Protein AF-0000000077376835 (afdb_homodimer)

Organism: NCBI:txid30044

Foldseek 3Di:
DDWDWDWDDDPQGTKIWTKAADPVAAAAEEEEAQQFFLLLQVVQQVLADRVHMYTRIGDALAFQHHHGDQPDAAELQVVLVVVVVVCVRVVQQAHHYDYAHSVLQSQLQNCLVCVPRYAYYEYEAANYFAEDDPVVQVVLVVCLVVVLVVVSVVCVVVDDDDWAAPLVQLVCVCVVVVNQAPSVLSCSGCVRQWDADPVDHNIIDGRGRPSSVSYDTDHDHLVVSLSSLLRRAHQYEYEHAPAEDNNYDCVSVVSSVVSNVVHVSYHYYYFHGGSSCCRRPVVGCSVVVNVSCVVRPD/DDWDWDWDDDPQGTKIWTKAADPVAAAAEEEEAQQFFLLLQVVQQVLADRVHMYTRIGDALAFQHDHGDQPDADELQVVLVVVVVVCVRVVQQAHHYAYAHSVLQSQLQNCLVCVPRYAYYEYEAANYFAEDDPVVQVVLVVCLVVVLVVLSVVCVVVDDDDWAAPLVQLVCVCVVVVNQAPSVLSCSGCVRQWDADPVDPRIIDGRGRPSSVSYDTDHDHLVVSLSSLLRRAHQYEYEHAPAEDNNYDCVSVVSSVVSNVVRVSYHYYYFHGGSSCCRVPVVGCSVVVNVSCVVRPD

Structure (mmCIF, N/CA/C/O backbone):
data_AF-0000000077376835-model_v1
#
loop_
_entity.id
_entity.type
_entity.pdbx_description
1 polymer 'AB hydrolase-1 domain-containing protein'
#
loop_
_atom_site.group_PDB
_atom_site.id
_atom_site.type_symbol
_atom_site.label_atom_id
_atom_site.label_alt_id
_atom_site.label_comp_id
_atom_site.label_asym_id
_atom_site.label_entity_id
_atom_site.label_seq_id
_atom_site.pdbx_PDB_ins_code
_atom_site.Cartn_x
_atom_site.Cartn_y
_atom_site.Cartn_z
_atom_site.occupancy
_atom_site.B_iso_or_equiv
_atom_site.auth_seq_id
_atom_site.auth_comp_id
_atom_site.auth_asym_id
_atom_site.auth_atom_id
_atom_site.pdbx_PDB_model_num
ATOM 1 N N . MET A 1 1 ? 1.336 27.953 24.656 1 63.69 1 MET A N 1
ATOM 2 C CA . MET A 1 1 ? -0.002 27.375 24.703 1 63.69 1 MET A CA 1
ATOM 3 C C . MET A 1 1 ? 0.048 25.953 25.25 1 63.69 1 MET A C 1
ATOM 5 O O . MET A 1 1 ? 0.966 25.188 24.938 1 63.69 1 MET A O 1
ATOM 9 N N . GLN A 1 2 ? -0.769 25.641 26.25 1 84.69 2 GLN A N 1
ATOM 10 C CA . GLN A 1 2 ? -0.898 24.406 27 1 84.69 2 GLN A CA 1
ATOM 11 C C . GLN A 1 2 ? -1.595 23.328 26.172 1 84.69 2 GLN A C 1
ATOM 13 O O . GLN A 1 2 ? -2.545 23.625 25.438 1 84.69 2 GLN A O 1
ATOM 18 N N . TYR A 1 3 ? -0.933 22.344 25.766 1 93.88 3 TYR A N 1
ATOM 19 C CA . TYR A 1 3 ? -1.555 21.188 25.125 1 93.88 3 TYR A CA 1
ATOM 20 C C . TYR A 1 3 ? -1.602 20 26.078 1 93.88 3 TYR A C 1
ATOM 22 O O . TYR A 1 3 ? -0.938 20 27.109 1 93.88 3 TYR A O 1
ATOM 30 N N . GLU A 1 4 ? -2.527 19.125 25.812 1 96.5 4 GLU A N 1
ATOM 31 C CA . GLU A 1 4 ? -2.586 17.844 26.5 1 96.5 4 GLU A CA 1
ATOM 32 C C . GLU A 1 4 ? -2.143 16.703 25.578 1 96.5 4 GLU A C 1
ATOM 34 O O . GLU A 1 4 ? -2.568 16.625 24.422 1 96.5 4 GLU A O 1
ATOM 39 N N . GLU A 1 5 ? -1.274 15.891 26.109 1 97.94 5 GLU A N 1
ATOM 40 C CA . GLU A 1 5 ? -0.898 14.688 25.375 1 97.94 5 GLU A CA 1
ATOM 41 C C . GLU A 1 5 ? -2.068 13.719 25.281 1 97.94 5 GLU A C 1
ATOM 43 O O . GLU A 1 5 ? -2.809 13.523 26.234 1 97.94 5 GLU A O 1
ATOM 48 N N . VAL A 1 6 ? -2.203 13.172 24.125 1 97.62 6 VAL A N 1
ATOM 49 C CA . VAL A 1 6 ? -3.26 12.18 23.953 1 97.62 6 VAL A CA 1
ATOM 50 C C . VAL A 1 6 ? -2.674 10.891 23.375 1 97.62 6 VAL A C 1
ATOM 52 O O . VAL A 1 6 ? -1.596 10.914 22.781 1 97.62 6 VAL A O 1
ATOM 55 N N . SER A 1 7 ? -3.289 9.805 23.625 1 98.62 7 SER A N 1
ATOM 56 C CA . SER A 1 7 ? -2.992 8.484 23.078 1 98.62 7 SER A CA 1
ATOM 57 C C . SER A 1 7 ? -4.246 7.824 22.516 1 98.62 7 SER A C 1
ATOM 59 O O . SER A 1 7 ? -5.141 7.438 23.266 1 98.62 7 SER A O 1
ATOM 61 N N . ILE A 1 8 ? -4.305 7.746 21.25 1 98.56 8 ILE A N 1
ATOM 62 C CA . ILE A 1 8 ? -5.449 7.172 20.562 1 98.56 8 ILE A CA 1
ATOM 63 C C . ILE A 1 8 ? -5.18 5.699 20.25 1 98.56 8 ILE A C 1
ATOM 65 O O . ILE A 1 8 ? -4.246 5.375 19.516 1 98.56 8 ILE A O 1
ATOM 69 N N . PRO A 1 9 ? -5.988 4.828 20.734 1 97.88 9 PRO A N 1
ATOM 70 C CA . PRO A 1 9 ? -5.73 3.408 20.484 1 97.88 9 PRO A CA 1
ATOM 71 C C . PRO A 1 9 ? -5.953 3.027 19.016 1 97.88 9 PRO A C 1
ATOM 73 O O . PRO A 1 9 ? -6.914 3.49 18.391 1 97.88 9 PRO A O 1
ATOM 76 N N . VAL A 1 10 ? -5.074 2.281 18.453 1 97.06 10 VAL A N 1
ATOM 77 C CA . VAL A 1 10 ? -5.203 1.632 17.156 1 97.06 10 VAL A CA 1
ATOM 78 C C . VAL A 1 10 ? -4.816 0.159 17.266 1 97.06 10 VAL A C 1
ATOM 80 O O . VAL A 1 10 ? -4.188 -0.249 18.25 1 97.06 10 VAL A O 1
ATOM 83 N N . PRO A 1 11 ? -5.176 -0.678 16.328 1 95.62 11 PRO A N 1
ATOM 84 C CA . PRO A 1 11 ? -5 -2.123 16.484 1 95.62 11 PRO A CA 1
ATOM 85 C C . PRO A 1 11 ? -3.539 -2.516 16.703 1 95.62 11 PRO A C 1
ATOM 87 O O . PRO A 1 11 ? -3.262 -3.514 17.375 1 95.62 11 PRO A O 1
ATOM 90 N N . TRP A 1 12 ? -2.586 -1.762 16.219 1 97.19 12 TRP A N 1
ATOM 91 C CA . TRP A 1 12 ? -1.186 -2.16 16.312 1 97.19 12 TRP A CA 1
ATOM 92 C C . TRP A 1 12 ? -0.488 -1.42 17.453 1 97.19 12 TRP A C 1
ATOM 94 O O . TRP A 1 12 ? 0.716 -1.588 17.656 1 97.19 12 TRP A O 1
ATOM 104 N N . GLY A 1 13 ? -1.182 -0.552 18.156 1 98.19 13 GLY A N 1
ATOM 105 C CA . GLY A 1 13 ? -0.594 0.23 19.234 1 98.19 13 GLY A CA 1
ATOM 106 C C . GLY A 1 13 ? -1.375 1.492 19.547 1 98.19 13 GLY A C 1
ATOM 107 O O . GLY A 1 13 ? -2.559 1.428 19.891 1 98.19 13 GLY A O 1
ATOM 108 N N . HIS A 1 14 ? -0.696 2.613 19.328 1 98.75 14 HIS A N 1
ATOM 109 C CA . HIS A 1 14 ? -1.376 3.873 19.594 1 98.75 14 HIS A CA 1
ATOM 110 C C . HIS A 1 14 ? -0.859 4.984 18.688 1 98.75 14 HIS A C 1
ATOM 112 O O . HIS A 1 14 ? 0.238 4.883 18.141 1 98.75 14 HIS A O 1
ATOM 118 N N . VAL A 1 15 ? -1.686 5.957 18.484 1 98.88 15 VAL A N 1
ATOM 119 C CA . VAL A 1 15 ? -1.345 7.223 17.844 1 98.88 15 VAL A CA 1
ATOM 120 C C . VAL A 1 15 ? -1.278 8.328 18.891 1 98.88 15 VAL A C 1
ATOM 122 O O . VAL A 1 15 ? -2.27 8.609 19.562 1 98.88 15 VAL A O 1
ATOM 125 N N . ALA A 1 16 ? -0.112 8.859 19 1 98.81 16 ALA A N 1
ATOM 126 C CA . ALA A 1 16 ? 0.068 9.945 19.969 1 98.81 16 ALA A CA 1
ATOM 127 C C . ALA A 1 16 ? -0.274 11.289 19.328 1 98.81 16 ALA A C 1
ATOM 129 O O . ALA A 1 16 ? -0.306 11.422 18.109 1 98.81 16 ALA A O 1
ATOM 130 N N . GLY A 1 17 ? -0.554 12.25 20.172 1 98.38 17 GLY A N 1
ATOM 131 C CA . GLY A 1 17 ? -0.84 13.578 19.672 1 98.38 17 GLY A CA 1
ATOM 132 C C . GLY A 1 17 ? -0.925 14.625 20.766 1 98.38 17 GLY A C 1
ATOM 133 O O . GLY A 1 17 ? -0.769 14.312 21.938 1 98.38 17 GLY A O 1
ATOM 134 N N . LYS A 1 18 ? -1.03 15.844 20.328 1 98.31 18 LYS A N 1
ATOM 135 C CA . LYS A 1 18 ? -1.223 17.031 21.172 1 98.31 18 LYS A CA 1
ATOM 136 C C . LYS A 1 18 ? -2.602 17.641 20.938 1 98.31 18 LYS A C 1
ATOM 138 O O . LYS A 1 18 ? -2.965 17.969 19.812 1 98.31 18 LYS A O 1
ATOM 143 N N . TRP A 1 19 ? -3.334 17.719 22.031 1 97.94 19 TRP A N 1
ATOM 144 C CA . TRP A 1 19 ? -4.645 18.359 21.969 1 97.94 19 TRP A CA 1
ATOM 145 C C . TRP A 1 19 ? -4.57 19.797 22.516 1 97.94 19 TRP A C 1
ATOM 147 O O . TRP A 1 19 ? -4.355 20 23.703 1 97.94 19 TRP A O 1
ATOM 157 N N . TYR A 1 20 ? -4.746 20.766 21.609 1 97 20 TYR A N 1
ATOM 158 C CA . TYR A 1 20 ? -4.777 22.188 21.969 1 97 20 TYR A CA 1
ATOM 159 C C . TYR A 1 20 ? -6.211 22.688 22.078 1 97 20 TYR A C 1
ATOM 161 O O . TYR A 1 20 ? -7.043 22.391 21.203 1 97 20 TYR A O 1
ATOM 169 N N . GLY A 1 21 ? -6.543 23.422 23.156 1 93.31 21 GLY A N 1
ATOM 170 C CA . GLY A 1 21 ? -7.863 24.016 23.266 1 93.31 21 GLY A CA 1
ATOM 171 C C . GLY A 1 21 ? -8.867 23.125 23.969 1 93.31 21 GLY A C 1
ATOM 172 O O . GLY A 1 21 ? -8.484 22.156 24.625 1 93.31 21 GLY A O 1
ATOM 173 N N . PRO A 1 22 ? -10.125 23.453 23.891 1 90.5 22 PRO A N 1
ATOM 174 C CA . PRO A 1 22 ? -11.148 22.719 24.625 1 90.5 22 PRO A CA 1
ATOM 175 C C . PRO A 1 22 ? -11.391 21.312 24.078 1 90.5 22 PRO A C 1
ATOM 177 O O . PRO A 1 22 ? -11.352 21.109 22.859 1 90.5 22 PRO A O 1
ATOM 180 N N . LYS A 1 23 ? -11.727 20.438 24.922 1 89.75 23 LYS A N 1
ATOM 181 C CA . LYS A 1 23 ? -11.906 19.031 24.531 1 89.75 23 LYS A CA 1
ATOM 182 C C . LYS A 1 23 ? -13.359 18.75 24.172 1 89.75 23 LYS A C 1
ATOM 184 O O . LYS A 1 23 ? -13.672 17.703 23.594 1 89.75 23 LYS A O 1
ATOM 189 N N . HIS A 1 24 ? -14.188 19.703 24.438 1 89.94 24 HIS A N 1
ATOM 190 C CA . HIS A 1 24 ? -15.609 19.469 24.219 1 89.94 24 HIS A CA 1
ATOM 191 C C . HIS A 1 24 ? -16.031 19.922 22.828 1 89.94 24 HIS A C 1
ATOM 193 O O . HIS A 1 24 ? -17.219 19.828 22.469 1 89.94 24 HIS A O 1
ATOM 199 N N . VAL A 1 25 ? -15.125 20.484 22.109 1 91.5 25 VAL A N 1
ATOM 200 C CA . VAL A 1 25 ? -15.344 20.891 20.734 1 91.5 25 VAL A CA 1
ATOM 201 C C . VAL A 1 25 ? -14.586 19.953 19.797 1 91.5 25 VAL A C 1
ATOM 203 O O . VAL A 1 25 ? -13.445 19.578 20.078 1 91.5 25 VAL A O 1
ATOM 206 N N . ARG A 1 26 ? -15.242 19.5 18.672 1 95.19 26 ARG A N 1
ATOM 207 C CA . ARG A 1 26 ? -14.516 18.688 17.703 1 95.19 26 ARG A CA 1
ATOM 208 C C . ARG A 1 26 ? -13.305 19.438 17.156 1 95.19 26 ARG A C 1
ATOM 210 O O . ARG A 1 26 ? -13.445 20.516 16.578 1 95.19 26 ARG A O 1
ATOM 217 N N . PRO A 1 27 ? -12.195 18.938 17.297 1 97.62 27 PRO A N 1
ATOM 218 C CA . PRO A 1 27 ? -10.977 19.656 16.891 1 97.62 27 PRO A CA 1
ATOM 219 C C . PRO A 1 27 ? -10.742 19.594 15.383 1 97.62 27 PRO A C 1
ATOM 221 O O . PRO A 1 27 ? -11.375 18.812 14.68 1 97.62 27 PRO A O 1
ATOM 224 N N . ILE A 1 28 ? -9.914 20.531 14.906 1 98.38 28 ILE A N 1
ATOM 225 C CA . ILE A 1 28 ? -9.234 20.359 13.625 1 98.38 28 ILE A CA 1
ATOM 226 C C . ILE A 1 28 ? -8.141 19.297 13.758 1 98.38 28 ILE A C 1
ATOM 228 O O . ILE A 1 28 ? -7.324 19.359 14.68 1 98.38 28 ILE A O 1
ATOM 232 N N . LEU A 1 29 ? -8.211 18.312 12.945 1 98.88 29 LEU A N 1
ATOM 233 C CA . LEU A 1 29 ? -7.172 17.281 12.953 1 98.88 29 LEU A CA 1
ATOM 234 C C . LEU A 1 29 ? -5.918 17.797 12.242 1 98.88 29 LEU A C 1
ATOM 236 O O . LEU A 1 29 ? -5.934 18.016 11.031 1 98.88 29 LEU A O 1
ATOM 240 N N . GLY A 1 30 ? -4.871 18.016 13.023 1 98.88 30 GLY A N 1
ATOM 241 C CA . GLY A 1 30 ? -3.586 18.422 12.469 1 98.88 30 GLY A CA 1
ATOM 242 C C . GLY A 1 30 ? -2.713 17.25 12.078 1 98.88 30 GLY A C 1
ATOM 243 O O . GLY A 1 30 ? -2.416 16.375 12.906 1 98.88 30 GLY A O 1
ATOM 244 N N . MET A 1 31 ? -2.293 17.234 10.828 1 98.88 31 MET A N 1
ATOM 245 C CA . MET A 1 31 ? -1.466 16.156 10.32 1 98.88 31 MET A CA 1
ATOM 246 C C . MET A 1 31 ? -0.193 16.688 9.672 1 98.88 31 MET A C 1
ATOM 248 O O . MET A 1 31 ? -0.252 17.562 8.82 1 98.88 31 MET A O 1
ATOM 252 N N . HIS A 1 32 ? 0.934 16.109 10.055 1 98.62 32 HIS A N 1
ATOM 253 C CA . HIS A 1 32 ? 2.254 16.641 9.727 1 98.62 32 HIS A CA 1
ATOM 254 C C . HIS A 1 32 ? 2.779 16.047 8.422 1 98.62 32 HIS A C 1
ATOM 256 O O . HIS A 1 32 ? 2.104 15.227 7.793 1 98.62 32 HIS A O 1
ATOM 262 N N . GLY A 1 33 ? 3.967 16.516 8.023 1 97.25 33 GLY A N 1
ATOM 263 C CA . GLY A 1 33 ? 4.617 16.047 6.809 1 97.25 33 GLY A CA 1
ATOM 264 C C . GLY A 1 33 ? 5.508 14.844 7.039 1 97.25 33 GLY A C 1
ATOM 265 O O . GLY A 1 33 ? 5.617 14.352 8.164 1 97.25 33 GLY A O 1
ATOM 266 N N . TRP A 1 34 ? 6.105 14.422 5.973 1 95.88 34 TRP A N 1
ATOM 267 C CA . TRP A 1 34 ? 6.961 13.242 5.945 1 95.88 34 TRP A CA 1
ATOM 268 C C . TRP A 1 34 ? 8.141 13.406 6.895 1 95.88 34 TRP A C 1
ATOM 270 O O . TRP A 1 34 ? 8.891 14.383 6.801 1 95.88 34 TRP A O 1
ATOM 280 N N . GLN A 1 35 ? 8.32 12.469 7.824 1 94.06 35 GLN A N 1
ATOM 281 C CA . GLN A 1 35 ? 9.406 12.383 8.797 1 94.06 35 GLN A CA 1
ATOM 282 C C . GLN A 1 35 ? 9.328 13.523 9.805 1 94.06 35 GLN A C 1
ATOM 284 O O . GLN A 1 35 ? 10.336 13.883 10.43 1 94.06 35 GLN A O 1
ATOM 289 N N . ASP A 1 36 ? 8.219 14.18 9.891 1 97 36 ASP A N 1
ATOM 290 C CA . ASP A 1 36 ? 7.863 15.211 10.859 1 97 36 ASP A CA 1
ATOM 291 C C . ASP A 1 36 ? 7.094 14.609 12.039 1 97 36 ASP A C 1
ATOM 293 O O . ASP A 1 36 ? 7.328 13.461 12.422 1 97 36 ASP A O 1
ATOM 297 N N . ASN A 1 37 ? 6.352 15.445 12.75 1 98.44 37 ASN A N 1
ATOM 298 C CA . ASN A 1 37 ? 5.469 14.977 13.82 1 98.44 37 ASN A CA 1
ATOM 299 C C . ASN A 1 37 ? 4.566 16.094 14.328 1 98.44 37 ASN A C 1
ATOM 301 O O . ASN A 1 37 ? 4.492 17.156 13.727 1 98.44 37 ASN A O 1
ATOM 305 N N . ALA A 1 38 ? 3.857 15.805 15.367 1 98.62 38 ALA A N 1
ATOM 306 C CA . ALA A 1 38 ? 2.814 16.688 15.891 1 98.62 38 ALA A CA 1
ATOM 307 C C . ALA A 1 38 ? 3.396 18.031 16.312 1 98.62 38 ALA A C 1
ATOM 309 O O . ALA A 1 38 ? 2.68 19.031 16.344 1 98.62 38 ALA A O 1
ATOM 310 N N . GLY A 1 39 ? 4.672 18.078 16.562 1 98.38 39 GLY A N 1
ATOM 311 C CA . GLY A 1 39 ? 5.316 19.312 17 1 98.38 39 GLY A CA 1
ATOM 312 C C . GLY A 1 39 ? 5.367 20.375 15.914 1 98.38 39 GLY A C 1
ATOM 313 O O . GLY A 1 39 ? 5.625 21.547 16.203 1 98.38 39 GLY A O 1
ATOM 314 N N . THR A 1 40 ? 5.078 19.984 14.688 1 98.62 40 THR A N 1
ATOM 315 C CA . THR A 1 40 ? 5.188 20.875 13.539 1 98.62 40 THR A CA 1
ATOM 316 C C . THR A 1 40 ? 4.223 22.062 13.688 1 98.62 40 THR A C 1
ATOM 318 O O . THR A 1 40 ? 4.441 23.125 13.102 1 98.62 40 THR A O 1
ATOM 321 N N . PHE A 1 41 ? 3.164 21.922 14.492 1 98.62 41 PHE A N 1
ATOM 322 C CA . PHE A 1 41 ? 2.146 22.953 14.602 1 98.62 41 PHE A CA 1
ATOM 323 C C . PHE A 1 41 ? 2.268 23.703 15.93 1 98.62 41 PHE A C 1
ATOM 325 O O . PHE A 1 41 ? 1.404 24.5 16.281 1 98.62 41 PHE A O 1
ATOM 332 N N . ASP A 1 42 ? 3.324 23.438 16.688 1 98.12 42 ASP A N 1
ATOM 333 C CA . ASP A 1 42 ? 3.459 23.969 18.047 1 98.12 42 ASP A CA 1
ATOM 334 C C . ASP A 1 42 ? 3.492 25.5 18.031 1 98.12 42 ASP A C 1
ATOM 336 O O . ASP A 1 42 ? 2.975 26.141 18.953 1 98.12 42 ASP A O 1
ATOM 340 N N . THR A 1 43 ? 4.121 26.094 17.031 1 98.25 43 THR A N 1
ATOM 341 C CA . THR A 1 43 ? 4.23 27.547 16.984 1 98.25 43 THR A CA 1
ATOM 342 C C . THR A 1 43 ? 2.975 28.156 16.375 1 98.25 43 THR A C 1
ATOM 344 O O . THR A 1 43 ? 2.65 29.312 16.641 1 98.25 43 THR A O 1
ATOM 347 N N . LEU A 1 44 ? 2.254 27.406 15.578 1 98.5 44 LEU A N 1
ATOM 348 C CA . LEU A 1 44 ? 1.045 27.891 14.914 1 98.5 44 LEU A CA 1
ATOM 349 C C . LEU A 1 44 ? -0.165 27.75 15.836 1 98.5 44 LEU A C 1
ATOM 351 O O . LEU A 1 44 ? -1.042 28.625 15.844 1 98.5 44 LEU A O 1
ATOM 355 N N . ALA A 1 45 ? -0.224 26.703 16.641 1 97.81 45 ALA A N 1
ATOM 356 C CA . ALA A 1 45 ? -1.385 26.328 17.438 1 97.81 45 ALA A CA 1
ATOM 357 C C . ALA A 1 45 ? -1.836 27.484 18.328 1 97.81 45 ALA A C 1
ATOM 359 O O . ALA A 1 45 ? -3.023 27.828 18.375 1 97.81 45 ALA A O 1
ATOM 360 N N . PRO A 1 46 ? -0.905 28.25 18.969 1 96.38 46 PRO A N 1
ATOM 361 C CA . PRO A 1 46 ? -1.317 29.328 19.844 1 96.38 46 PRO A CA 1
ATOM 362 C C . PRO A 1 46 ? -1.95 30.5 19.094 1 96.38 46 PRO A C 1
ATOM 364 O O . PRO A 1 46 ? -2.586 31.359 19.703 1 96.38 46 PRO A O 1
ATOM 367 N N . LEU A 1 47 ? -1.751 30.516 17.828 1 97.5 47 LEU A N 1
ATOM 368 C CA . LEU A 1 47 ? -2.232 31.641 17.031 1 97.5 47 LEU A CA 1
ATOM 369 C C . LEU A 1 47 ? -3.588 31.328 16.406 1 97.5 47 LEU A C 1
ATOM 371 O O . LEU A 1 47 ? -4.219 32.219 15.805 1 97.5 47 LEU A O 1
ATOM 375 N N . LEU A 1 48 ? -4.059 30.078 16.516 1 96.75 48 LEU A N 1
ATOM 376 C CA . LEU A 1 48 ? -5.352 29.672 15.961 1 96.75 48 LEU A CA 1
ATOM 377 C C . LEU A 1 48 ? -6.492 30.156 16.859 1 96.75 48 LEU A C 1
ATOM 379 O O . LEU A 1 48 ? -6.277 30.5 18.016 1 96.75 48 LEU A O 1
ATOM 383 N N . PRO A 1 49 ? -7.668 30.188 16.312 1 94.25 49 PRO A N 1
ATOM 384 C CA . PRO A 1 49 ? -8.797 30.672 17.109 1 94.25 49 PRO A CA 1
ATOM 385 C C . PRO A 1 49 ? -9.008 29.859 18.375 1 94.25 49 PRO A C 1
ATOM 387 O O . PRO A 1 49 ? -8.883 28.625 18.359 1 94.25 49 PRO A O 1
ATOM 390 N N . ASN A 1 50 ? -9.453 30.484 19.375 1 89.75 50 ASN A N 1
ATOM 391 C CA . ASN A 1 50 ? -9.555 29.875 20.688 1 89.75 50 ASN A CA 1
ATOM 392 C C . ASN A 1 50 ? -10.844 29.078 20.828 1 89.75 50 ASN A C 1
ATOM 394 O O . ASN A 1 50 ? -10.992 28.281 21.766 1 89.75 50 ASN A O 1
ATOM 398 N N . HIS A 1 51 ? -11.727 29.359 19.984 1 89.31 51 HIS A N 1
ATOM 399 C CA . HIS A 1 51 ? -13 28.656 20.109 1 89.31 51 HIS A CA 1
ATOM 400 C C . HIS A 1 51 ? -12.93 27.266 19.516 1 89.31 51 HIS A C 1
ATOM 402 O O . HIS A 1 51 ? -13.844 26.453 19.688 1 89.31 51 HIS A O 1
ATOM 408 N N . LEU A 1 52 ? -11.875 27.016 18.75 1 89.44 52 LEU A N 1
ATOM 409 C CA . LEU A 1 52 ? -11.68 25.672 18.219 1 89.44 52 LEU A CA 1
ATOM 410 C C . LEU A 1 52 ? -10.469 25 18.859 1 89.44 52 LEU A C 1
ATOM 412 O O . LEU A 1 52 ? -9.672 25.656 19.516 1 89.44 52 LEU A O 1
ATOM 416 N N . SER A 1 53 ? -10.492 23.641 18.703 1 95.19 53 SER A N 1
ATOM 417 C CA . SER A 1 53 ? -9.375 22.828 19.172 1 95.19 53 SER A CA 1
ATOM 418 C C . SER A 1 53 ? -8.57 22.281 18 1 95.19 53 SER A C 1
ATOM 420 O O . SER A 1 53 ? -9.07 22.188 16.875 1 95.19 53 SER A O 1
ATOM 422 N N . LEU A 1 54 ? -7.332 22.094 18.281 1 98.12 54 LEU A N 1
ATOM 423 C CA . LEU A 1 54 ? -6.441 21.422 17.344 1 98.12 54 LEU A CA 1
ATOM 424 C C . LEU A 1 54 ? -5.918 20.109 17.922 1 98.12 54 LEU A C 1
ATOM 426 O O . LEU A 1 54 ? -5.328 20.109 19.016 1 98.12 54 LEU A O 1
ATOM 430 N N . LEU A 1 55 ? -6.234 19.031 17.312 1 98.62 55 LEU A N 1
ATOM 431 C CA . LEU A 1 55 ? -5.621 17.75 17.625 1 98.62 55 LEU A CA 1
ATOM 432 C C . LEU A 1 55 ? -4.5 17.422 16.641 1 98.62 55 LEU A C 1
ATOM 434 O O . LEU A 1 55 ? -4.758 16.906 15.555 1 98.62 55 LEU A O 1
ATOM 438 N N . SER A 1 56 ? -3.285 17.781 17.016 1 98.81 56 SER A N 1
ATOM 439 C CA . SER A 1 56 ? -2.115 17.469 16.203 1 98.81 56 SER A CA 1
ATOM 440 C C . SER A 1 56 ? -1.578 16.078 16.5 1 98.81 56 SER A C 1
ATOM 442 O O . SER A 1 56 ? -1.126 15.82 17.625 1 98.81 56 SER A O 1
ATOM 444 N N . ILE A 1 57 ? -1.556 15.203 15.516 1 98.88 57 ILE A N 1
ATOM 445 C CA . ILE A 1 57 ? -1.204 13.828 15.836 1 98.88 57 ILE A CA 1
ATOM 446 C C . ILE A 1 57 ? 0.171 13.492 15.258 1 98.88 57 ILE A C 1
ATOM 448 O O . ILE A 1 57 ? 0.636 14.156 14.328 1 98.88 57 ILE A O 1
ATOM 452 N N . ASP A 1 58 ? 0.849 12.508 15.891 1 98.81 58 ASP A N 1
ATOM 453 C CA . ASP A 1 58 ? 1.975 11.797 15.289 1 98.81 58 ASP A CA 1
ATOM 454 C C . ASP A 1 58 ? 1.493 10.641 14.414 1 98.81 58 ASP A C 1
ATOM 456 O O . ASP A 1 58 ? 0.894 9.688 14.914 1 98.81 58 ASP A O 1
ATOM 460 N N . ALA A 1 59 ? 1.729 10.75 13.125 1 98.31 59 ALA A N 1
ATOM 461 C CA . ALA A 1 59 ? 1.386 9.617 12.273 1 98.31 59 ALA A CA 1
ATOM 462 C C . ALA A 1 59 ? 2.141 8.359 12.703 1 98.31 59 ALA A C 1
ATOM 464 O O . ALA A 1 59 ? 3.162 8.445 13.383 1 98.31 59 ALA A O 1
ATOM 465 N N . PRO A 1 60 ? 1.638 7.223 12.336 1 98.12 60 PRO A N 1
ATOM 466 C CA . PRO A 1 60 ? 2.346 5.992 12.695 1 98.12 60 PRO A CA 1
ATOM 467 C C . PRO A 1 60 ? 3.822 6.027 12.312 1 98.12 60 PRO A C 1
ATOM 469 O O . PRO A 1 60 ? 4.164 6.441 11.203 1 98.12 60 PRO A O 1
ATOM 472 N N . GLY A 1 61 ? 4.652 5.598 13.242 1 97.5 61 GLY A N 1
ATOM 473 C CA . GLY A 1 61 ? 6.086 5.574 12.984 1 97.5 61 GLY A CA 1
ATOM 474 C C . GLY A 1 61 ? 6.758 6.914 13.227 1 97.5 61 GLY A C 1
ATOM 475 O O . GLY A 1 61 ? 7.98 7.023 13.133 1 97.5 61 GLY A O 1
ATOM 476 N N . HIS A 1 62 ? 5.965 7.914 13.555 1 98 62 HIS A N 1
ATOM 477 C CA . HIS A 1 62 ? 6.469 9.258 13.82 1 98 62 HIS A CA 1
ATOM 478 C C . HIS A 1 62 ? 6.266 9.641 15.289 1 98 62 HIS A C 1
ATOM 480 O O . HIS A 1 62 ? 5.355 9.125 15.945 1 98 62 HIS A O 1
ATOM 486 N N . GLY A 1 63 ? 7.117 10.523 15.75 1 98.19 63 GLY A N 1
ATOM 487 C CA . GLY A 1 63 ? 6.941 11.07 17.078 1 98.19 63 GLY A CA 1
ATOM 488 C C . GLY A 1 63 ? 6.852 10 18.156 1 98.19 63 GLY A C 1
ATOM 489 O O . GLY A 1 63 ? 7.719 9.133 18.25 1 98.19 63 GLY A O 1
ATOM 490 N N . LEU A 1 64 ? 5.73 10.07 18.875 1 98.44 64 LEU A N 1
ATOM 491 C CA . LEU A 1 64 ? 5.551 9.172 20.016 1 98.44 64 LEU A CA 1
ATOM 492 C C . LEU A 1 64 ? 4.531 8.086 19.703 1 98.44 64 LEU A C 1
ATOM 494 O O . LEU A 1 64 ? 4.109 7.344 20.594 1 98.44 64 LEU A O 1
ATOM 498 N N . SER A 1 65 ? 4.121 8.023 18.438 1 98.75 65 SER A N 1
ATOM 499 C CA . SER A 1 65 ? 3.193 6.984 18 1 98.75 65 SER A CA 1
ATOM 500 C C . SER A 1 65 ? 3.902 5.645 17.828 1 98.75 65 SER A C 1
ATOM 502 O O . SER A 1 65 ? 5.113 5.605 17.594 1 98.75 65 SER A O 1
ATOM 504 N N . SER A 1 66 ? 3.158 4.602 17.938 1 98.56 66 SER A N 1
ATOM 505 C CA . SER A 1 66 ? 3.68 3.264 17.688 1 98.56 66 SER A CA 1
ATOM 506 C C . SER A 1 66 ? 4.176 3.123 16.25 1 98.56 66 SER A C 1
ATOM 508 O O . SER A 1 66 ? 3.561 3.652 15.32 1 98.56 66 SER A O 1
ATOM 510 N N . TRP A 1 67 ? 5.301 2.416 16.141 1 97 67 TRP A N 1
ATOM 511 C CA . TRP A 1 67 ? 5.695 1.948 14.82 1 97 67 TRP A CA 1
ATOM 512 C C . TRP A 1 67 ? 4.719 0.903 14.297 1 97 67 TRP A C 1
ATOM 514 O O . TRP A 1 67 ? 3.982 0.287 15.078 1 97 67 TRP A O 1
ATOM 524 N N . LEU A 1 68 ? 4.637 0.786 12.977 1 97.12 68 LEU A N 1
ATOM 525 C CA . LEU A 1 68 ? 3.953 -0.379 12.43 1 97.12 68 LEU A CA 1
ATOM 526 C C . LEU A 1 68 ? 4.684 -1.665 12.797 1 97.12 68 LEU A C 1
ATOM 528 O O . LEU A 1 68 ? 5.875 -1.635 13.125 1 97.12 68 LEU A O 1
ATOM 532 N N . PRO A 1 69 ? 3.938 -2.814 12.805 1 97.06 69 PRO A N 1
ATOM 533 C CA . PRO A 1 69 ? 4.59 -4.082 13.133 1 97.06 69 PRO A CA 1
ATOM 534 C C . PRO A 1 69 ? 5.762 -4.402 12.211 1 97.06 69 PRO A C 1
ATOM 536 O O . PRO A 1 69 ? 5.828 -3.887 11.094 1 97.06 69 PRO A O 1
ATOM 539 N N . LYS A 1 70 ? 6.684 -5.219 12.703 1 95.12 70 LYS A N 1
ATOM 540 C CA . LYS A 1 70 ? 7.844 -5.613 11.914 1 95.12 70 LYS A CA 1
ATOM 541 C C . LYS A 1 70 ? 7.422 -6.195 10.562 1 95.12 70 LYS A C 1
ATOM 543 O O . LYS A 1 70 ? 6.461 -6.961 10.492 1 95.12 70 LYS A O 1
ATOM 548 N N . GLY A 1 71 ? 8.094 -5.773 9.484 1 94.81 71 GLY A N 1
ATOM 549 C CA . GLY A 1 71 ? 7.875 -6.324 8.156 1 94.81 71 GLY A CA 1
ATOM 550 C C . GLY A 1 71 ? 6.793 -5.594 7.383 1 94.81 71 GLY A C 1
ATOM 551 O O . GLY A 1 71 ? 6.586 -5.855 6.195 1 94.81 71 GLY A O 1
ATOM 552 N N . VAL A 1 72 ? 6.07 -4.684 8.07 1 95.69 72 VAL A N 1
ATOM 553 C CA . VAL A 1 72 ? 4.992 -3.939 7.426 1 95.69 72 VAL A CA 1
ATOM 554 C C . VAL A 1 72 ? 5.531 -2.623 6.875 1 95.69 72 VAL A C 1
ATOM 556 O O . VAL A 1 72 ? 6.219 -1.88 7.582 1 95.69 72 VAL A O 1
ATOM 559 N N . MET A 1 73 ? 5.27 -2.371 5.637 1 94.62 73 MET A N 1
ATOM 560 C CA . MET A 1 73 ? 5.723 -1.135 5.008 1 94.62 73 MET A CA 1
ATOM 561 C C . MET A 1 73 ? 4.691 -0.023 5.184 1 94.62 73 MET A C 1
ATOM 563 O O . MET A 1 73 ? 3.502 -0.294 5.344 1 94.62 73 MET A O 1
ATOM 567 N N . TYR A 1 74 ? 5.141 1.239 5.145 1 95.62 74 TYR A N 1
ATOM 568 C CA . TYR A 1 74 ? 4.266 2.402 5.219 1 95.62 74 TYR A CA 1
ATOM 569 C C . TYR A 1 74 ? 3.756 2.791 3.836 1 95.62 74 TYR A C 1
ATOM 571 O O . TYR A 1 74 ? 4.547 3.02 2.918 1 95.62 74 TYR A O 1
ATOM 579 N N . HIS A 1 75 ? 2.449 2.869 3.695 1 95 75 HIS A N 1
ATOM 580 C CA . HIS A 1 75 ? 1.81 3.266 2.445 1 95 75 HIS A CA 1
ATOM 581 C C . HIS A 1 75 ? 1.016 4.555 2.617 1 95 75 HIS A C 1
ATOM 583 O O . HIS A 1 75 ? 0.348 4.746 3.637 1 95 75 HIS A O 1
ATOM 589 N N . SER A 1 76 ? 1.049 5.406 1.643 1 94.81 76 SER A N 1
ATOM 590 C CA . SER A 1 76 ? 0.409 6.719 1.712 1 94.81 76 SER A CA 1
ATOM 591 C C . SER A 1 76 ? -1.086 6.59 1.986 1 94.81 76 SER A C 1
ATOM 593 O O . SER A 1 76 ? -1.629 7.301 2.834 1 94.81 76 SER A O 1
ATOM 595 N N . ILE A 1 77 ? -1.705 5.645 1.314 1 95.56 77 ILE A N 1
ATOM 596 C CA . ILE A 1 77 ? -3.156 5.512 1.382 1 95.56 77 ILE A CA 1
ATOM 597 C C . ILE A 1 77 ? -3.576 5.137 2.801 1 95.56 77 ILE A C 1
ATOM 599 O O . ILE A 1 77 ? -4.707 5.406 3.213 1 95.56 77 ILE A O 1
ATOM 603 N N . ASP A 1 78 ? -2.67 4.57 3.551 1 96 78 ASP A N 1
ATOM 604 C CA . ASP A 1 78 ? -2.979 4.152 4.914 1 96 78 ASP A CA 1
ATOM 605 C C . ASP A 1 78 ? -3.164 5.359 5.832 1 96 78 ASP A C 1
ATOM 607 O O . ASP A 1 78 ? -3.807 5.258 6.879 1 96 78 ASP A O 1
ATOM 611 N N . TYR A 1 79 ? -2.574 6.535 5.469 1 97.12 79 TYR A N 1
ATOM 612 C CA . TYR A 1 79 ? -2.791 7.742 6.258 1 97.12 79 TYR A CA 1
ATOM 613 C C . TYR A 1 79 ? -4.223 8.242 6.109 1 97.12 79 TYR A C 1
ATOM 615 O O . TYR A 1 79 ? -4.785 8.812 7.043 1 97.12 79 TYR A O 1
ATOM 623 N N . VAL A 1 80 ? -4.781 8.023 4.934 1 97.94 80 VAL A N 1
ATOM 624 C CA . VAL A 1 80 ? -6.184 8.359 4.723 1 97.94 80 VAL A CA 1
ATOM 625 C C . VAL A 1 80 ? -7.066 7.434 5.559 1 97.94 80 VAL A C 1
ATOM 627 O O . VAL A 1 80 ? -8.039 7.879 6.176 1 97.94 80 VAL A O 1
ATOM 630 N N . HIS A 1 81 ? -6.676 6.18 5.602 1 97.19 81 HIS A N 1
ATOM 631 C CA . HIS A 1 81 ? -7.391 5.215 6.434 1 97.19 81 HIS A CA 1
ATOM 632 C C . HIS A 1 81 ? -7.289 5.582 7.91 1 97.19 81 HIS A C 1
ATOM 634 O O . HIS A 1 81 ? -8.234 5.371 8.672 1 97.19 81 HIS A O 1
ATOM 640 N N . LEU A 1 82 ? -6.156 6.102 8.32 1 98.31 82 LEU A N 1
ATOM 641 C CA . LEU A 1 82 ? -5.945 6.543 9.695 1 98.31 82 LEU A CA 1
ATOM 642 C C . LEU A 1 82 ? -6.973 7.598 10.094 1 98.31 82 LEU A C 1
ATOM 644 O O . LEU A 1 82 ? -7.484 7.582 11.219 1 98.31 82 LEU A O 1
ATOM 648 N N . VAL A 1 83 ? -7.262 8.523 9.18 1 98.81 83 VAL A N 1
ATOM 649 C CA . VAL A 1 83 ? -8.242 9.57 9.461 1 98.81 83 VAL A CA 1
ATOM 650 C C . VAL A 1 83 ? -9.594 8.938 9.789 1 98.81 83 VAL A C 1
ATOM 652 O O . VAL A 1 83 ? -10.242 9.312 10.766 1 98.81 83 VAL A O 1
ATOM 655 N N . LEU A 1 84 ? -9.984 7.922 9.023 1 98.44 84 LEU A N 1
ATOM 656 C CA . LEU A 1 84 ? -11.242 7.223 9.281 1 98.44 84 LEU A CA 1
ATOM 657 C C . LEU A 1 84 ? -11.219 6.551 10.648 1 98.44 84 LEU A C 1
ATOM 659 O O . LEU A 1 84 ? -12.227 6.57 11.375 1 98.44 84 LEU A O 1
ATOM 663 N N . ARG A 1 85 ? -10.102 5.98 11.023 1 97.56 85 ARG A N 1
ATOM 664 C CA . ARG A 1 85 ? -9.961 5.328 12.32 1 97.56 85 ARG A CA 1
ATOM 665 C C . ARG A 1 85 ? -10.148 6.328 13.453 1 97.56 85 ARG A C 1
ATOM 667 O O . ARG A 1 85 ? -10.82 6.031 14.445 1 97.56 85 ARG A O 1
ATOM 674 N N . ILE A 1 86 ? -9.516 7.453 13.266 1 98.38 86 ILE A N 1
ATOM 675 C CA . ILE A 1 86 ? -9.594 8.477 14.297 1 98.38 86 ILE A CA 1
ATOM 676 C C . ILE A 1 86 ? -11.031 8.984 14.414 1 98.38 86 ILE A C 1
ATOM 678 O O . ILE A 1 86 ? -11.539 9.172 15.523 1 98.38 86 ILE A O 1
ATOM 682 N N . MET A 1 87 ? -11.688 9.203 13.289 1 98.31 87 MET A N 1
ATOM 683 C CA . MET A 1 87 ? -13.086 9.602 13.289 1 98.31 87 MET A CA 1
ATOM 684 C C . MET A 1 87 ? -13.945 8.602 14.055 1 98.31 87 MET A C 1
ATOM 686 O O . MET A 1 87 ? -14.805 8.992 14.844 1 98.31 87 MET A O 1
ATOM 690 N N . GLU A 1 88 ? -13.68 7.328 13.812 1 96.62 88 GLU A N 1
ATOM 691 C CA . GLU A 1 88 ? -14.438 6.281 14.5 1 96.62 88 GLU A CA 1
ATOM 692 C C . GLU A 1 88 ? -14.164 6.301 16 1 96.62 88 GLU A C 1
ATOM 694 O O . GLU A 1 88 ? -15.094 6.199 16.797 1 96.62 88 GLU A O 1
ATOM 699 N N . GLU A 1 89 ? -12.938 6.441 16.375 1 96.62 89 GLU A N 1
ATOM 700 C CA . GLU A 1 89 ? -12.547 6.434 17.781 1 96.62 89 GLU A CA 1
ATOM 701 C C . GLU A 1 89 ? -13.234 7.562 18.547 1 96.62 89 GLU A C 1
ATOM 703 O O . GLU A 1 89 ? -13.68 7.367 19.688 1 96.62 89 GLU A O 1
ATOM 708 N N . TYR A 1 90 ? -13.375 8.727 17.938 1 97.25 90 TYR A N 1
ATOM 709 C CA . TYR A 1 90 ? -13.93 9.891 18.609 1 97.25 90 TYR A CA 1
ATOM 710 C C . TYR A 1 90 ? -15.383 10.109 18.219 1 97.25 90 TYR A C 1
ATOM 712 O O . TYR A 1 90 ? -15.992 11.109 18.609 1 97.25 90 TYR A O 1
ATOM 720 N N . ASN A 1 91 ? -15.93 9.219 17.391 1 97.06 91 ASN A N 1
ATOM 721 C CA . ASN A 1 91 ? -17.312 9.273 16.938 1 97.06 91 ASN A CA 1
ATOM 722 C C . ASN A 1 91 ? -17.609 10.578 16.203 1 97.06 91 ASN A C 1
ATOM 724 O O . ASN A 1 91 ? -18.578 11.266 16.5 1 97.06 91 ASN A O 1
ATOM 728 N N . TRP A 1 92 ? -16.688 10.977 15.289 1 97.94 92 TRP A N 1
ATOM 729 C CA . TRP A 1 92 ? -16.875 12.141 14.438 1 97.94 92 TRP A CA 1
ATOM 730 C C . TRP A 1 92 ? -17.578 11.758 13.141 1 97.94 92 TRP A C 1
ATOM 732 O O . TRP A 1 92 ? -17.109 10.898 12.398 1 97.94 92 TRP A O 1
ATOM 742 N N . ASP A 1 93 ? -18.672 12.367 12.797 1 97.12 93 ASP A N 1
ATOM 743 C CA . ASP A 1 93 ? -19.328 12.164 11.508 1 97.12 93 ASP A CA 1
ATOM 744 C C . ASP A 1 93 ? -18.578 12.867 10.383 1 97.12 93 ASP A C 1
ATOM 746 O O . ASP A 1 93 ? -18.578 12.414 9.242 1 97.12 93 ASP A O 1
ATOM 750 N N . LYS A 1 94 ? -17.984 13.992 10.758 1 97.94 94 LYS A N 1
ATOM 751 C CA . LYS A 1 94 ? -17.156 14.781 9.852 1 97.94 94 LYS A CA 1
ATOM 752 C C . LYS A 1 94 ? -15.812 15.141 10.5 1 97.94 94 LYS A C 1
ATOM 754 O O . LYS A 1 94 ? -15.648 15.008 11.711 1 97.94 94 LYS A O 1
ATOM 759 N N . VAL A 1 95 ? -14.922 15.555 9.656 1 98.56 95 VAL A N 1
ATOM 760 C CA . VAL A 1 95 ? -13.609 15.938 10.164 1 98.56 95 VAL A CA 1
ATOM 761 C C . VAL A 1 95 ? -13.133 17.203 9.453 1 98.56 95 VAL A C 1
ATOM 763 O O . VAL A 1 95 ? -13.5 17.453 8.305 1 98.56 95 VAL A O 1
ATOM 766 N N . SER A 1 96 ? -12.469 18.109 10.164 1 98.69 96 SER A N 1
ATOM 767 C CA . SER A 1 96 ? -11.656 19.203 9.633 1 98.69 96 SER A CA 1
ATOM 768 C C . SER A 1 96 ? -10.172 18.859 9.664 1 98.69 96 SER A C 1
ATOM 770 O O . SER A 1 96 ? -9.672 18.344 10.664 1 98.69 96 SER A O 1
ATOM 772 N N . ILE A 1 97 ? -9.477 19.125 8.555 1 98.88 97 ILE A N 1
ATOM 773 C CA . ILE A 1 97 ? -8.078 18.703 8.477 1 98.88 97 ILE A CA 1
ATOM 774 C C . ILE A 1 97 ? -7.188 19.922 8.227 1 98.88 97 ILE A C 1
ATOM 776 O O . ILE A 1 97 ? -7.52 20.781 7.41 1 98.88 97 ILE A O 1
ATOM 780 N N . LEU A 1 98 ? -6.184 20.094 8.984 1 98.94 98 LEU A N 1
ATOM 781 C CA . LEU A 1 98 ? -5.02 20.922 8.727 1 98.94 98 LEU A CA 1
ATOM 782 C C . LEU A 1 98 ? -3.791 20.078 8.422 1 98.94 98 LEU A C 1
ATOM 784 O O . LEU A 1 98 ? -3.229 19.438 9.312 1 98.94 98 LEU A O 1
ATOM 788 N N . GLY A 1 99 ? -3.395 20.016 7.137 1 98.88 99 GLY A N 1
ATOM 789 C CA . GLY A 1 99 ? -2.326 19.125 6.707 1 98.88 99 GLY A CA 1
ATOM 790 C C . GLY A 1 99 ? -1.136 19.859 6.121 1 98.88 99 GLY A C 1
ATOM 791 O O . GLY A 1 99 ? -1.302 20.812 5.355 1 98.88 99 GLY A O 1
ATOM 792 N N . HIS A 1 100 ? 0.039 19.453 6.469 1 98.81 100 HIS A N 1
ATOM 793 C CA . HIS A 1 100 ? 1.273 19.984 5.902 1 98.81 100 HIS A CA 1
ATOM 794 C C . HIS A 1 100 ? 1.965 18.953 5.02 1 98.81 100 HIS A C 1
ATOM 796 O O . HIS A 1 100 ? 2.119 17.797 5.414 1 98.81 100 HIS A O 1
ATOM 802 N N . SER A 1 101 ? 2.428 19.328 3.791 1 97.81 101 SER A N 1
ATOM 803 C CA . SER A 1 101 ? 3.287 18.516 2.934 1 97.81 101 SER A CA 1
ATOM 804 C C . SER A 1 101 ? 2.664 17.156 2.656 1 97.81 101 SER A C 1
ATOM 806 O O . SER A 1 101 ? 1.584 17.062 2.07 1 97.81 101 SER A O 1
ATOM 808 N N . MET A 1 102 ? 3.141 16.109 3.246 1 96.94 102 MET A N 1
ATOM 809 C CA . MET A 1 102 ? 2.609 14.766 3.084 1 96.94 102 MET A CA 1
ATOM 810 C C . MET A 1 102 ? 1.131 14.719 3.453 1 96.94 102 MET A C 1
ATOM 812 O O . MET A 1 102 ? 0.329 14.102 2.744 1 96.94 102 MET A O 1
ATOM 816 N N . SER A 1 103 ? 0.81 15.375 4.492 1 98.25 103 SER A N 1
ATOM 817 C CA . SER A 1 103 ? -0.564 15.258 4.969 1 98.25 103 SER A CA 1
ATOM 818 C C . SER A 1 103 ? -1.473 16.281 4.289 1 98.25 103 SER A C 1
ATOM 820 O O . SER A 1 103 ? -2.697 16.156 4.332 1 98.25 103 SER A O 1
ATOM 822 N N . SER A 1 104 ? -0.856 17.328 3.699 1 98.69 104 SER A N 1
ATOM 823 C CA . SER A 1 104 ? -1.657 18.125 2.766 1 98.69 104 SER A CA 1
ATOM 824 C C . SER A 1 104 ? -2.115 17.266 1.583 1 98.69 104 SER A C 1
ATOM 826 O O . SER A 1 104 ? -3.275 17.344 1.173 1 98.69 104 SER A O 1
ATOM 828 N N . ILE A 1 105 ? -1.229 16.422 1.121 1 98.44 105 ILE A N 1
ATOM 829 C CA . ILE A 1 105 ? -1.554 15.469 0.063 1 98.44 105 ILE A CA 1
ATOM 830 C C . ILE A 1 105 ? -2.648 14.516 0.542 1 98.44 105 ILE A C 1
ATOM 832 O O . ILE A 1 105 ? -3.65 14.312 -0.148 1 98.44 105 ILE A O 1
ATOM 836 N N . ASN A 1 106 ? -2.49 14 1.711 1 98.31 106 ASN A N 1
ATOM 837 C CA . ASN A 1 106 ? -3.439 13.016 2.229 1 98.31 106 ASN A CA 1
ATOM 838 C C . ASN A 1 106 ? -4.805 13.648 2.5 1 98.31 106 ASN A C 1
ATOM 840 O O . ASN A 1 106 ? -5.836 12.992 2.342 1 98.31 106 ASN A O 1
ATOM 844 N N . GLY A 1 107 ? -4.797 14.922 2.943 1 98.81 107 GLY A N 1
ATOM 845 C CA . GLY A 1 107 ? -6.059 15.641 3.078 1 98.81 107 GLY A CA 1
ATOM 846 C C . GLY A 1 107 ? -6.785 15.82 1.759 1 98.81 107 GLY A C 1
ATOM 847 O O . GLY A 1 107 ? -8.008 15.688 1.693 1 98.81 107 GLY A O 1
ATOM 848 N N . PHE A 1 108 ? -6.031 16.172 0.729 1 98.88 108 PHE A N 1
ATOM 849 C CA . PHE A 1 108 ? -6.562 16.266 -0.626 1 98.88 108 PHE A CA 1
ATOM 850 C C . PHE A 1 108 ? -7.203 14.945 -1.05 1 98.88 108 PHE A C 1
ATOM 852 O O . PHE A 1 108 ? -8.344 14.922 -1.516 1 98.88 108 PHE A O 1
ATOM 859 N N . VAL A 1 109 ? -6.535 13.883 -0.809 1 98.75 109 VAL A N 1
ATOM 860 C CA . VAL A 1 109 ? -7.027 12.555 -1.185 1 98.75 109 VAL A CA 1
ATOM 861 C C . VAL A 1 109 ? -8.242 12.195 -0.333 1 98.75 109 VAL A C 1
ATOM 863 O O . VAL A 1 109 ? -9.234 11.68 -0.849 1 98.75 109 VAL A O 1
ATOM 866 N N . PHE A 1 110 ? -8.18 12.469 0.952 1 98.88 110 PHE A N 1
ATOM 867 C CA . PHE A 1 110 ? -9.305 12.188 1.835 1 98.88 110 PHE A CA 1
ATOM 868 C C . PHE A 1 110 ? -10.562 12.914 1.363 1 98.88 110 PHE A C 1
ATOM 870 O O . PHE A 1 110 ? -11.633 12.32 1.261 1 98.88 110 PHE A O 1
ATOM 877 N N . GLY A 1 111 ? -10.414 14.195 1.101 1 98.81 111 GLY A N 1
ATOM 878 C CA . GLY A 1 111 ? -11.539 14.992 0.642 1 98.81 111 GLY A CA 1
ATOM 879 C C . GLY A 1 111 ? -12.148 14.477 -0.648 1 98.81 111 GLY A C 1
ATOM 880 O O . GLY A 1 111 ? -13.352 14.602 -0.863 1 98.81 111 GLY A O 1
ATOM 881 N N . ALA A 1 112 ? -11.305 13.945 -1.5 1 98.81 112 ALA A N 1
ATOM 882 C CA . ALA A 1 112 ? -11.766 13.383 -2.77 1 98.81 112 ALA A CA 1
ATOM 883 C C . ALA A 1 112 ? -12.492 12.062 -2.555 1 98.81 112 ALA A C 1
ATOM 885 O O . ALA A 1 112 ? -13.531 11.805 -3.178 1 98.81 112 ALA A O 1
ATOM 886 N N . LEU A 1 113 ? -11.969 11.242 -1.664 1 98.56 113 LEU A N 1
ATOM 887 C CA . LEU A 1 113 ? -12.508 9.906 -1.459 1 98.56 113 LEU A CA 1
ATOM 888 C C . LEU A 1 113 ? -13.773 9.953 -0.599 1 98.56 113 LEU A C 1
ATOM 890 O O . LEU A 1 113 ? -14.664 9.117 -0.75 1 98.56 113 LEU A O 1
ATOM 894 N N . PHE A 1 114 ? -13.828 10.922 0.286 1 98.69 114 PHE A N 1
ATOM 895 C CA . PHE A 1 114 ? -14.93 11.023 1.234 1 98.69 114 PHE A CA 1
ATOM 896 C C . PHE A 1 114 ? -15.414 12.461 1.336 1 98.69 114 PHE A C 1
ATOM 898 O O . PHE A 1 114 ? -15.367 13.07 2.41 1 98.69 114 PHE A O 1
ATOM 905 N N . PRO A 1 115 ? -15.977 12.938 0.26 1 98.5 115 PRO A N 1
ATOM 906 C CA . PRO A 1 115 ? -16.359 14.352 0.239 1 98.5 115 PRO A CA 1
ATOM 907 C C . PRO A 1 115 ? -17.406 14.695 1.307 1 98.5 115 PRO A C 1
ATOM 909 O O . PRO A 1 115 ? -17.438 15.828 1.795 1 98.5 115 PRO A O 1
ATOM 912 N N . ASP A 1 116 ? -18.188 13.773 1.726 1 98.19 116 ASP A N 1
ATOM 913 C CA . ASP A 1 116 ? -19.25 14.023 2.684 1 98.19 116 ASP A CA 1
ATOM 914 C C . ASP A 1 116 ? -18.734 13.977 4.117 1 98.19 116 ASP A C 1
ATOM 916 O O . ASP A 1 116 ? -19.438 14.359 5.055 1 98.19 116 ASP A O 1
ATOM 920 N N . LYS A 1 117 ? -17.484 13.578 4.281 1 98.56 117 LYS A N 1
ATOM 921 C CA . LYS A 1 117 ? -16.938 13.43 5.629 1 98.56 117 LYS A CA 1
ATOM 922 C C . LYS A 1 117 ? -15.977 14.57 5.961 1 98.56 117 LYS A C 1
ATOM 924 O O . LYS A 1 117 ? -15.516 14.688 7.102 1 98.56 117 LYS A O 1
ATOM 929 N N . LEU A 1 118 ? -15.68 15.383 5.031 1 98.62 118 LEU A N 1
ATOM 930 C CA . LEU A 1 118 ? -14.773 16.516 5.219 1 98.62 118 LEU A CA 1
ATOM 931 C C . LEU A 1 118 ? -15.539 17.828 5.25 1 98.62 118 LEU A C 1
ATOM 933 O O . LEU A 1 118 ? -16.234 18.172 4.289 1 98.62 118 LEU A O 1
ATOM 937 N N . ASP A 1 119 ? -15.406 18.578 6.344 1 97.75 119 ASP A N 1
ATOM 938 C CA . ASP A 1 119 ? -16.188 19.812 6.391 1 97.75 119 ASP A CA 1
ATOM 939 C C . ASP A 1 119 ? -15.289 21.031 6.215 1 97.75 119 ASP A C 1
ATOM 941 O O . ASP A 1 119 ? -15.773 22.125 5.934 1 97.75 119 ASP A O 1
ATOM 945 N N . MET A 1 120 ? -13.992 20.844 6.406 1 98.56 120 MET A N 1
ATOM 946 C CA . MET A 1 120 ? -13.016 21.906 6.172 1 98.56 120 MET A CA 1
ATOM 947 C C . MET A 1 120 ? -11.625 21.312 5.949 1 98.56 120 MET A C 1
ATOM 949 O O . MET A 1 120 ? -11.219 20.391 6.645 1 98.56 120 MET A O 1
ATOM 953 N N . PHE A 1 121 ? -10.93 21.844 4.988 1 98.81 121 PHE A N 1
ATOM 954 C CA . PHE A 1 121 ? -9.586 21.359 4.676 1 98.81 121 PHE A CA 1
ATOM 955 C C . PHE A 1 121 ? -8.625 22.531 4.469 1 98.81 121 PHE A C 1
ATOM 957 O O . PHE A 1 121 ? -8.883 23.406 3.641 1 98.81 121 PHE A O 1
ATOM 964 N N . VAL A 1 122 ? -7.547 22.578 5.25 1 98.94 122 VAL A N 1
ATOM 965 C CA . VAL A 1 122 ? -6.441 23.516 5.066 1 98.94 122 VAL A CA 1
ATOM 966 C C . VAL A 1 122 ? -5.172 22.734 4.703 1 98.94 122 VAL A C 1
ATOM 968 O O . VAL A 1 122 ? -4.66 21.969 5.508 1 98.94 122 VAL A O 1
ATOM 971 N N . GLY A 1 123 ? -4.703 22.938 3.521 1 98.88 123 GLY A N 1
ATOM 972 C CA . GLY A 1 123 ? -3.453 22.344 3.076 1 98.88 123 GLY A CA 1
ATOM 973 C C . GLY A 1 123 ? -2.307 23.344 3.025 1 98.88 123 GLY A C 1
ATOM 974 O O . GLY A 1 123 ? -2.475 24.453 2.545 1 98.88 123 GLY A O 1
ATOM 975 N N . LEU A 1 124 ? -1.17 22.891 3.535 1 98.88 124 LEU A N 1
ATOM 976 C CA . LEU A 1 124 ? 0.003 23.766 3.551 1 98.88 124 LEU A CA 1
ATOM 977 C C . LEU A 1 124 ? 1.099 23.203 2.643 1 98.88 124 LEU A C 1
ATOM 979 O O . LEU A 1 124 ? 1.587 22.094 2.857 1 98.88 124 LEU A O 1
ATOM 983 N N . ASP A 1 125 ? 1.423 23.828 1.547 1 98.69 125 ASP A N 1
ATOM 984 C CA . ASP A 1 125 ? 2.617 23.844 0.708 1 98.69 125 ASP A CA 1
ATOM 985 C C . ASP A 1 125 ? 2.523 22.797 -0.396 1 98.69 125 ASP A C 1
ATOM 987 O O . ASP A 1 125 ? 2.961 23.031 -1.524 1 98.69 125 ASP A O 1
ATOM 991 N N . VAL A 1 126 ? 2.121 21.562 -0.162 1 98.31 126 VAL A N 1
ATOM 992 C CA . VAL A 1 126 ? 2.016 20.562 -1.216 1 98.31 126 VAL A CA 1
ATOM 993 C C . VAL A 1 126 ? 0.546 20.297 -1.528 1 98.31 126 VAL A C 1
ATOM 995 O O . VAL A 1 126 ? -0.174 19.719 -0.709 1 98.31 126 VAL A O 1
ATOM 998 N N . LEU A 1 127 ? 0.163 20.578 -2.684 1 98.56 127 LEU A N 1
ATOM 999 C CA . LEU A 1 127 ? -1.239 20.75 -3.045 1 98.56 127 LEU A CA 1
ATOM 1000 C C . LEU A 1 127 ? -1.938 19.406 -3.189 1 98.56 127 LEU A C 1
ATOM 1002 O O . LEU A 1 127 ? -3.094 19.25 -2.783 1 98.56 127 LEU A O 1
ATOM 1006 N N . LYS A 1 128 ? -1.263 18.453 -3.83 1 98.44 128 LYS A N 1
ATOM 1007 C CA . LYS A 1 128 ? -1.843 17.203 -4.281 1 98.44 128 LYS A CA 1
ATOM 1008 C C . LYS A 1 128 ? -0.763 16.141 -4.504 1 98.44 128 LYS A C 1
ATOM 1010 O O . LYS A 1 128 ? 0.43 16.438 -4.41 1 98.44 128 LYS A O 1
ATOM 1015 N N . PRO A 1 129 ? -1.154 14.883 -4.711 1 97.94 129 PRO A N 1
ATOM 1016 C CA . PRO A 1 129 ? -0.129 13.914 -5.098 1 97.94 129 PRO A CA 1
ATOM 1017 C C . PRO A 1 129 ? 0.67 14.359 -6.324 1 97.94 129 PRO A C 1
ATOM 1019 O O . PRO A 1 129 ? 0.088 14.672 -7.363 1 97.94 129 PRO A O 1
ATOM 1022 N N . PRO A 1 130 ? 2.018 14.359 -6.195 1 96.81 130 PRO A N 1
ATOM 1023 C CA . PRO A 1 130 ? 2.824 14.797 -7.336 1 96.81 130 PRO A CA 1
ATOM 1024 C C . PRO A 1 130 ? 2.758 13.828 -8.516 1 96.81 130 PRO A C 1
ATOM 1026 O O . PRO A 1 130 ? 2.693 12.617 -8.32 1 96.81 130 PRO A O 1
ATOM 1029 N N . ILE A 1 131 ? 2.797 14.375 -9.703 1 97.5 131 ILE A N 1
ATOM 1030 C CA . ILE A 1 131 ? 2.795 13.57 -10.922 1 97.5 131 ILE A CA 1
ATOM 1031 C C . ILE A 1 131 ? 4.23 13.25 -11.336 1 97.5 131 ILE A C 1
ATOM 1033 O O . ILE A 1 131 ? 5.09 14.133 -11.352 1 97.5 131 ILE A O 1
ATOM 1037 N N . ARG A 1 132 ? 4.445 12.016 -11.539 1 96.31 132 ARG A N 1
ATOM 1038 C CA . ARG A 1 132 ? 5.734 11.539 -12.016 1 96.31 132 ARG A CA 1
ATOM 1039 C C . ARG A 1 132 ? 5.586 10.789 -13.344 1 96.31 132 ARG A C 1
ATOM 1041 O O . ARG A 1 132 ? 4.516 10.266 -13.648 1 96.31 132 ARG A O 1
ATOM 1048 N N . ASN A 1 133 ? 6.598 10.82 -14.117 1 96.56 133 ASN A N 1
ATOM 1049 C CA . ASN A 1 133 ? 6.523 10.031 -15.344 1 96.56 133 ASN A CA 1
ATOM 1050 C C . ASN A 1 133 ? 6.746 8.547 -15.07 1 96.56 133 ASN A C 1
ATOM 1052 O O . ASN A 1 133 ? 7.125 8.164 -13.961 1 96.56 133 ASN A O 1
ATOM 1056 N N . ALA A 1 134 ? 6.512 7.758 -16.062 1 97.81 134 ALA A N 1
ATOM 1057 C CA . ALA A 1 134 ? 6.504 6.305 -15.93 1 97.81 134 ALA A CA 1
ATOM 1058 C C . ALA A 1 134 ? 7.855 5.789 -15.445 1 97.81 134 ALA A C 1
ATOM 1060 O O . ALA A 1 134 ? 7.922 4.965 -14.523 1 97.81 134 ALA A O 1
ATOM 1061 N N . LYS A 1 135 ? 8.953 6.25 -16.031 1 97.88 135 LYS A N 1
ATOM 1062 C CA . LYS A 1 135 ? 10.297 5.805 -15.664 1 97.88 135 LYS A CA 1
ATOM 1063 C C . LYS A 1 135 ? 10.602 6.129 -14.203 1 97.88 135 LYS A C 1
ATOM 1065 O O . LYS A 1 135 ? 11.148 5.297 -13.484 1 97.88 135 LYS A O 1
ATOM 1070 N N . GLN A 1 136 ? 10.234 7.336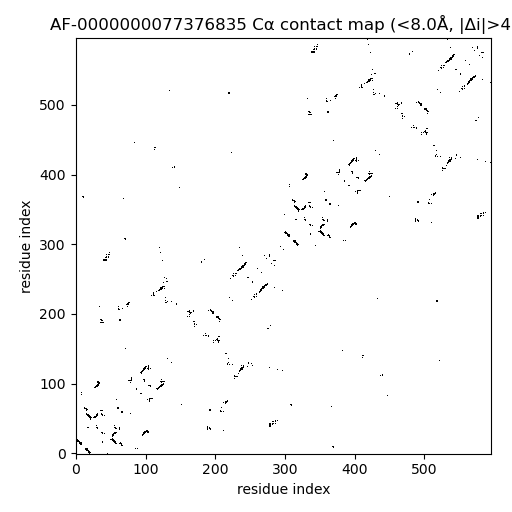 -13.805 1 96.44 136 GLN A N 1
ATOM 1071 C CA . GLN A 1 136 ? 10.438 7.754 -12.422 1 96.44 136 GLN A CA 1
ATOM 1072 C C . GLN A 1 136 ? 9.68 6.852 -11.453 1 96.44 136 GLN A C 1
ATOM 1074 O O . GLN A 1 136 ? 10.211 6.48 -10.398 1 96.44 136 GLN A O 1
ATOM 1079 N N . ILE A 1 137 ? 8.453 6.512 -11.812 1 97 137 ILE A N 1
ATOM 1080 C CA . ILE A 1 137 ? 7.602 5.691 -10.953 1 97 137 ILE A CA 1
ATOM 1081 C C . ILE A 1 137 ? 8.219 4.301 -10.805 1 97 137 ILE A C 1
ATOM 1083 O O . ILE A 1 137 ? 8.352 3.793 -9.688 1 97 137 ILE A O 1
ATOM 1087 N N . VAL A 1 138 ? 8.602 3.656 -11.883 1 97.75 138 VAL A N 1
ATOM 1088 C CA . VAL A 1 138 ? 9.133 2.299 -11.859 1 97.75 138 VAL A CA 1
ATOM 1089 C C . VAL A 1 138 ? 10.453 2.277 -11.094 1 97.75 138 VAL A C 1
ATOM 1091 O O . VAL A 1 138 ? 10.672 1.406 -10.25 1 97.75 138 VAL A O 1
ATOM 1094 N N . ASN A 1 139 ? 11.336 3.297 -11.305 1 97.06 139 ASN A N 1
ATOM 1095 C CA . ASN A 1 139 ? 12.602 3.391 -10.578 1 97.06 139 ASN A CA 1
ATOM 1096 C C . ASN A 1 139 ? 12.375 3.559 -9.078 1 97.06 139 ASN A C 1
ATOM 1098 O O . ASN A 1 139 ? 13.039 2.908 -8.273 1 97.06 139 ASN A O 1
ATOM 1102 N N . ALA A 1 140 ? 11.484 4.43 -8.758 1 95.94 140 ALA A N 1
ATOM 1103 C CA . ALA A 1 140 ? 11.203 4.703 -7.355 1 95.94 140 ALA A CA 1
ATOM 1104 C C . ALA A 1 140 ? 10.68 3.455 -6.645 1 95.94 140 ALA A C 1
ATOM 1106 O O . ALA A 1 140 ? 11.023 3.199 -5.488 1 95.94 140 ALA A O 1
ATOM 1107 N N . LEU A 1 141 ? 9.82 2.691 -7.32 1 96.56 141 LEU A N 1
ATOM 1108 C CA . LEU A 1 141 ? 9.281 1.47 -6.734 1 96.56 141 LEU A CA 1
ATOM 1109 C C . LEU A 1 141 ? 10.391 0.455 -6.477 1 96.56 141 LEU A C 1
ATOM 1111 O O . LEU A 1 141 ? 10.43 -0.17 -5.414 1 96.56 141 LEU A O 1
ATOM 1115 N N . SER A 1 142 ? 11.281 0.271 -7.453 1 96.81 142 SER A N 1
ATOM 1116 C CA . SER A 1 142 ? 12.406 -0.636 -7.285 1 96.81 142 SER A CA 1
ATOM 1117 C C . SER A 1 142 ? 13.266 -0.236 -6.09 1 96.81 142 SER A C 1
ATOM 1119 O O . SER A 1 142 ? 13.594 -1.073 -5.246 1 96.81 142 SER A O 1
ATOM 1121 N N . GLU A 1 143 ? 13.57 1.009 -6.02 1 95.75 143 GLU A N 1
ATOM 1122 C CA . GLU A 1 143 ? 14.398 1.53 -4.938 1 95.75 143 GLU A CA 1
ATOM 1123 C C . GLU A 1 143 ? 13.711 1.358 -3.586 1 95.75 143 GLU A C 1
ATOM 1125 O O . GLU A 1 143 ? 14.352 1 -2.598 1 95.75 143 GLU A O 1
ATOM 1130 N N . ARG A 1 144 ? 12.445 1.623 -3.609 1 95.88 144 ARG A N 1
ATOM 1131 C CA . ARG A 1 144 ? 11.672 1.504 -2.377 1 95.88 144 ARG A CA 1
ATOM 1132 C C . ARG A 1 144 ? 11.727 0.08 -1.833 1 95.88 144 ARG A C 1
ATOM 1134 O O . ARG A 1 144 ? 12 -0.128 -0.648 1 95.88 144 ARG A O 1
ATOM 1141 N N . LEU A 1 145 ? 11.477 -0.873 -2.66 1 96.5 145 LEU A N 1
ATOM 1142 C CA . LEU A 1 145 ? 11.398 -2.26 -2.215 1 96.5 145 LEU A CA 1
ATOM 1143 C C . LEU A 1 145 ? 12.773 -2.77 -1.789 1 96.5 145 LEU A C 1
ATOM 1145 O O . LEU A 1 145 ? 12.906 -3.4 -0.738 1 96.5 145 LEU A O 1
ATOM 1149 N N . GLU A 1 146 ? 13.797 -2.445 -2.516 1 95.38 146 GLU A N 1
ATOM 1150 C CA . GLU A 1 146 ? 15.148 -2.838 -2.137 1 95.38 146 GLU A CA 1
ATOM 1151 C C . GLU A 1 146 ? 15.586 -2.146 -0.848 1 95.38 146 GLU A C 1
ATOM 1153 O O . GLU A 1 146 ? 16.172 -2.775 0.028 1 95.38 146 GLU A O 1
ATOM 1158 N N . GLY A 1 147 ? 15.305 -0.865 -0.844 1 94.31 147 GLY A N 1
ATOM 1159 C CA . GLY A 1 147 ? 15.648 -0.096 0.342 1 94.31 147 GLY A CA 1
ATOM 1160 C C . GLY A 1 147 ? 14.969 -0.604 1.6 1 94.31 147 GLY A C 1
ATOM 1161 O O . GLY A 1 147 ? 15.578 -0.635 2.672 1 94.31 147 GLY A O 1
ATOM 1162 N N . SER A 1 148 ? 13.727 -0.999 1.454 1 93.75 148 SER A N 1
ATOM 1163 C CA . SER A 1 148 ? 12.969 -1.509 2.592 1 93.75 148 SER A CA 1
ATOM 1164 C C . SER A 1 148 ? 13.594 -2.785 3.145 1 93.75 148 SER A C 1
ATOM 1166 O O . SER A 1 148 ? 13.695 -2.957 4.363 1 93.75 148 SER A O 1
ATOM 1168 N N . LEU A 1 149 ? 13.992 -3.662 2.299 1 93.38 149 LEU A N 1
ATOM 1169 C CA . LEU A 1 149 ? 14.594 -4.918 2.7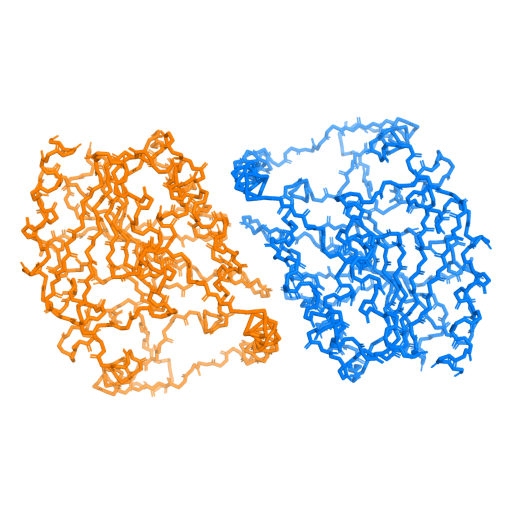34 1 93.38 149 LEU A CA 1
ATOM 1170 C C . LEU A 1 149 ? 15.93 -4.672 3.418 1 93.38 149 LEU A C 1
ATOM 1172 O O . LEU A 1 149 ? 16.25 -5.309 4.422 1 93.38 149 LEU A O 1
ATOM 1176 N N . LYS A 1 150 ? 16.703 -3.766 2.859 1 92.06 150 LYS A N 1
ATOM 1177 C CA . LYS A 1 150 ? 17.984 -3.395 3.455 1 92.06 150 LYS A CA 1
ATOM 1178 C C . LYS A 1 150 ? 17.797 -2.83 4.859 1 92.06 150 LYS A C 1
ATOM 1180 O O . LYS A 1 150 ? 18.516 -3.197 5.785 1 92.06 150 LYS A O 1
ATOM 1185 N N . LEU A 1 151 ? 16.875 -2.012 4.957 1 91.44 151 LEU A N 1
ATOM 1186 C CA . LEU A 1 151 ? 16.594 -1.388 6.242 1 91.44 151 LEU A CA 1
ATOM 1187 C C . LEU A 1 151 ? 16.125 -2.426 7.258 1 91.44 151 LEU A C 1
ATOM 1189 O O . LEU A 1 151 ? 16.5 -2.373 8.43 1 91.44 151 LEU A O 1
ATOM 1193 N N . GLU A 1 152 ? 15.281 -3.34 6.855 1 89.62 152 GLU A N 1
ATOM 1194 C CA . GLU A 1 152 ? 14.805 -4.402 7.734 1 89.62 152 GLU A CA 1
ATOM 1195 C C . GLU A 1 152 ? 15.961 -5.227 8.289 1 89.62 152 GLU A C 1
ATOM 1197 O O . GLU A 1 152 ? 15.945 -5.633 9.453 1 89.62 152 GLU A O 1
ATOM 1202 N N . ARG A 1 153 ? 16.938 -5.473 7.445 1 88.94 153 ARG A N 1
ATOM 1203 C CA . ARG A 1 153 ? 18.125 -6.211 7.891 1 88.94 153 ARG A CA 1
ATOM 1204 C C . ARG A 1 153 ? 18.844 -5.469 9.016 1 88.94 153 ARG A C 1
ATOM 1206 O O . ARG A 1 153 ? 19.281 -6.082 9.992 1 88.94 153 ARG A O 1
ATOM 1213 N N . ARG A 1 154 ? 18.828 -4.234 8.875 1 85.69 154 ARG A N 1
ATOM 1214 C CA . ARG A 1 154 ? 19.5 -3.408 9.875 1 85.69 154 ARG A CA 1
ATOM 1215 C C . ARG A 1 154 ? 18.719 -3.393 11.188 1 85.69 154 ARG A C 1
ATOM 1217 O O . ARG A 1 154 ? 19.297 -3.43 12.266 1 85.69 154 ARG A O 1
ATOM 1224 N N . LEU A 1 155 ? 17.469 -3.369 11.102 1 85.75 155 LEU A N 1
ATOM 1225 C CA . LEU A 1 155 ? 16.594 -3.277 12.266 1 85.75 155 LEU A CA 1
ATOM 1226 C C . LEU A 1 155 ? 16.594 -4.59 13.047 1 85.75 155 LEU A C 1
ATOM 1228 O O . LEU A 1 155 ? 16.266 -4.613 14.234 1 85.75 155 LEU A O 1
ATOM 1232 N N . ARG A 1 156 ? 16.922 -5.688 12.383 1 83.5 156 ARG A N 1
ATOM 1233 C CA . ARG A 1 156 ? 16.938 -6.996 13.031 1 83.5 156 ARG A CA 1
ATOM 1234 C C . ARG A 1 156 ? 18 -7.07 14.109 1 83.5 156 ARG A C 1
ATOM 1236 O O . ARG A 1 156 ? 17.875 -7.84 15.07 1 83.5 156 ARG A O 1
ATOM 1243 N N . SER A 1 157 ? 19.016 -6.305 13.984 1 81.5 157 SER A N 1
ATOM 1244 C CA . SER A 1 157 ? 20.094 -6.324 14.969 1 81.5 157 SER A CA 1
ATOM 1245 C C . SER A 1 157 ? 19.641 -5.75 16.297 1 81.5 157 SER A C 1
ATOM 1247 O O . SER A 1 157 ? 20.219 -6.066 17.344 1 81.5 157 SER A O 1
ATOM 1249 N N . GLY A 1 158 ? 18.594 -4.906 16.234 1 79.38 158 GLY A N 1
ATOM 1250 C CA . GLY A 1 158 ? 18.125 -4.258 17.438 1 79.38 158 GLY A CA 1
ATOM 1251 C C . GLY A 1 158 ? 19.062 -3.184 17.953 1 79.38 158 GLY A C 1
ATOM 1252 O O . GLY A 1 158 ? 18.875 -2.656 19.062 1 79.38 158 GLY A O 1
ATOM 1253 N N . SER A 1 159 ? 20.047 -2.898 17.141 1 84.19 159 SER A N 1
ATOM 1254 C CA . SER A 1 159 ? 21.031 -1.91 17.562 1 84.19 159 SER A CA 1
ATOM 1255 C C . SER A 1 159 ? 20.453 -0.497 17.5 1 84.19 159 SER A C 1
ATOM 1257 O O . SER A 1 159 ? 19.656 -0.185 16.625 1 84.19 159 SER A O 1
ATOM 1259 N N . GLU A 1 160 ? 20.812 0.281 18.5 1 88 160 GLU A N 1
ATOM 1260 C CA . GLU A 1 160 ? 20.438 1.692 18.516 1 88 160 GLU A CA 1
ATOM 1261 C C . GLU A 1 160 ? 21.078 2.445 17.344 1 88 160 GLU A C 1
ATOM 1263 O O . GLU A 1 160 ? 22.234 2.211 17.016 1 88 160 GLU A O 1
ATOM 1268 N N . PRO A 1 161 ? 20.328 3.336 16.766 1 89.81 161 PRO A N 1
ATOM 1269 C CA . PRO A 1 161 ? 20.938 4.203 15.75 1 89.81 161 PRO A CA 1
ATOM 1270 C C . PRO A 1 161 ? 22.047 5.09 16.312 1 89.81 161 PRO A C 1
ATOM 1272 O O . PRO A 1 161 ? 22.219 5.164 17.531 1 89.81 161 PRO A O 1
ATOM 1275 N N . PRO A 1 162 ? 22.812 5.652 15.438 1 92 162 PRO A N 1
ATOM 1276 C CA . PRO A 1 162 ? 23.844 6.574 15.914 1 92 162 PRO A CA 1
ATOM 1277 C C . PRO A 1 162 ? 23.266 7.695 16.781 1 92 162 PRO A C 1
ATOM 1279 O O . PRO A 1 162 ? 22.219 8.25 16.469 1 92 162 PRO A O 1
ATOM 1282 N N . ALA A 1 163 ? 23.891 7.98 17.859 1 96.19 163 ALA A N 1
ATOM 1283 C CA . ALA A 1 163 ? 23.469 9.008 18.812 1 96.19 163 ALA A CA 1
ATOM 1284 C C . ALA A 1 163 ? 24.312 10.266 18.672 1 96.19 163 ALA A C 1
ATOM 1286 O O . ALA A 1 163 ? 25.484 10.203 18.297 1 96.19 163 ALA A O 1
ATOM 1287 N N . TYR A 1 164 ? 23.766 11.359 19 1 97.25 164 TYR A N 1
ATOM 1288 C CA . TYR A 1 164 ? 24.359 12.672 18.828 1 97.25 164 TYR A CA 1
ATOM 1289 C C . TYR A 1 164 ? 24.062 13.578 20.016 1 97.25 164 TYR A C 1
ATOM 1291 O O . TYR A 1 164 ? 23.094 13.352 20.734 1 97.25 164 TYR A O 1
ATOM 1299 N N . GLU A 1 165 ? 24.969 14.555 20.156 1 97 165 GLU A N 1
ATOM 1300 C CA . GLU A 1 165 ? 24.609 15.633 21.078 1 97 165 GLU A CA 1
ATOM 1301 C C . GLU A 1 165 ? 23.438 16.438 20.562 1 97 165 GLU A C 1
ATOM 1303 O O . GLU A 1 165 ? 23.188 16.484 19.344 1 97 165 GLU A O 1
ATOM 1308 N N . TRP A 1 166 ? 22.828 17.047 21.484 1 95.75 166 TRP A N 1
ATOM 1309 C CA . TRP A 1 166 ? 21.609 17.766 21.141 1 95.75 166 TRP A CA 1
ATOM 1310 C C . TRP A 1 166 ? 21.859 18.734 19.984 1 95.75 166 TRP A C 1
ATOM 1312 O O . TRP A 1 166 ? 21.109 18.734 19 1 95.75 166 TRP A O 1
ATOM 1322 N N . ASP A 1 167 ? 22.922 19.516 20.094 1 96.94 167 ASP A N 1
ATOM 1323 C CA . ASP A 1 167 ? 23.203 20.516 19.062 1 96.94 167 ASP A CA 1
ATOM 1324 C C . ASP A 1 167 ? 23.453 19.859 17.703 1 96.94 167 ASP A C 1
ATOM 1326 O O . ASP A 1 167 ? 23.094 20.406 16.672 1 96.94 167 ASP A O 1
ATOM 1330 N N . GLN A 1 168 ? 24.031 18.719 17.75 1 97.19 168 GLN A N 1
ATOM 1331 C CA . GLN A 1 168 ? 24.266 17.969 16.531 1 97.19 168 GLN A CA 1
ATOM 1332 C C . GLN A 1 168 ? 22.969 17.469 15.922 1 97.19 168 GLN A C 1
ATOM 1334 O O . GLN A 1 168 ? 22.797 17.438 14.695 1 97.19 168 GLN A O 1
ATOM 1339 N N . LEU A 1 169 ? 22.078 17.016 16.766 1 97 169 LEU A N 1
ATOM 1340 C CA . LEU A 1 169 ? 20.75 16.594 16.297 1 97 169 LEU A CA 1
ATOM 1341 C C . LEU A 1 169 ? 20.031 17.75 15.609 1 97 169 LEU A C 1
ATOM 1343 O O . LEU A 1 169 ? 19.422 17.562 14.555 1 97 169 LEU A O 1
ATOM 1347 N N . VAL A 1 170 ? 20.094 18.891 16.25 1 98 170 VAL A N 1
ATOM 1348 C CA . VAL A 1 170 ? 19.453 20.078 15.711 1 98 170 VAL A CA 1
ATOM 1349 C C . VAL A 1 170 ? 20.016 20.375 14.32 1 98 170 VAL A C 1
ATOM 1351 O O . VAL A 1 170 ? 19.266 20.594 13.367 1 98 170 VAL A O 1
ATOM 1354 N N . GLU A 1 171 ? 21.312 20.344 14.211 1 98.19 171 GLU A N 1
ATOM 1355 C CA . GLU A 1 171 ? 21.984 20.609 12.945 1 98.19 171 GLU A CA 1
ATOM 1356 C C . GLU A 1 171 ? 21.609 19.578 11.891 1 98.19 171 GLU A C 1
ATOM 1358 O O . GLU A 1 171 ? 21.375 19.922 10.727 1 98.19 171 GLU A O 1
ATOM 1363 N N . ARG A 1 172 ? 21.609 18.344 12.305 1 97.25 172 ARG A N 1
ATOM 1364 C CA . ARG A 1 172 ? 21.297 17.266 11.375 1 97.25 172 ARG A CA 1
ATOM 1365 C C . ARG A 1 172 ? 19.859 17.391 10.859 1 97.25 172 ARG A C 1
ATOM 1367 O O . ARG A 1 172 ? 19.609 17.156 9.68 1 97.25 172 ARG A O 1
ATOM 1374 N N . LEU A 1 173 ? 18.953 17.719 11.742 1 97.62 173 LEU A N 1
ATOM 1375 C CA . LEU A 1 173 ? 17.562 17.906 11.305 1 97.62 173 LEU A CA 1
ATOM 1376 C C . LEU A 1 173 ? 17.453 19.094 10.359 1 97.62 173 LEU A C 1
ATOM 1378 O O . LEU A 1 173 ? 16.812 19.016 9.32 1 97.62 173 LEU A O 1
ATOM 1382 N N . HIS A 1 174 ? 18.094 20.219 10.711 1 98.31 174 HIS A N 1
ATOM 1383 C CA . HIS A 1 174 ? 18.094 21.422 9.883 1 98.31 174 HIS A CA 1
ATOM 1384 C C . HIS A 1 174 ? 18.625 21.125 8.484 1 98.31 174 HIS A C 1
ATOM 1386 O O . HIS A 1 174 ? 17.984 21.438 7.484 1 98.31 174 HIS A O 1
ATOM 1392 N N . GLN A 1 175 ? 19.766 20.422 8.398 1 97.44 175 GLN A N 1
ATOM 1393 C CA . GLN A 1 175 ? 20.406 20.094 7.125 1 97.44 175 GLN A CA 1
ATOM 1394 C C . GLN A 1 175 ? 19.594 19.047 6.371 1 97.44 175 GLN A C 1
ATOM 1396 O O . GLN A 1 175 ? 19.453 19.109 5.148 1 97.44 175 GLN A O 1
ATOM 1401 N N . GLY A 1 176 ? 19.109 18.109 7.125 1 94.88 176 GLY A N 1
ATOM 1402 C CA . GLY A 1 176 ? 18.375 17.016 6.52 1 94.88 176 GLY A CA 1
ATOM 1403 C C . GLY A 1 176 ? 17.047 17.453 5.906 1 94.88 176 GLY A C 1
ATOM 1404 O O . GLY A 1 176 ? 16.516 16.781 5.02 1 94.88 176 GLY A O 1
ATOM 1405 N N . SER A 1 177 ? 16.469 18.562 6.391 1 95.44 177 SER A N 1
ATOM 1406 C CA . SER A 1 177 ? 15.258 19.141 5.828 1 95.44 177 SER A CA 1
ATOM 1407 C C . SER A 1 177 ? 15.57 20.078 4.676 1 95.44 177 SER A C 1
ATOM 1409 O O . SER A 1 177 ? 14.711 20.844 4.246 1 95.44 177 SER A O 1
ATOM 1411 N N . ASN A 1 178 ? 16.781 20.062 4.172 1 95.56 178 ASN A N 1
ATOM 1412 C CA . ASN A 1 178 ? 17.266 21.031 3.201 1 95.56 178 ASN A CA 1
ATOM 1413 C C . ASN A 1 178 ? 17.062 22.469 3.691 1 95.56 178 ASN A C 1
ATOM 1415 O O . ASN A 1 178 ? 16.578 23.312 2.947 1 95.56 178 ASN A O 1
ATOM 1419 N N . LYS A 1 179 ? 17.203 22.672 5 1 96.69 179 LYS A N 1
ATOM 1420 C CA . LYS A 1 179 ? 17.141 23.953 5.691 1 96.69 179 LYS A CA 1
ATOM 1421 C C . LYS A 1 179 ? 15.734 24.531 5.66 1 96.69 179 LYS A C 1
ATOM 1423 O O . LYS A 1 179 ? 15.562 25.75 5.758 1 96.69 179 LYS A O 1
ATOM 1428 N N . SER A 1 180 ? 14.852 23.641 5.449 1 97.56 180 SER A N 1
ATOM 1429 C CA . SER A 1 180 ? 13.461 24.094 5.465 1 97.56 180 SER A CA 1
ATOM 1430 C C . SER A 1 180 ? 12.992 24.375 6.887 1 97.56 180 SER A C 1
ATOM 1432 O O . SER A 1 180 ? 12.094 25.203 7.098 1 97.56 180 SER A O 1
ATOM 1434 N N . VAL A 1 181 ? 13.492 23.672 7.852 1 98.44 181 VAL A N 1
ATOM 1435 C CA . VAL A 1 181 ? 13.227 23.938 9.266 1 98.44 181 VAL A CA 1
ATOM 1436 C C . VAL A 1 181 ? 14.328 24.797 9.852 1 98.44 181 VAL A C 1
ATOM 1438 O O . VAL A 1 181 ? 15.5 24.422 9.844 1 98.44 181 VAL A O 1
ATOM 1441 N N . ASP A 1 182 ? 13.969 25.906 10.375 1 98.31 182 ASP A N 1
ATOM 1442 C CA . ASP A 1 182 ? 14.953 26.781 11 1 98.31 182 ASP A CA 1
ATOM 1443 C C . ASP A 1 182 ? 15.602 26.109 12.211 1 98.31 182 ASP A C 1
ATOM 1445 O O . ASP A 1 182 ? 14.953 25.328 12.906 1 98.31 182 ASP A O 1
ATOM 1449 N N . MET A 1 183 ? 16.844 26.516 12.484 1 97.88 183 MET A N 1
ATOM 1450 C CA . MET A 1 183 ? 17.578 25.953 13.617 1 97.88 183 MET A CA 1
ATOM 1451 C C . MET A 1 183 ? 16.781 26.094 14.906 1 97.88 183 MET A C 1
ATOM 1453 O O . MET A 1 183 ? 16.672 25.141 15.688 1 97.88 183 MET A O 1
ATOM 1457 N N . GLU A 1 184 ? 16.219 27.234 15.109 1 97.19 184 GLU A N 1
ATOM 1458 C CA . GLU A 1 184 ? 15.484 27.516 16.344 1 97.19 184 GLU A CA 1
ATOM 1459 C C . GLU A 1 184 ? 14.203 26.688 16.422 1 97.19 184 GLU A C 1
ATOM 1461 O O . GLU A 1 184 ? 13.727 26.391 17.516 1 97.19 184 GLU A O 1
ATOM 1466 N N . ALA A 1 185 ? 13.648 26.281 15.297 1 98.06 185 ALA A N 1
ATOM 1467 C CA . ALA A 1 185 ? 12.367 25.578 15.258 1 98.06 185 ALA A CA 1
ATOM 1468 C C . ALA A 1 185 ? 12.578 24.062 15.375 1 98.06 185 ALA A C 1
ATOM 1470 O O . ALA A 1 185 ? 11.625 23.312 15.633 1 98.06 185 ALA A O 1
ATOM 1471 N N . CYS A 1 186 ? 13.797 23.594 15.188 1 98.25 186 CYS A N 1
ATOM 1472 C CA . CYS A 1 186 ? 14.102 22.156 15.203 1 98.25 186 CYS A CA 1
ATOM 1473 C C . CYS A 1 186 ? 13.68 21.531 16.531 1 98.25 186 CYS A C 1
ATOM 1475 O O . CYS A 1 186 ? 13.297 20.359 16.562 1 98.25 186 CYS A O 1
ATOM 1477 N N . LYS A 1 187 ? 13.734 22.328 17.594 1 97.19 187 LYS A N 1
ATOM 1478 C CA . LYS A 1 187 ? 13.438 21.797 18.938 1 97.19 187 LYS A CA 1
ATOM 1479 C C . LYS A 1 187 ? 12.008 21.281 19.016 1 97.19 187 LYS A C 1
ATOM 1481 O O . LYS A 1 187 ? 11.734 20.297 19.719 1 97.19 187 LYS A O 1
ATOM 1486 N N . TYR A 1 188 ? 11.062 21.891 18.297 1 97.62 188 TYR A N 1
ATOM 1487 C CA . TYR A 1 188 ? 9.656 21.5 18.344 1 97.62 188 TYR A CA 1
ATOM 1488 C C . TYR A 1 188 ? 9.461 20.094 17.781 1 97.62 188 TYR A C 1
ATOM 1490 O O . TYR A 1 188 ? 8.625 19.328 18.266 1 97.62 188 TYR A O 1
ATOM 1498 N N . LEU A 1 189 ? 10.227 19.75 16.75 1 98.31 189 LEU A N 1
ATOM 1499 C CA . LEU A 1 189 ? 10.148 18.422 16.156 1 98.31 189 LEU A CA 1
ATOM 1500 C C . LEU A 1 189 ? 10.969 17.406 16.953 1 98.31 189 LEU A C 1
ATOM 1502 O O . LEU A 1 189 ? 10.523 16.281 17.188 1 98.31 189 LEU A O 1
ATOM 1506 N N . LEU A 1 190 ? 12.133 17.828 17.422 1 97.81 190 LEU A N 1
ATOM 1507 C CA . LEU A 1 190 ? 13.07 16.922 18.078 1 97.81 190 LEU A CA 1
ATOM 1508 C C . LEU A 1 190 ? 12.523 16.469 19.438 1 97.81 190 LEU A C 1
ATOM 1510 O O . LEU A 1 190 ? 12.836 15.367 19.891 1 97.81 190 LEU A O 1
ATOM 1514 N N . GLN A 1 191 ? 11.68 17.25 20 1 95.56 191 GLN A N 1
ATOM 1515 C CA . GLN A 1 191 ? 11.086 16.891 21.281 1 95.56 191 GLN A CA 1
ATOM 1516 C C . GLN A 1 191 ? 10.328 15.578 21.188 1 95.56 191 GLN A C 1
ATOM 1518 O O . GLN A 1 191 ? 10.219 14.844 22.172 1 95.56 191 GLN A O 1
ATOM 1523 N N . ARG A 1 192 ? 9.875 15.32 20.031 1 97.38 192 ARG A N 1
ATOM 1524 C CA . ARG A 1 192 ? 9.078 14.109 19.844 1 97.38 192 ARG A CA 1
ATOM 1525 C C . ARG A 1 192 ? 9.805 13.102 18.953 1 97.38 192 ARG A C 1
ATOM 1527 O O . ARG A 1 192 ? 9.32 11.992 18.734 1 97.38 192 ARG A O 1
ATOM 1534 N N . ASN A 1 193 ? 10.938 13.492 18.406 1 96.56 193 ASN A N 1
ATOM 1535 C CA . ASN A 1 193 ? 11.609 12.664 17.406 1 96.56 193 ASN A CA 1
ATOM 1536 C C . ASN A 1 193 ? 12.969 12.188 17.906 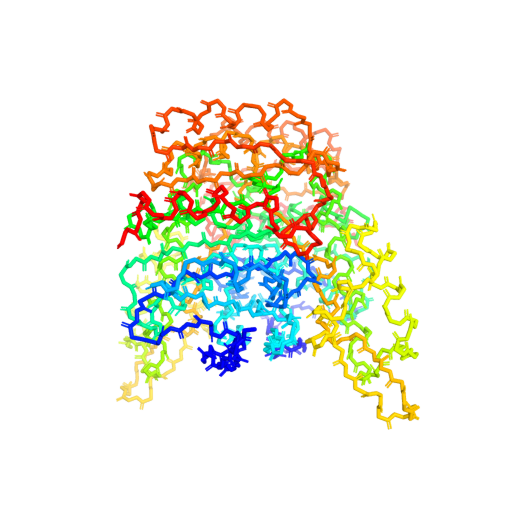1 96.56 193 ASN A C 1
ATOM 1538 O O . ASN A 1 193 ? 13.867 11.891 17.109 1 96.56 193 ASN A O 1
ATOM 1542 N N . CYS A 1 194 ? 13.211 12.211 19.203 1 96.31 194 CYS A N 1
ATOM 1543 C CA . CYS A 1 194 ? 14.5 11.727 19.688 1 96.31 194 CYS A CA 1
ATOM 1544 C C . CYS A 1 194 ? 14.344 11.039 21.047 1 96.31 194 CYS A C 1
ATOM 1546 O O . CYS A 1 194 ? 13.344 11.242 21.734 1 96.31 194 CYS A O 1
ATOM 1548 N N . LYS A 1 195 ? 15.219 10.203 21.312 1 95.62 195 LYS A N 1
ATOM 1549 C CA . LYS A 1 195 ? 15.32 9.484 22.594 1 95.62 195 LYS A CA 1
ATOM 1550 C C . LYS A 1 195 ? 16.766 9.484 23.094 1 95.62 195 LYS A C 1
ATOM 1552 O O . LYS A 1 195 ? 17.703 9.516 22.312 1 95.62 195 LYS A O 1
ATOM 1557 N N . PRO A 1 196 ? 16.859 9.461 24.406 1 95.94 196 PRO A N 1
ATOM 1558 C CA . PRO A 1 196 ? 18.219 9.367 24.953 1 95.94 196 PRO A CA 1
ATOM 1559 C C . PRO A 1 196 ? 18.875 8.016 24.656 1 95.94 196 PRO A C 1
ATOM 1561 O O . PRO A 1 196 ? 18.203 6.98 24.688 1 95.94 196 PRO A O 1
ATOM 1564 N N . SER A 1 197 ? 20.125 8.109 24.344 1 96.19 197 SER A N 1
ATOM 1565 C CA . SER A 1 197 ? 20.891 6.879 24.141 1 96.19 197 SER A CA 1
ATOM 1566 C C . SER A 1 197 ? 21.016 6.082 25.422 1 96.19 197 SER A C 1
ATOM 1568 O O . SER A 1 197 ? 21.234 6.66 26.5 1 96.19 197 SER A O 1
ATOM 1570 N N . SER A 1 198 ? 20.875 4.859 25.297 1 92.12 198 SER A N 1
ATOM 1571 C CA . SER A 1 198 ? 21.047 4 26.469 1 92.12 198 SER A CA 1
ATOM 1572 C C . SER A 1 198 ? 22.516 3.742 26.734 1 92.12 198 SER A C 1
ATOM 1574 O O . SER A 1 198 ? 22.891 3.396 27.859 1 92.12 198 SER A O 1
ATOM 1576 N N . HIS A 1 199 ? 23.391 3.92 25.781 1 92.38 199 HIS A N 1
ATOM 1577 C CA . HIS A 1 199 ? 24.781 3.527 25.953 1 92.38 199 HIS A CA 1
ATOM 1578 C C . HIS A 1 199 ? 25.703 4.738 25.906 1 92.38 199 HIS A C 1
ATOM 1580 O O . HIS A 1 199 ? 26.875 4.652 26.297 1 92.38 199 HIS A O 1
ATOM 1586 N N . GLU A 1 200 ? 25.266 5.809 25.328 1 93.75 200 GLU A N 1
ATOM 1587 C CA . GLU A 1 200 ? 26.016 7.055 25.328 1 93.75 200 GLU A CA 1
ATOM 1588 C C . GLU A 1 200 ? 25.312 8.141 26.125 1 93.75 200 GLU A C 1
ATOM 1590 O O . GLU A 1 200 ? 24.469 8.867 25.594 1 93.75 200 GLU A O 1
ATOM 1595 N N . PRO A 1 201 ? 25.844 8.258 27.297 1 91.19 201 PRO A N 1
ATOM 1596 C CA . PRO A 1 201 ? 25.172 9.234 28.172 1 91.19 201 PRO A CA 1
ATOM 1597 C C . PRO A 1 201 ? 25.125 10.633 27.547 1 91.19 201 PRO A C 1
ATOM 1599 O O . PRO A 1 201 ? 26.094 11.055 26.891 1 91.19 201 PRO A O 1
ATOM 1602 N N . HIS A 1 202 ? 24 11.352 27.609 1 92.56 202 HIS A N 1
ATOM 1603 C CA . HIS A 1 202 ? 23.781 12.742 27.234 1 92.56 202 HIS A CA 1
ATOM 1604 C C . HIS A 1 202 ? 23.609 12.875 25.719 1 92.56 202 HIS A C 1
ATOM 1606 O O . HIS A 1 202 ? 23.609 13.984 25.188 1 92.56 202 HIS A O 1
ATOM 1612 N N . LYS A 1 203 ? 23.609 11.789 25.062 1 96.88 203 LYS A N 1
ATOM 1613 C CA . LYS A 1 203 ? 23.375 11.828 23.625 1 96.88 203 LYS A CA 1
ATOM 1614 C C . LYS A 1 203 ? 21.984 11.305 23.281 1 96.88 203 LYS A C 1
ATOM 1616 O O . LYS A 1 203 ? 21.328 10.68 24.125 1 96.88 203 LYS A O 1
ATOM 1621 N N . PHE A 1 204 ? 21.578 11.703 22.125 1 97.38 204 PHE A N 1
ATOM 1622 C CA . PHE A 1 204 ? 20.234 11.352 21.656 1 97.38 204 PHE A CA 1
ATOM 1623 C C . PHE A 1 204 ? 20.297 10.781 20.234 1 97.38 204 PHE A C 1
ATOM 1625 O O . PHE A 1 204 ? 21.219 11.062 19.484 1 97.38 204 PHE A O 1
ATOM 1632 N N . TYR A 1 205 ? 19.391 9.953 19.906 1 95.94 205 TYR A N 1
ATOM 1633 C CA . TYR A 1 205 ? 19.234 9.477 18.531 1 95.94 205 TYR A CA 1
ATOM 1634 C C . TYR A 1 205 ? 17.828 9.727 18.016 1 95.94 205 TYR A C 1
ATOM 1636 O O . TYR A 1 205 ? 16.906 9.914 18.812 1 95.94 205 TYR A O 1
ATOM 1644 N N . PHE A 1 206 ? 17.703 9.844 16.719 1 95.5 206 PHE A N 1
ATOM 1645 C CA . PHE A 1 206 ? 16.391 10.008 16.094 1 95.5 206 PHE A CA 1
ATOM 1646 C C . PHE A 1 206 ? 15.516 8.781 16.344 1 95.5 206 PHE A C 1
ATOM 1648 O O . PHE A 1 206 ? 15.961 7.648 16.141 1 95.5 206 PHE A O 1
ATOM 1655 N N . SER A 1 207 ? 14.32 8.984 16.766 1 94.12 207 SER A N 1
ATOM 1656 C CA . SER A 1 207 ? 13.5 7.875 17.234 1 94.12 207 SER A CA 1
ATOM 1657 C C . SER A 1 207 ? 12.406 7.527 16.234 1 94.12 207 SER A C 1
ATOM 1659 O O . SER A 1 207 ? 11.641 6.582 16.438 1 94.12 207 SER A O 1
ATOM 1661 N N . ARG A 1 208 ? 12.266 8.266 15.133 1 94.12 208 ARG A N 1
ATOM 1662 C CA . ARG A 1 208 ? 11.289 7.895 14.117 1 94.12 208 ARG A CA 1
ATOM 1663 C C . ARG A 1 208 ? 11.648 6.559 13.477 1 94.12 208 ARG A C 1
ATOM 1665 O O . ARG A 1 208 ? 12.82 6.164 13.461 1 94.12 208 ARG A O 1
ATOM 1672 N N . ASP A 1 209 ? 10.656 5.855 12.977 1 95 209 ASP A N 1
ATOM 1673 C CA . ASP A 1 209 ? 10.867 4.59 12.281 1 95 209 ASP A CA 1
ATOM 1674 C C . ASP A 1 209 ? 11.648 4.797 10.992 1 95 209 ASP A C 1
ATOM 1676 O O . ASP A 1 209 ? 11.188 5.48 10.078 1 95 209 ASP A O 1
ATOM 1680 N N . ASN A 1 210 ? 12.844 4.223 10.898 1 92.75 210 ASN A N 1
ATOM 1681 C CA . ASN A 1 210 ? 13.711 4.398 9.734 1 92.75 210 ASN A CA 1
ATOM 1682 C C . ASN A 1 210 ? 13.047 3.881 8.461 1 92.75 210 ASN A C 1
ATOM 1684 O O . ASN A 1 210 ? 13.422 4.277 7.359 1 92.75 210 ASN A O 1
ATOM 1688 N N . ARG A 1 211 ? 12.047 3.029 8.555 1 94.69 211 ARG A N 1
ATOM 1689 C CA . ARG A 1 211 ? 11.344 2.498 7.391 1 94.69 211 ARG A CA 1
ATOM 1690 C C . ARG A 1 211 ? 10.609 3.604 6.641 1 94.69 211 ARG A C 1
ATOM 1692 O O . ARG A 1 211 ? 10.258 3.439 5.473 1 94.69 211 ARG A O 1
ATOM 1699 N N . LEU A 1 212 ? 10.336 4.738 7.301 1 94.94 212 LEU A N 1
ATOM 1700 C CA . LEU A 1 212 ? 9.648 5.871 6.699 1 94.94 212 LEU A CA 1
ATOM 1701 C C . LEU A 1 212 ? 10.453 6.449 5.539 1 94.94 212 LEU A C 1
ATOM 1703 O O . LEU A 1 212 ? 9.891 7.082 4.641 1 94.94 212 LEU A O 1
ATOM 1707 N N . LYS A 1 213 ? 11.727 6.164 5.543 1 90.69 213 LYS A N 1
ATOM 1708 C CA . LYS A 1 213 ? 12.602 6.711 4.508 1 90.69 213 LYS A CA 1
ATOM 1709 C C . LYS A 1 213 ? 12.266 6.117 3.139 1 90.69 213 LYS A C 1
ATOM 1711 O O . LYS A 1 213 ? 12.562 6.723 2.107 1 90.69 213 LYS A O 1
ATOM 1716 N N . THR A 1 214 ? 11.609 4.941 3.162 1 88.81 214 THR A N 1
ATOM 1717 C CA . THR A 1 214 ? 11.289 4.266 1.911 1 88.81 214 THR A CA 1
ATOM 1718 C C . THR A 1 214 ? 9.797 4.336 1.625 1 88.81 214 THR A C 1
ATOM 1720 O O . THR A 1 214 ? 9.281 3.576 0.801 1 88.81 214 THR A O 1
ATOM 1723 N N . SER A 1 215 ? 9.227 5.23 2.279 1 81.94 215 SER A N 1
ATOM 1724 C CA . SER A 1 215 ? 7.777 5.309 2.141 1 81.94 215 SER A CA 1
ATOM 1725 C C . SER A 1 215 ? 7.379 5.715 0.727 1 81.94 215 SER A C 1
ATOM 1727 O O . SER A 1 215 ? 8.125 6.414 0.04 1 81.94 215 SER A O 1
ATOM 1729 N N . GLN A 1 216 ? 6.254 5.043 0.402 1 69.75 216 GLN A N 1
ATOM 1730 C CA . GLN A 1 216 ? 5.723 5.188 -0.949 1 69.75 216 GLN A CA 1
ATOM 1731 C C . GLN A 1 216 ? 4.746 6.359 -1.034 1 69.75 216 GLN A C 1
ATOM 1733 O O . GLN A 1 216 ? 3.881 6.516 -0.171 1 69.75 216 GLN A O 1
ATOM 1738 N N . PHE A 1 217 ? 4.992 7.09 -2.109 1 76.06 217 PHE A N 1
ATOM 1739 C CA . PHE A 1 217 ? 4.02 8.125 -2.43 1 76.06 217 PHE A CA 1
ATOM 1740 C C . PHE A 1 217 ? 3.086 7.668 -3.543 1 76.06 217 PHE A C 1
ATOM 1742 O O . PHE A 1 217 ? 3.314 6.629 -4.164 1 76.06 217 PHE A O 1
ATOM 1749 N N . TYR A 1 218 ? 1.967 8.211 -3.713 1 92.5 218 TYR A N 1
ATOM 1750 C CA . TYR A 1 218 ? 0.952 7.914 -4.719 1 92.5 218 TYR A CA 1
ATOM 1751 C C . TYR A 1 218 ? 1.565 7.859 -6.113 1 92.5 218 TYR A C 1
ATOM 1753 O O . TYR A 1 218 ? 2.506 8.594 -6.414 1 92.5 218 TYR A O 1
ATOM 1761 N N . THR A 1 219 ? 1.146 6.895 -6.906 1 94.19 219 THR A N 1
ATOM 1762 C CA . THR A 1 219 ? 1.587 6.773 -8.289 1 94.19 219 THR A CA 1
ATOM 1763 C C . THR A 1 219 ? 0.463 7.152 -9.25 1 94.19 219 THR A C 1
ATOM 1765 O O . THR A 1 219 ? 0.32 6.547 -10.312 1 94.19 219 THR A O 1
ATOM 1768 N N . PHE A 1 220 ? -0.312 8.078 -8.867 1 96.88 220 PHE A N 1
ATOM 1769 C CA . PHE A 1 220 ? -1.488 8.453 -9.648 1 96.88 220 PHE A CA 1
ATOM 1770 C C . PHE A 1 220 ? -1.084 9.172 -10.922 1 96.88 220 PHE A C 1
ATOM 1772 O O . PHE A 1 220 ? -0.103 9.922 -10.938 1 96.88 220 PHE A O 1
ATOM 1779 N N . SER A 1 221 ? -1.858 8.953 -11.922 1 97.62 221 SER A N 1
ATOM 1780 C CA . SER A 1 221 ? -1.773 9.789 -13.117 1 97.62 221 SER A CA 1
ATOM 1781 C C . SER A 1 221 ? -2.484 11.125 -12.914 1 97.62 221 SER A C 1
ATOM 1783 O O . SER A 1 221 ? -3.258 11.281 -11.961 1 97.62 221 SER A O 1
ATOM 1785 N N . LEU A 1 222 ? -2.184 12.055 -13.805 1 98.25 222 LEU A N 1
ATOM 1786 C CA . LEU A 1 222 ? -2.811 13.367 -13.719 1 98.25 222 LEU A CA 1
ATOM 1787 C C . LEU A 1 222 ? -4.328 13.25 -13.766 1 98.25 222 LEU A C 1
ATOM 1789 O O . LEU A 1 222 ? -5.035 13.945 -13.031 1 98.25 222 LEU A O 1
ATOM 1793 N N . ASP A 1 223 ? -4.848 12.32 -14.602 1 98.44 223 ASP A N 1
ATOM 1794 C CA . ASP A 1 223 ? -6.293 12.172 -14.742 1 98.44 223 ASP A CA 1
ATOM 1795 C C . ASP A 1 223 ? -6.938 11.797 -13.406 1 98.44 223 ASP A C 1
ATOM 1797 O O . ASP A 1 223 ? -8.031 12.258 -13.086 1 98.44 223 ASP A O 1
ATOM 1801 N N . VAL A 1 224 ? -6.293 10.961 -12.695 1 98.44 224 VAL A N 1
ATOM 1802 C CA . VAL A 1 224 ? -6.82 10.523 -11.406 1 98.44 224 VAL A CA 1
ATOM 1803 C C . VAL A 1 224 ? -6.832 11.695 -10.43 1 98.44 224 VAL A C 1
ATOM 1805 O O . VAL A 1 224 ? -7.82 11.914 -9.719 1 98.44 224 VAL A O 1
ATOM 1808 N N . VAL A 1 225 ? -5.754 12.469 -10.398 1 98.69 225 VAL A N 1
ATOM 1809 C CA . VAL A 1 225 ? -5.625 13.609 -9.5 1 98.69 225 VAL A CA 1
ATOM 1810 C C . VAL A 1 225 ? -6.672 14.664 -9.844 1 98.69 225 VAL A C 1
ATOM 1812 O O . VAL A 1 225 ? -7.293 15.25 -8.953 1 98.69 225 VAL A O 1
ATOM 1815 N N . LEU A 1 226 ? -6.867 14.898 -11.133 1 98.88 226 LEU A N 1
ATOM 1816 C CA . LEU A 1 226 ? -7.871 15.867 -11.547 1 98.88 226 LEU A CA 1
ATOM 1817 C C . LEU A 1 226 ? -9.273 15.398 -11.18 1 98.88 226 LEU A C 1
ATOM 1819 O O . LEU A 1 226 ? -10.109 16.188 -10.734 1 98.88 226 LEU A O 1
ATOM 1823 N N . GLU A 1 227 ? -9.516 14.094 -11.383 1 98.81 227 GLU A N 1
ATOM 1824 C CA . GLU A 1 227 ? -10.789 13.531 -10.938 1 98.81 227 GLU A CA 1
ATOM 1825 C C . GLU A 1 227 ? -10.992 13.742 -9.438 1 98.81 227 GLU A C 1
ATOM 1827 O O . GLU A 1 227 ? -12.086 14.109 -9.008 1 98.81 227 GLU A O 1
ATOM 1832 N N . MET A 1 228 ? -9.961 13.555 -8.68 1 98.81 228 MET A N 1
ATOM 1833 C CA . MET A 1 228 ? -10.031 13.766 -7.234 1 98.81 228 MET A CA 1
ATOM 1834 C C . MET A 1 228 ? -10.359 15.219 -6.914 1 98.81 228 MET A C 1
ATOM 1836 O O . MET A 1 228 ? -11.211 15.5 -6.066 1 98.81 228 MET A O 1
ATOM 1840 N N . ALA A 1 229 ? -9.703 16.109 -7.574 1 98.88 229 ALA A N 1
ATOM 1841 C CA . ALA A 1 229 ? -9.914 17.531 -7.34 1 98.88 229 ALA A CA 1
ATOM 1842 C C . ALA A 1 229 ? -11.383 17.906 -7.547 1 98.88 229 ALA A C 1
ATOM 1844 O O . ALA A 1 229 ? -11.938 18.703 -6.789 1 98.88 229 ALA A O 1
ATOM 1845 N N . THR A 1 230 ? -12.031 17.328 -8.531 1 98.69 230 THR A N 1
ATOM 1846 C CA . THR A 1 230 ? -13.414 17.656 -8.844 1 98.69 230 THR A CA 1
ATOM 1847 C C . THR A 1 230 ? -14.352 17.188 -7.73 1 98.69 230 THR A C 1
ATOM 1849 O O . THR A 1 230 ? -15.469 17.688 -7.605 1 98.69 230 THR A O 1
ATOM 1852 N N . ARG A 1 231 ? -13.875 16.281 -6.922 1 98.56 231 ARG A N 1
ATOM 1853 C CA . ARG A 1 231 ? -14.758 15.633 -5.949 1 98.56 231 ARG A CA 1
ATOM 1854 C C . ARG A 1 231 ? -14.711 16.344 -4.605 1 98.56 231 ARG A C 1
ATOM 1856 O O . ARG A 1 231 ? -15.555 16.109 -3.74 1 98.56 231 ARG A O 1
ATOM 1863 N N . ILE A 1 232 ? -13.695 17.188 -4.371 1 98.62 232 ILE A N 1
ATOM 1864 C CA . ILE A 1 232 ? -13.57 17.906 -3.109 1 98.62 232 ILE A CA 1
ATOM 1865 C C . ILE A 1 232 ? -14.633 19.016 -3.039 1 98.62 232 ILE A C 1
ATOM 1867 O O . ILE A 1 232 ? -14.625 19.938 -3.846 1 98.62 232 ILE A O 1
ATOM 1871 N N . LYS A 1 233 ? -15.477 18.906 -2.045 1 96.62 233 LYS A N 1
ATOM 1872 C CA . LYS A 1 233 ? -16.609 19.812 -1.939 1 96.62 233 LYS A CA 1
ATOM 1873 C C . LYS A 1 233 ? -16.453 20.75 -0.737 1 96.62 233 LYS A C 1
ATOM 1875 O O . LYS A 1 233 ? -17.078 21.812 -0.687 1 96.62 233 LYS A O 1
ATOM 1880 N N . ALA A 1 234 ? -15.703 20.328 0.171 1 97.94 234 ALA A N 1
ATOM 1881 C CA . ALA A 1 234 ? -15.555 21.078 1.415 1 97.94 234 ALA A CA 1
ATOM 1882 C C . ALA A 1 234 ? -14.844 22.406 1.173 1 97.94 234 ALA A C 1
ATOM 1884 O O . ALA A 1 234 ? -14.117 22.547 0.193 1 97.94 234 ALA A O 1
ATOM 1885 N N . PRO A 1 235 ? -15.156 23.422 2.066 1 98.62 235 PRO A N 1
ATOM 1886 C CA . PRO A 1 235 ? -14.234 24.562 2.078 1 98.62 235 PRO A CA 1
ATOM 1887 C C . PRO A 1 235 ? -12.773 24.141 2.145 1 98.62 235 PRO A C 1
ATOM 1889 O O . PRO A 1 235 ? -12.398 23.312 2.988 1 98.62 235 PRO A O 1
ATOM 1892 N N . HIS A 1 236 ? -11.992 24.609 1.216 1 98.81 236 HIS A N 1
ATOM 1893 C CA . HIS A 1 236 ? -10.609 24.172 1.027 1 98.81 236 HIS A CA 1
ATOM 1894 C C . HIS A 1 236 ? -9.672 25.359 0.87 1 98.81 236 HIS A C 1
ATOM 1896 O O . HIS A 1 236 ? -9.766 26.109 -0.113 1 98.81 236 HIS A O 1
ATOM 1902 N N . LEU A 1 237 ? -8.859 25.609 1.861 1 98.94 237 LEU A N 1
ATOM 1903 C CA . LEU A 1 237 ? -7.812 26.625 1.808 1 98.94 237 LEU A CA 1
ATOM 1904 C C . LEU A 1 237 ? -6.457 25.984 1.521 1 98.94 237 LEU A C 1
ATOM 1906 O O . LEU A 1 237 ? -6.055 25.031 2.201 1 98.94 237 LEU A O 1
ATOM 1910 N N . PHE A 1 238 ? -5.785 26.453 0.511 1 98.94 238 PHE A N 1
ATOM 1911 C CA . PHE A 1 238 ? -4.422 26.016 0.233 1 98.94 238 PHE A CA 1
ATOM 1912 C C . PHE A 1 238 ? -3.453 27.188 0.28 1 98.94 238 PHE A C 1
ATOM 1914 O O . PHE A 1 238 ? -3.699 28.234 -0.338 1 98.94 238 PHE A O 1
ATOM 1921 N N . ILE A 1 239 ? -2.398 27.016 1.032 1 98.94 239 ILE A N 1
ATOM 1922 C CA . ILE A 1 239 ? -1.364 28.031 1.13 1 98.94 239 ILE A CA 1
ATOM 1923 C C . ILE A 1 239 ? -0.042 27.484 0.6 1 98.94 239 ILE A C 1
ATOM 1925 O O . ILE A 1 239 ? 0.466 26.484 1.103 1 98.94 239 ILE A O 1
ATOM 1929 N N . LYS A 1 240 ? 0.515 28.125 -0.391 1 98.88 240 LYS A N 1
ATOM 1930 C CA . LYS A 1 240 ? 1.798 27.766 -0.992 1 98.88 240 LYS A CA 1
ATOM 1931 C C . LYS A 1 240 ? 2.926 28.625 -0.423 1 98.88 240 LYS A C 1
ATOM 1933 O O . LYS A 1 240 ? 2.805 29.844 -0.342 1 98.88 240 LYS A O 1
ATOM 1938 N N . ALA A 1 241 ? 3.969 27.938 0.084 1 98.69 241 ALA A N 1
ATOM 1939 C CA . ALA A 1 241 ? 5.195 28.625 0.456 1 98.69 241 ALA A CA 1
ATOM 1940 C C . ALA A 1 241 ? 6.078 28.875 -0.765 1 98.69 241 ALA A C 1
ATOM 1942 O O . ALA A 1 241 ? 6.508 27.938 -1.432 1 98.69 241 ALA A O 1
ATOM 1943 N N . LEU A 1 242 ? 6.473 30.062 -1.01 1 98 242 LEU A N 1
ATOM 1944 C CA . LEU A 1 242 ? 7.043 30.469 -2.289 1 98 242 LEU A CA 1
ATOM 1945 C C . LEU A 1 242 ? 8.492 30 -2.412 1 98 242 LEU A C 1
ATOM 1947 O O . LEU A 1 242 ? 9.016 29.891 -3.521 1 98 242 LEU A O 1
ATOM 1951 N N . GLN A 1 243 ? 9.203 29.734 -1.334 1 97.06 243 GLN A N 1
ATOM 1952 C CA . GLN A 1 243 ? 10.602 29.312 -1.395 1 97.06 243 GLN A CA 1
ATOM 1953 C C . GLN A 1 243 ? 10.719 27.797 -1.464 1 97.06 243 GLN A C 1
ATOM 1955 O O . GLN A 1 243 ? 11.82 27.266 -1.594 1 97.06 243 GLN A O 1
ATOM 1960 N N . ALA A 1 244 ? 9.617 27.094 -1.402 1 97.12 244 ALA A N 1
ATOM 1961 C CA . ALA A 1 244 ? 9.602 25.641 -1.499 1 97.12 244 ALA A CA 1
ATOM 1962 C C . ALA A 1 244 ? 9.391 25.188 -2.941 1 97.12 244 ALA A C 1
ATOM 1964 O O . ALA A 1 244 ? 8.734 25.875 -3.725 1 97.12 244 ALA A O 1
ATOM 1965 N N . PRO A 1 245 ? 9.938 24.078 -3.318 1 95.19 245 PRO A N 1
ATOM 1966 C CA . PRO A 1 245 ? 9.695 23.562 -4.676 1 95.19 245 PRO A CA 1
ATOM 1967 C C . PRO A 1 245 ? 8.266 23.062 -4.867 1 95.19 245 PRO A C 1
ATOM 1969 O O . PRO A 1 245 ? 7.523 22.906 -3.896 1 95.19 245 PRO A O 1
ATOM 1972 N N . TYR A 1 246 ? 7.879 22.875 -6.105 1 95.5 246 TYR A N 1
ATOM 1973 C CA . TYR A 1 246 ? 6.574 22.297 -6.406 1 95.5 246 TYR A CA 1
ATOM 1974 C C . TYR A 1 246 ? 6.633 20.766 -6.336 1 95.5 246 TYR A C 1
ATOM 1976 O O . TYR A 1 246 ? 5.594 20.109 -6.277 1 95.5 246 TYR A O 1
ATOM 1984 N N . TYR A 1 247 ? 7.809 20.156 -6.367 1 92.5 247 TYR A N 1
ATOM 1985 C CA . TYR A 1 247 ? 8.078 18.719 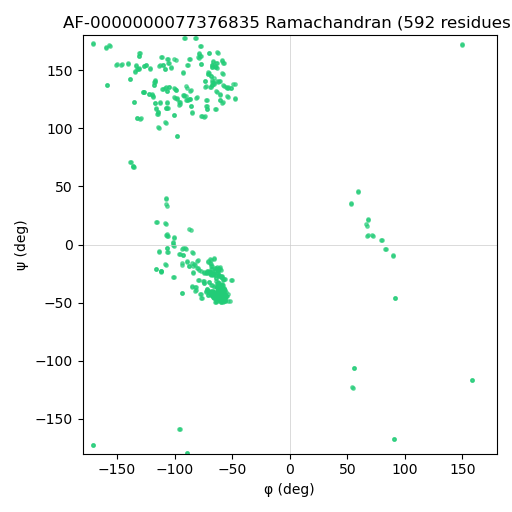-6.266 1 92.5 247 TYR A CA 1
ATOM 1986 C C . TYR A 1 247 ? 7.547 17.984 -7.48 1 92.5 247 TYR A C 1
ATOM 1988 O O . TYR A 1 247 ? 7.41 16.75 -7.457 1 92.5 247 TYR A O 1
ATOM 1996 N N . GLU A 1 248 ? 7.074 18.641 -8.508 1 96.06 248 GLU A N 1
ATOM 1997 C CA . GLU A 1 248 ? 6.605 18.172 -9.812 1 96.06 248 GLU A CA 1
ATOM 1998 C C . GLU A 1 248 ? 6.695 19.281 -10.859 1 96.06 248 GLU A C 1
ATOM 2000 O O . GLU A 1 248 ? 7.059 20.406 -10.539 1 96.06 248 GLU A O 1
ATOM 2005 N N . ASP A 1 249 ? 6.461 18.891 -12.117 1 97.19 249 ASP A N 1
ATOM 2006 C CA . ASP A 1 249 ? 6.305 19.953 -13.117 1 97.19 249 ASP A CA 1
ATOM 2007 C C . ASP A 1 249 ? 5.137 20.859 -12.781 1 97.19 249 ASP A C 1
ATOM 2009 O O . ASP A 1 249 ? 4.027 20.391 -12.508 1 97.19 249 ASP A O 1
ATOM 2013 N N . LYS A 1 250 ? 5.359 22.125 -12.758 1 97.69 250 LYS A N 1
ATOM 2014 C CA . LYS A 1 250 ? 4.379 23.125 -12.336 1 97.69 250 LYS A CA 1
ATOM 2015 C C . LYS A 1 250 ? 3.092 23 -13.156 1 97.69 250 LYS A C 1
ATOM 2017 O O . LYS A 1 250 ? 2.008 23.328 -12.656 1 97.69 250 LYS A O 1
ATOM 2022 N N . LYS A 1 251 ? 3.219 22.547 -14.398 1 98.31 251 LYS A N 1
ATOM 2023 C CA . LYS A 1 251 ? 2.037 22.422 -15.25 1 98.31 251 LYS A CA 1
ATOM 2024 C C . LYS A 1 251 ? 0.986 21.516 -14.609 1 98.31 251 LYS A C 1
ATOM 2026 O O . LYS A 1 251 ? -0.215 21.75 -14.758 1 98.31 251 LYS A O 1
ATOM 2031 N N . TYR A 1 252 ? 1.395 20.484 -13.953 1 98.5 252 TYR A N 1
ATOM 2032 C CA . TYR A 1 252 ? 0.456 19.578 -13.289 1 98.5 252 TYR A CA 1
ATOM 2033 C C . TYR A 1 252 ? -0.186 20.266 -12.086 1 98.5 252 TYR A C 1
ATOM 2035 O O . TYR A 1 252 ? -1.378 20.078 -11.82 1 98.5 252 TYR A O 1
ATOM 2043 N N . TYR A 1 253 ? 0.673 21.016 -11.344 1 98.31 253 TYR A N 1
ATOM 2044 C CA . TYR A 1 253 ? 0.202 21.859 -10.242 1 98.31 253 TYR A CA 1
ATOM 2045 C C . TYR A 1 253 ? -0.862 22.844 -10.719 1 98.31 253 TYR A C 1
ATOM 2047 O O . TYR A 1 253 ? -1.952 22.906 -10.148 1 98.31 253 TYR A O 1
ATOM 2055 N N . ASP A 1 254 ? -0.612 23.516 -11.773 1 98.62 254 ASP A N 1
ATOM 2056 C CA . ASP A 1 254 ? -1.507 24.531 -12.328 1 98.62 254 ASP A CA 1
ATOM 2057 C C . ASP A 1 254 ? -2.803 23.906 -12.836 1 98.62 254 ASP A C 1
ATOM 2059 O O . ASP A 1 254 ? -3.887 24.453 -12.633 1 98.62 254 ASP A O 1
ATOM 2063 N N . ALA A 1 255 ? -2.691 22.766 -13.469 1 98.81 255 ALA A N 1
ATOM 2064 C CA . ALA A 1 255 ? -3.873 22.078 -13.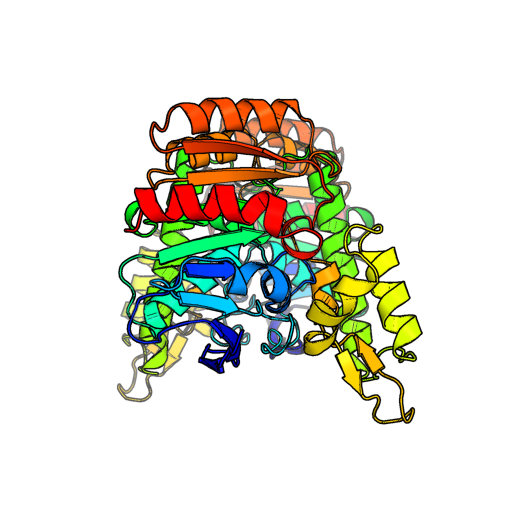961 1 98.81 255 ALA A CA 1
ATOM 2065 C C . ALA A 1 255 ? -4.816 21.703 -12.82 1 98.81 255 ALA A C 1
ATOM 2067 O O . ALA A 1 255 ? -6.035 21.828 -12.953 1 98.81 255 ALA A O 1
ATOM 2068 N N . THR A 1 256 ? -4.254 21.281 -11.75 1 98.88 256 THR A N 1
ATOM 2069 C CA . THR A 1 256 ? -5.062 20.906 -10.602 1 98.88 256 THR A CA 1
ATOM 2070 C C . THR A 1 256 ? -5.691 22.125 -9.953 1 98.88 256 THR A C 1
ATOM 2072 O O . THR A 1 256 ? -6.859 22.109 -9.562 1 98.88 256 THR A O 1
ATOM 2075 N N . LEU A 1 257 ? -4.93 23.203 -9.844 1 98.62 257 LEU A N 1
ATOM 2076 C CA . LEU A 1 257 ? -5.441 24.453 -9.297 1 98.62 257 LEU A CA 1
ATOM 2077 C C . LEU A 1 257 ? -6.645 24.953 -10.094 1 98.62 257 LEU A C 1
ATOM 2079 O O . LEU A 1 257 ? -7.621 25.438 -9.516 1 98.62 257 LEU A O 1
ATOM 2083 N N . ASP A 1 258 ? -6.566 24.797 -11.391 1 98.62 258 ASP A N 1
ATOM 2084 C CA . ASP A 1 258 ? -7.66 25.219 -12.258 1 98.62 258 ASP A CA 1
ATOM 2085 C C . ASP A 1 258 ? -8.945 24.469 -11.93 1 98.62 258 ASP A C 1
ATOM 2087 O O . ASP A 1 258 ? -10.039 25.047 -11.961 1 98.62 258 ASP A O 1
ATOM 2091 N N . VAL A 1 259 ? -8.82 23.203 -11.641 1 98.81 259 VAL A N 1
ATOM 2092 C CA . VAL A 1 259 ? -9.992 22.406 -11.289 1 98.81 259 VAL A CA 1
ATOM 2093 C C . VAL A 1 259 ? -10.508 22.812 -9.914 1 98.81 259 VAL A C 1
ATOM 2095 O O . VAL A 1 259 ? -11.711 23 -9.719 1 98.81 259 VAL A O 1
ATOM 2098 N N . LEU A 1 260 ? -9.594 23 -8.945 1 98.81 260 LEU A N 1
ATOM 2099 C CA . LEU A 1 260 ? -9.969 23.344 -7.574 1 98.81 260 LEU A CA 1
ATOM 2100 C C . LEU A 1 260 ? -10.68 24.688 -7.52 1 98.81 260 LEU A C 1
ATOM 2102 O O . LEU A 1 260 ? -11.586 24.891 -6.711 1 98.81 260 LEU A O 1
ATOM 2106 N N . ARG A 1 261 ? -10.32 25.578 -8.398 1 98.31 261 ARG A N 1
ATOM 2107 C CA . ARG A 1 261 ? -10.867 26.938 -8.422 1 98.31 261 ARG A CA 1
ATOM 2108 C C . ARG A 1 261 ? -12.328 26.938 -8.875 1 98.31 261 ARG A C 1
ATOM 2110 O O . ARG A 1 261 ? -13.039 27.922 -8.695 1 98.31 261 ARG A O 1
ATOM 2117 N N . LYS A 1 262 ? -12.727 25.812 -9.438 1 97.62 262 LYS A N 1
ATOM 2118 C CA . LYS A 1 262 ? -14.133 25.688 -9.797 1 97.62 262 LYS A CA 1
ATOM 2119 C C . LYS A 1 262 ? -15.008 25.516 -8.562 1 97.62 262 LYS A C 1
ATOM 2121 O O . LYS A 1 262 ? -16.234 25.703 -8.625 1 97.62 262 LYS A O 1
ATOM 2126 N N . ASN A 1 263 ? -14.453 25.016 -7.461 1 96.19 263 ASN A N 1
ATOM 2127 C CA . ASN A 1 263 ? -15.117 25.031 -6.164 1 96.19 263 ASN A CA 1
ATOM 2128 C C . ASN A 1 263 ? -15.172 26.438 -5.574 1 96.19 263 ASN A C 1
ATOM 2130 O O . ASN A 1 263 ? -14.141 27.016 -5.238 1 96.19 263 ASN A O 1
ATOM 2134 N N . PRO A 1 264 ? -16.375 26.984 -5.379 1 96.62 264 PRO A N 1
ATOM 2135 C CA . PRO A 1 264 ? -16.484 28.359 -4.887 1 96.62 264 PRO A CA 1
ATOM 2136 C C . PRO A 1 264 ? -15.961 28.516 -3.461 1 96.62 264 PRO A C 1
ATOM 2138 O O . PRO A 1 264 ? -15.734 29.641 -3.002 1 96.62 264 PRO A O 1
ATOM 2141 N N . LEU A 1 265 ? -15.75 27.406 -2.848 1 96.94 265 LEU A N 1
ATOM 2142 C CA . LEU A 1 265 ? -15.281 27.469 -1.465 1 96.94 265 LEU A CA 1
ATOM 2143 C C . LEU A 1 265 ? -13.781 27.234 -1.388 1 96.94 265 LEU A C 1
ATOM 2145 O O . LEU A 1 265 ? -13.227 27.062 -0.298 1 96.94 265 LEU A O 1
ATOM 2149 N N . PHE A 1 266 ? -13.117 27.156 -2.549 1 98.5 266 PHE A N 1
ATOM 2150 C CA . PHE A 1 266 ? -11.672 26.969 -2.596 1 98.5 266 PHE A CA 1
ATOM 2151 C C . PHE A 1 266 ? -10.953 28.312 -2.523 1 98.5 266 PHE A C 1
ATOM 2153 O O . PHE A 1 266 ? -11.336 29.266 -3.211 1 98.5 266 PHE A O 1
ATOM 2160 N N . GLU A 1 267 ? -9.953 28.422 -1.664 1 98.5 267 GLU A N 1
ATOM 2161 C CA . GLU A 1 267 ? -9.141 29.625 -1.508 1 98.5 267 GLU A CA 1
ATOM 2162 C C . GLU A 1 267 ? -7.656 29.297 -1.647 1 98.5 267 GLU A C 1
ATOM 2164 O O . GLU A 1 267 ? -7.168 28.328 -1.068 1 98.5 267 GLU A O 1
ATOM 2169 N N . TYR A 1 268 ? -6.973 30.078 -2.463 1 98.75 268 TYR A N 1
ATOM 2170 C CA . TYR A 1 268 ? -5.551 29.906 -2.73 1 98.75 268 TYR A CA 1
ATOM 2171 C C . TYR A 1 268 ? -4.754 31.125 -2.301 1 98.75 268 TYR A C 1
ATOM 2173 O O . TYR A 1 268 ? -5.105 32.25 -2.65 1 98.75 268 TYR A O 1
ATOM 2181 N N . HIS A 1 269 ? -3.734 30.906 -1.507 1 98.81 269 HIS A N 1
ATOM 2182 C CA . HIS A 1 269 ? -2.84 31.984 -1.089 1 98.81 269 HIS A CA 1
ATOM 2183 C C . HIS A 1 269 ? -1.378 31.562 -1.247 1 98.81 269 HIS A C 1
ATOM 2185 O O . HIS A 1 269 ? -1.054 30.375 -1.21 1 98.81 269 HIS A O 1
ATOM 2191 N N . GLU A 1 270 ? -0.543 32.5 -1.479 1 98.69 270 GLU A N 1
ATOM 2192 C CA . GLU A 1 270 ? 0.908 32.344 -1.479 1 98.69 270 GLU A CA 1
ATOM 2193 C C . GLU A 1 270 ? 1.556 33.188 -0.392 1 98.69 270 GLU A C 1
ATOM 2195 O O . GLU A 1 270 ? 1.127 34.312 -0.144 1 98.69 270 GLU A O 1
ATOM 2200 N N . VAL A 1 271 ? 2.52 32.656 0.247 1 98.81 271 VAL A N 1
ATOM 2201 C CA . VAL A 1 271 ? 3.252 33.406 1.26 1 98.81 271 VAL A CA 1
ATOM 2202 C C . VAL A 1 271 ? 4.754 33.219 1.063 1 98.81 271 VAL A C 1
ATOM 2204 O O . VAL A 1 271 ? 5.188 32.188 0.549 1 98.81 271 VAL A O 1
ATOM 2207 N N . GLU A 1 272 ? 5.535 34.219 1.51 1 98.38 272 GLU A N 1
ATOM 2208 C CA . GLU A 1 272 ? 6.984 34.031 1.571 1 98.38 272 GLU A CA 1
ATOM 2209 C C . GLU A 1 272 ? 7.383 33.094 2.703 1 98.38 272 GLU A C 1
ATOM 2211 O O . GLU A 1 272 ? 6.832 33.156 3.803 1 98.38 272 GLU A O 1
ATOM 2216 N N . GLY A 1 273 ? 8.266 32.219 2.414 1 98.06 273 GLY A N 1
ATOM 2217 C CA . GLY A 1 273 ? 8.75 31.297 3.43 1 98.06 273 GLY A CA 1
ATOM 2218 C C . GLY A 1 273 ? 9.172 29.953 2.863 1 98.06 273 GLY A C 1
ATOM 2219 O O . GLY A 1 273 ? 8.953 29.688 1.681 1 98.06 273 GLY A O 1
ATOM 2220 N N . SER A 1 274 ? 9.766 29.188 3.729 1 98.06 274 SER A N 1
ATOM 2221 C CA . SER A 1 274 ? 10.227 27.859 3.355 1 98.06 274 SER A CA 1
ATOM 2222 C C . SER A 1 274 ? 9.094 26.844 3.4 1 98.06 274 SER A C 1
ATOM 2224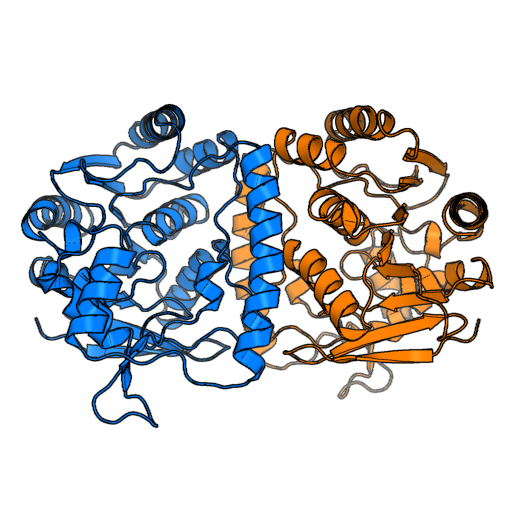 O O . SER A 1 274 ? 7.949 27.203 3.705 1 98.06 274 SER A O 1
ATOM 2226 N N . HIS A 1 275 ? 9.375 25.594 3.039 1 98.44 275 HIS A N 1
ATOM 2227 C CA . HIS A 1 275 ? 8.453 24.453 3.086 1 98.44 275 HIS A CA 1
ATOM 2228 C C . HIS A 1 275 ? 7.789 24.344 4.453 1 98.44 275 HIS A C 1
ATOM 2230 O O . HIS A 1 275 ? 6.645 23.906 4.559 1 98.44 275 HIS A O 1
ATOM 2236 N N . HIS A 1 276 ? 8.461 24.766 5.547 1 98.81 276 HIS A N 1
ATOM 2237 C CA . HIS A 1 276 ? 7.934 24.703 6.906 1 98.81 276 HIS A CA 1
ATOM 2238 C C . HIS A 1 276 ? 7.57 26.094 7.418 1 98.81 276 HIS A C 1
ATOM 2240 O O . HIS A 1 276 ? 7.797 26.406 8.586 1 98.81 276 HIS A O 1
ATOM 2246 N N . VAL A 1 277 ? 7.023 26.906 6.609 1 98.75 277 VAL A N 1
ATOM 2247 C CA . VAL A 1 277 ? 6.695 28.297 6.945 1 98.75 277 VAL A CA 1
ATOM 2248 C C . VAL A 1 277 ? 5.746 28.328 8.141 1 98.75 277 VAL A C 1
ATOM 2250 O O . VAL A 1 277 ? 5.844 29.203 8.992 1 98.75 277 VAL A O 1
ATOM 2253 N N . HIS A 1 278 ? 4.812 27.375 8.32 1 98.88 278 HIS A N 1
ATOM 2254 C CA . HIS A 1 278 ? 3.85 27.344 9.422 1 98.88 278 HIS A CA 1
ATOM 2255 C C . HIS A 1 278 ? 4.547 27.125 10.758 1 98.88 278 HIS A C 1
ATOM 2257 O O . HIS A 1 278 ? 4.008 27.484 11.812 1 98.88 278 HIS A O 1
ATOM 2263 N N . LEU A 1 279 ? 5.707 26.531 10.711 1 98.81 279 LEU A N 1
ATOM 2264 C CA . LEU A 1 279 ? 6.496 26.266 11.906 1 98.81 279 LEU A CA 1
ATOM 2265 C C . LEU A 1 279 ? 7.496 27.391 12.156 1 98.81 279 LEU A C 1
ATOM 2267 O O . LEU A 1 279 ? 7.621 27.891 13.281 1 98.81 279 LEU A O 1
ATOM 2271 N N . ASN A 1 280 ? 8.141 27.875 11.094 1 98.69 280 ASN A N 1
ATOM 2272 C CA . ASN A 1 280 ? 9.203 28.875 11.172 1 98.69 280 ASN A CA 1
ATOM 2273 C C . ASN A 1 280 ? 8.633 30.281 11.406 1 98.69 280 ASN A C 1
ATOM 2275 O O . ASN A 1 280 ? 9.188 31.047 12.195 1 98.69 280 ASN A O 1
ATOM 2279 N N . GLU A 1 281 ? 7.625 30.609 10.672 1 98.44 281 GLU A N 1
ATOM 2280 C CA . GLU A 1 281 ? 7.004 31.922 10.664 1 98.44 281 GLU A CA 1
ATOM 2281 C C . GLU A 1 281 ? 5.48 31.812 10.672 1 98.44 281 GLU A C 1
ATOM 2283 O O . GLU A 1 281 ? 4.816 32.281 9.742 1 98.44 281 GLU A O 1
ATOM 2288 N N . PRO A 1 282 ? 4.965 31.312 11.805 1 98.62 282 PRO A N 1
ATOM 2289 C CA . PRO A 1 282 ? 3.535 31 11.852 1 98.62 282 PRO A CA 1
ATOM 2290 C C . PRO A 1 282 ? 2.652 32.219 11.602 1 98.62 282 PRO A C 1
ATOM 2292 O O . PRO A 1 282 ? 1.523 32.094 11.125 1 98.62 282 PRO A O 1
ATOM 2295 N N . GLU A 1 283 ? 3.086 33.438 11.906 1 98.31 283 GLU A N 1
ATOM 2296 C CA . GLU A 1 283 ? 2.299 34.656 11.742 1 98.31 283 GLU A CA 1
ATOM 2297 C C . GLU A 1 283 ? 1.953 34.875 10.273 1 98.31 283 GLU A C 1
ATOM 2299 O O . GLU A 1 283 ? 0.961 35.562 9.969 1 98.31 283 GLU A O 1
ATOM 2304 N N . LYS A 1 284 ? 2.73 34.344 9.383 1 98.69 284 LYS A N 1
ATOM 2305 C CA . LYS A 1 284 ? 2.523 34.562 7.953 1 98.69 284 LYS A CA 1
ATOM 2306 C C . LYS A 1 284 ? 1.335 33.75 7.441 1 98.69 284 LYS A C 1
ATOM 2308 O O . LYS A 1 284 ? 0.741 34.094 6.414 1 98.69 284 LYS A O 1
ATOM 2313 N N . VAL A 1 285 ? 1.007 32.688 8.133 1 98.81 285 VAL A N 1
ATOM 2314 C CA . VAL A 1 285 ? -0.085 31.828 7.66 1 98.81 285 VAL A CA 1
ATOM 2315 C C . VAL A 1 285 ? -1.267 31.922 8.617 1 98.81 285 VAL A C 1
ATOM 2317 O O . VAL A 1 285 ? -2.414 31.703 8.227 1 98.81 285 VAL A O 1
ATOM 2320 N N . ALA A 1 286 ? -1.037 32.312 9.883 1 98.62 286 ALA A N 1
ATOM 2321 C CA . ALA A 1 286 ? -2.057 32.281 10.93 1 98.62 286 ALA A CA 1
ATOM 2322 C C . ALA A 1 286 ? -3.242 33.156 10.57 1 98.62 286 ALA A C 1
ATOM 2324 O O . ALA A 1 286 ? -4.398 32.75 10.703 1 98.62 286 ALA A O 1
ATOM 2325 N N . HIS A 1 287 ? -2.955 34.375 10.148 1 98.19 287 HIS A N 1
ATOM 2326 C CA . HIS A 1 287 ? -4.035 35.312 9.859 1 98.19 287 HIS A CA 1
ATOM 2327 C C . HIS A 1 287 ? -4.902 34.812 8.711 1 98.19 287 HIS A C 1
ATOM 2329 O O . HIS A 1 287 ? -6.121 35 8.719 1 98.19 287 HIS A O 1
ATOM 2335 N N . ILE A 1 288 ? -4.34 34.156 7.668 1 98.75 288 ILE A N 1
ATOM 2336 C CA . ILE A 1 288 ? -5.07 33.594 6.531 1 98.75 288 ILE A CA 1
ATOM 2337 C C . ILE A 1 288 ? -5.941 32.438 7 1 98.75 288 ILE A C 1
ATOM 2339 O O . ILE A 1 288 ? -7.133 32.375 6.684 1 98.75 288 ILE A O 1
ATOM 2343 N N . ILE A 1 289 ? -5.363 31.578 7.824 1 98.81 289 ILE A N 1
ATOM 2344 C CA . ILE A 1 289 ? -6.051 30.391 8.328 1 98.81 289 ILE A CA 1
ATOM 2345 C C . ILE A 1 289 ? -7.203 30.812 9.234 1 98.81 289 ILE A C 1
ATOM 2347 O O . ILE A 1 289 ? -8.312 30.281 9.133 1 98.81 289 ILE A O 1
ATOM 2351 N N . ASN A 1 290 ? -6.922 31.781 10.109 1 98.25 290 ASN A N 1
ATOM 2352 C CA . ASN A 1 290 ? -7.945 32.219 11.039 1 98.25 290 ASN A CA 1
ATOM 2353 C C . ASN A 1 290 ? -9.141 32.844 10.312 1 98.25 290 ASN A C 1
ATOM 2355 O O . ASN A 1 290 ? -10.289 32.594 10.672 1 98.25 290 ASN A O 1
ATOM 2359 N N . SER A 1 291 ? -8.875 33.656 9.336 1 97.94 291 SER A N 1
ATOM 2360 C CA . SER A 1 291 ? -9.945 34.219 8.531 1 97.94 291 SER A CA 1
ATOM 2361 C C . SER A 1 291 ? -10.789 33.125 7.879 1 97.94 291 SER A C 1
ATOM 2363 O O . SER A 1 291 ? -12.023 33.188 7.891 1 97.94 291 SER A O 1
ATOM 2365 N N . PHE A 1 292 ? -10.164 32.125 7.336 1 98.38 292 PHE A N 1
ATOM 2366 C CA . PHE A 1 292 ? -10.836 31.016 6.68 1 98.38 292 PHE A CA 1
ATOM 2367 C C . PHE A 1 292 ? -11.672 30.234 7.676 1 98.38 292 PHE A C 1
ATOM 2369 O O . PHE A 1 292 ? -12.836 29.922 7.406 1 98.38 292 PHE A O 1
ATOM 2376 N N . ILE A 1 293 ? -11.062 29.875 8.859 1 97.31 293 ILE A N 1
ATOM 2377 C CA . ILE A 1 293 ? -11.742 29.125 9.898 1 97.31 293 ILE A CA 1
ATOM 2378 C C . ILE A 1 293 ? -12.984 29.875 10.367 1 97.31 293 ILE A C 1
ATOM 2380 O O . ILE A 1 293 ? -14.062 29.297 10.5 1 97.31 293 ILE A O 1
ATOM 2384 N N . ASN A 1 294 ? -12.852 31.141 10.57 1 95.81 294 ASN A N 1
ATOM 2385 C CA . ASN A 1 294 ? -13.961 31.953 11.07 1 95.81 294 ASN A CA 1
ATOM 2386 C C . ASN A 1 294 ? -15.117 32 10.078 1 95.81 294 ASN A C 1
ATOM 2388 O O . ASN A 1 294 ? -16.281 32.094 10.477 1 95.81 294 ASN A O 1
ATOM 2392 N N . ARG A 1 295 ? -14.797 31.875 8.875 1 95.44 295 ARG A N 1
ATOM 2393 C CA . ARG A 1 295 ? -15.828 31.875 7.84 1 95.44 295 ARG A CA 1
ATOM 2394 C C . ARG A 1 295 ? -16.469 30.5 7.695 1 95.44 295 ARG A C 1
ATOM 2396 O O . ARG A 1 295 ? -17.688 30.391 7.523 1 95.44 295 ARG A O 1
ATOM 2403 N N . CYS A 1 296 ? -15.711 29.484 7.84 1 93 296 CYS A N 1
ATOM 2404 C CA . CYS A 1 296 ? -16.172 28.156 7.453 1 93 296 CYS A CA 1
ATOM 2405 C C . CYS A 1 296 ? -16.625 27.359 8.672 1 93 296 CYS A C 1
ATOM 2407 O O . CYS A 1 296 ? -17.406 26.406 8.547 1 93 296 CYS A O 1
ATOM 2409 N N . ARG A 1 297 ? -16.047 27.672 9.805 1 88.5 297 ARG A N 1
ATOM 2410 C CA . ARG A 1 297 ? -16.375 27 11.055 1 88.5 297 ARG A CA 1
ATOM 2411 C C . ARG A 1 297 ? -16.453 27.984 12.211 1 88.5 297 ARG A C 1
ATOM 2413 O O . ARG A 1 297 ? -15.656 27.922 13.141 1 88.5 297 ARG A O 1
ATOM 2420 N N . PRO A 1 298 ? -17.516 28.766 12.133 1 82.06 298 PRO A N 1
ATOM 2421 C CA . PRO A 1 298 ? -17.609 29.812 13.156 1 82.06 298 PRO A CA 1
ATOM 2422 C C . PRO A 1 298 ? -17.906 29.25 14.547 1 82.06 298 PRO A C 1
ATOM 2424 O O . PRO A 1 298 ? -18.516 28.188 14.672 1 82.06 298 PRO A O 1
ATOM 2427 N N . MET B 1 1 ? 1.214 -36.562 -6.559 1 63.72 1 MET B N 1
ATOM 2428 C CA . MET B 1 1 ? 2.604 -36.156 -6.348 1 63.72 1 MET B CA 1
ATOM 2429 C C . MET B 1 1 ? 2.828 -35.719 -4.91 1 63.72 1 MET B C 1
ATOM 2431 O O . MET B 1 1 ? 1.954 -35.094 -4.309 1 63.72 1 MET B O 1
ATOM 2435 N N . GLN B 1 2 ? 3.855 -36.219 -4.27 1 84.81 2 GLN B N 1
ATOM 2436 C CA . GLN B 1 2 ? 4.281 -36 -2.889 1 84.81 2 GLN B CA 1
ATOM 2437 C C . GLN B 1 2 ? 4.895 -34.625 -2.707 1 84.81 2 GLN B C 1
ATOM 2439 O O . GLN B 1 2 ? 5.629 -34.156 -3.576 1 84.81 2 GLN B O 1
ATOM 2444 N N . TYR B 1 3 ? 4.289 -33.75 -2.041 1 93.75 3 TYR B N 1
ATOM 2445 C CA . TYR B 1 3 ? 4.883 -32.5 -1.664 1 93.75 3 TYR B CA 1
ATOM 2446 C C . TYR B 1 3 ? 5.246 -32.469 -0.184 1 93.75 3 TYR B C 1
ATOM 2448 O O . TYR B 1 3 ? 4.809 -33.344 0.579 1 93.75 3 TYR B O 1
ATOM 2456 N N . GLU B 1 4 ? 6.184 -31.625 0.139 1 96.44 4 GLU B N 1
ATOM 2457 C CA . GLU B 1 4 ? 6.512 -31.359 1.534 1 96.44 4 GLU B CA 1
ATOM 2458 C C . GLU B 1 4 ? 6.004 -29.984 1.956 1 96.44 4 GLU B C 1
ATOM 2460 O O . GLU B 1 4 ? 6.191 -29 1.238 1 96.44 4 GLU B O 1
ATOM 2465 N N . GLU B 1 5 ? 5.348 -29.969 3.084 1 97.88 5 GLU B N 1
ATOM 2466 C CA . GLU B 1 5 ? 4.949 -28.688 3.646 1 97.88 5 GLU B CA 1
ATOM 2467 C C . GLU B 1 5 ? 6.16 -27.875 4.109 1 97.88 5 GLU B C 1
ATOM 2469 O O . GLU B 1 5 ? 7.094 -28.438 4.688 1 97.88 5 GLU B O 1
ATOM 2474 N N . VAL B 1 6 ? 6.125 -26.641 3.814 1 97.62 6 VAL B N 1
ATOM 2475 C CA . VAL B 1 6 ? 7.215 -25.781 4.266 1 97.62 6 VAL B CA 1
ATOM 2476 C C . VAL B 1 6 ? 6.652 -24.578 5.023 1 97.62 6 VAL B C 1
ATOM 2478 O O . VAL B 1 6 ? 5.48 -24.234 4.867 1 97.62 6 VAL B O 1
ATOM 2481 N N . SER B 1 7 ? 7.402 -24.031 5.891 1 98.69 7 SER B N 1
ATOM 2482 C CA . SER B 1 7 ? 7.137 -22.812 6.641 1 98.69 7 SER B CA 1
ATOM 2483 C C . SER B 1 7 ? 8.305 -21.844 6.551 1 98.69 7 SER B C 1
ATOM 2485 O O . SER B 1 7 ? 9.375 -22.094 7.109 1 98.69 7 SER B O 1
ATOM 2487 N N . ILE B 1 8 ? 8.109 -20.797 5.852 1 98.56 8 ILE B N 1
ATOM 2488 C CA . ILE B 1 8 ? 9.141 -19.781 5.645 1 98.56 8 ILE B CA 1
ATOM 2489 C C . ILE B 1 8 ? 8.961 -18.656 6.648 1 98.56 8 ILE B C 1
ATOM 2491 O O . ILE B 1 8 ? 7.934 -17.969 6.645 1 98.56 8 ILE B O 1
ATOM 2495 N N . PRO B 1 9 ? 9.93 -18.406 7.465 1 97.88 9 PRO B N 1
ATOM 2496 C CA . PRO B 1 9 ? 9.766 -17.344 8.453 1 97.88 9 PRO B CA 1
ATOM 2497 C C . PRO B 1 9 ? 9.719 -15.953 7.828 1 97.88 9 PRO B C 1
ATOM 2499 O O . PRO B 1 9 ? 10.477 -15.672 6.902 1 97.88 9 PRO B O 1
ATOM 2502 N N . VAL B 1 10 ? 8.82 -15.141 8.25 1 97.06 10 VAL B N 1
ATOM 2503 C CA . VAL B 1 10 ? 8.734 -13.719 7.949 1 97.06 10 VAL B CA 1
ATOM 2504 C C . VAL B 1 10 ? 8.531 -12.93 9.242 1 97.06 10 VAL B C 1
ATOM 2506 O O . VAL B 1 10 ? 8.164 -13.492 10.273 1 97.06 10 VAL B O 1
ATOM 2509 N N . PRO B 1 11 ? 8.781 -11.633 9.242 1 95.62 11 PRO B N 1
ATOM 2510 C CA . PRO B 1 11 ? 8.789 -10.875 10.492 1 95.62 11 PRO B CA 1
ATOM 2511 C C . PRO B 1 11 ? 7.457 -10.945 11.242 1 95.62 11 PRO B C 1
ATOM 2513 O O . PRO B 1 11 ? 7.43 -10.875 12.469 1 95.62 11 PRO B O 1
ATOM 2516 N N . TRP B 1 12 ? 6.352 -11.133 10.57 1 97.25 12 TRP B N 1
ATOM 2517 C CA . TRP B 1 12 ? 5.051 -11.102 11.227 1 97.25 12 TRP B CA 1
ATOM 2518 C C . TRP B 1 12 ? 4.527 -12.516 11.469 1 97.25 12 TRP B C 1
ATOM 2520 O O . TRP B 1 12 ? 3.418 -12.695 11.984 1 97.25 12 TRP B O 1
ATOM 2530 N N . GLY B 1 13 ? 5.258 -13.531 11.07 1 98.19 13 GLY B N 1
ATOM 2531 C CA . GLY B 1 13 ? 4.824 -14.914 11.219 1 98.19 13 GLY B CA 1
ATOM 2532 C C . GLY B 1 13 ? 5.52 -15.867 10.273 1 98.19 13 GLY B C 1
ATOM 2533 O O . GLY B 1 13 ? 6.75 -15.977 10.281 1 98.19 13 GLY B O 1
ATOM 2534 N N . HIS B 1 14 ? 4.695 -16.453 9.414 1 98.75 14 HIS B N 1
ATOM 2535 C CA . HIS B 1 14 ? 5.285 -17.391 8.461 1 98.75 14 HIS B CA 1
ATOM 2536 C C . HIS B 1 14 ? 4.488 -17.438 7.16 1 98.75 14 HIS B C 1
ATOM 2538 O O . HIS B 1 14 ? 3.32 -17.047 7.133 1 98.75 14 HIS B O 1
ATOM 2544 N N . VAL B 1 15 ? 5.16 -17.797 6.113 1 98.88 15 VAL B N 1
ATOM 2545 C CA . VAL B 1 15 ? 4.574 -18.141 4.82 1 98.88 15 VAL B CA 1
ATOM 2546 C C . VAL B 1 15 ? 4.617 -19.656 4.609 1 98.88 15 VAL B C 1
ATOM 2548 O O . VAL B 1 15 ? 5.691 -20.25 4.59 1 98.88 15 VAL B O 1
ATOM 2551 N N . ALA B 1 16 ? 3.453 -20.188 4.508 1 98.81 16 ALA B N 1
ATOM 2552 C CA . ALA B 1 16 ? 3.365 -21.625 4.27 1 98.81 16 ALA B CA 1
ATOM 2553 C C . ALA B 1 16 ? 3.439 -21.938 2.781 1 98.81 16 ALA B C 1
ATOM 2555 O O . ALA B 1 16 ? 3.211 -21.062 1.941 1 98.81 16 ALA B O 1
ATOM 2556 N N . GLY B 1 17 ? 3.783 -23.156 2.484 1 98.38 17 GLY B N 1
ATOM 2557 C CA . GLY B 1 17 ? 3.832 -23.578 1.092 1 98.38 17 GLY B CA 1
ATOM 2558 C C . GLY B 1 17 ? 4.035 -25.062 0.918 1 98.38 17 GLY B C 1
ATOM 2559 O O . GLY B 1 17 ? 4.152 -25.797 1.901 1 98.38 17 GLY B O 1
ATOM 2560 N N . LYS B 1 18 ? 3.939 -25.484 -0.311 1 98.31 18 LYS B N 1
ATOM 2561 C CA . LYS B 1 18 ? 4.18 -26.844 -0.758 1 98.31 18 LYS B CA 1
ATOM 2562 C C . LYS B 1 18 ? 5.414 -26.922 -1.648 1 98.31 18 LYS B C 1
ATOM 2564 O O . LYS B 1 18 ? 5.504 -26.234 -2.658 1 98.31 18 LYS B O 1
ATOM 2569 N N . TRP B 1 19 ? 6.34 -27.75 -1.207 1 97.94 19 TRP B N 1
ATOM 2570 C CA . TRP B 1 19 ? 7.539 -27.984 -2.006 1 97.94 19 TRP B CA 1
ATOM 2571 C C . TRP B 1 19 ? 7.438 -29.297 -2.771 1 97.94 19 TRP B C 1
ATOM 2573 O O . TRP B 1 19 ? 7.449 -30.375 -2.174 1 97.94 19 TRP B O 1
ATOM 2583 N N . TYR B 1 20 ? 7.328 -29.188 -4.105 1 96.94 20 TYR B N 1
ATOM 2584 C CA . TYR B 1 20 ? 7.293 -30.344 -4.992 1 96.94 20 TYR B CA 1
ATOM 2585 C C . TYR B 1 20 ? 8.664 -30.594 -5.613 1 96.94 20 TYR B C 1
ATOM 2587 O O . TYR B 1 20 ? 9.328 -29.672 -6.074 1 96.94 20 TYR B O 1
ATOM 2595 N N . GLY B 1 21 ? 9.125 -31.859 -5.586 1 93.12 21 GLY B N 1
ATOM 2596 C CA . GLY B 1 21 ? 10.383 -32.188 -6.25 1 93.12 21 GLY B CA 1
ATOM 2597 C C . GLY B 1 21 ? 11.586 -32.062 -5.336 1 93.12 21 GLY B C 1
ATOM 2598 O O . GLY B 1 21 ? 11.438 -32 -4.113 1 93.12 21 GLY B O 1
ATOM 2599 N N . PRO B 1 22 ? 12.758 -32.094 -5.887 1 90.31 22 PRO B N 1
ATOM 2600 C CA . PRO B 1 22 ? 13.977 -32.125 -5.078 1 90.31 22 PRO B CA 1
ATOM 2601 C C . PRO B 1 22 ? 14.234 -30.781 -4.375 1 90.31 22 PRO B C 1
ATOM 2603 O O . PRO B 1 22 ? 13.969 -29.719 -4.949 1 90.31 22 PRO B O 1
ATOM 2606 N N . LYS B 1 23 ? 14.82 -30.859 -3.258 1 89.56 23 LYS B N 1
ATOM 2607 C CA . LYS B 1 23 ? 15.055 -29.672 -2.445 1 89.56 23 LYS B CA 1
ATOM 2608 C C . LYS B 1 23 ? 16.422 -29.062 -2.74 1 89.56 23 LYS B C 1
ATOM 2610 O O . LYS B 1 23 ? 16.719 -27.938 -2.342 1 89.56 23 LYS B O 1
ATOM 2615 N N . HIS B 1 24 ? 17.188 -29.781 -3.49 1 89.88 24 HIS B N 1
ATOM 2616 C CA . HIS B 1 24 ? 18.562 -29.328 -3.729 1 89.88 24 HIS B CA 1
ATOM 2617 C C . HIS B 1 24 ? 18.641 -28.5 -5.008 1 89.88 24 HIS B C 1
ATOM 2619 O O . HIS B 1 24 ? 19.734 -28.062 -5.395 1 89.88 24 HIS B O 1
ATOM 2625 N N . VAL B 1 25 ? 17.562 -28.391 -5.688 1 91.44 25 VAL B N 1
ATOM 2626 C CA . VAL B 1 25 ? 17.453 -27.562 -6.875 1 91.44 25 VAL B CA 1
ATOM 2627 C C . VAL B 1 25 ? 16.609 -26.328 -6.57 1 91.44 25 VAL B C 1
ATOM 2629 O O . VAL B 1 25 ? 15.594 -26.422 -5.879 1 91.44 25 VAL B O 1
ATOM 2632 N N . ARG B 1 26 ? 17.078 -25.109 -7.012 1 95.12 26 ARG B N 1
ATOM 2633 C CA . ARG B 1 26 ? 16.25 -23.922 -6.82 1 95.12 26 ARG B CA 1
ATOM 2634 C C . ARG B 1 26 ? 14.891 -24.094 -7.484 1 95.12 26 ARG B C 1
ATOM 2636 O O . ARG B 1 26 ? 14.805 -24.297 -8.695 1 95.12 26 ARG B O 1
ATOM 2643 N N . PRO B 1 27 ? 13.883 -23.984 -6.793 1 97.56 27 PRO B N 1
ATOM 2644 C CA . PRO B 1 27 ? 12.555 -24.234 -7.344 1 97.56 27 PRO B CA 1
ATOM 2645 C C . PRO B 1 27 ? 12.023 -23.062 -8.156 1 97.56 27 PRO B C 1
ATOM 2647 O O . PRO B 1 27 ? 12.578 -21.953 -8.094 1 97.56 27 PRO B O 1
ATOM 2650 N N . ILE B 1 28 ? 11.023 -23.359 -8.992 1 98.38 28 ILE B N 1
ATOM 2651 C CA . ILE B 1 28 ? 10.125 -22.312 -9.492 1 98.38 28 ILE B CA 1
ATOM 2652 C C . ILE B 1 28 ? 9.188 -21.859 -8.367 1 98.38 28 ILE B C 1
ATOM 2654 O O . ILE B 1 28 ? 8.578 -22.688 -7.688 1 98.38 28 ILE B O 1
ATOM 2658 N N . LEU B 1 29 ? 9.188 -20.609 -8.094 1 98.81 29 LEU B N 1
ATOM 2659 C CA . LEU B 1 29 ? 8.273 -20.078 -7.094 1 98.81 29 LEU B CA 1
ATOM 2660 C C . LEU B 1 29 ? 6.859 -19.969 -7.652 1 98.81 29 LEU B C 1
ATOM 2662 O O . LEU B 1 29 ? 6.609 -19.156 -8.555 1 98.81 29 LEU B O 1
ATOM 2666 N N . GLY B 1 30 ? 5.973 -20.812 -7.152 1 98.88 30 GLY B N 1
ATOM 2667 C CA . GLY B 1 30 ? 4.57 -20.75 -7.531 1 98.88 30 GLY B CA 1
ATOM 2668 C C . GLY B 1 30 ? 3.758 -19.797 -6.676 1 98.88 30 GLY B C 1
ATOM 2669 O O . GLY B 1 30 ? 3.73 -19.922 -5.449 1 98.88 30 GLY B O 1
ATOM 2670 N N . MET B 1 31 ? 3.094 -18.875 -7.336 1 98.88 31 MET B N 1
ATOM 2671 C CA . MET B 1 31 ? 2.291 -17.891 -6.629 1 98.88 31 MET B CA 1
ATOM 2672 C C . MET B 1 31 ? 0.867 -17.844 -7.172 1 98.88 31 MET B C 1
ATOM 2674 O O . MET B 1 31 ? 0.662 -17.734 -8.383 1 98.88 31 MET B O 1
ATOM 2678 N N . HIS B 1 32 ? -0.097 -17.891 -6.273 1 98.62 32 HIS B N 1
ATOM 2679 C CA . HIS B 1 32 ? -1.502 -18.109 -6.609 1 98.62 32 HIS B CA 1
ATOM 2680 C C . HIS B 1 32 ? -2.221 -16.781 -6.82 1 98.62 32 HIS B C 1
ATOM 2682 O O . HIS B 1 32 ? -1.611 -15.711 -6.707 1 98.62 32 HIS B O 1
ATOM 2688 N N . GLY B 1 33 ? -3.514 -16.875 -7.184 1 97.19 33 GLY B N 1
ATOM 2689 C CA . GLY B 1 33 ? -4.348 -15.719 -7.418 1 97.19 33 GLY B CA 1
ATOM 2690 C C . GLY B 1 33 ? -5.055 -15.227 -6.164 1 97.19 33 GLY B C 1
ATOM 2691 O O . GLY B 1 33 ? -4.871 -15.789 -5.082 1 97.19 33 GLY B O 1
ATOM 2692 N N . TRP B 1 34 ? -5.82 -14.203 -6.363 1 95.88 34 TRP B N 1
ATOM 2693 C CA . TRP B 1 34 ? -6.547 -13.523 -5.297 1 95.88 34 TRP B CA 1
ATOM 2694 C C . TRP B 1 34 ? -7.52 -14.477 -4.609 1 95.88 34 TRP B C 1
ATOM 2696 O O . TRP B 1 34 ? -8.359 -15.094 -5.27 1 95.88 34 TRP B O 1
ATOM 2706 N N . GLN B 1 35 ? -7.41 -14.617 -3.289 1 94 35 GLN B N 1
ATOM 2707 C CA . GLN B 1 35 ? -8.258 -15.422 -2.416 1 94 35 GLN B CA 1
ATOM 2708 C C . GLN B 1 35 ? -8.094 -16.906 -2.717 1 94 35 GLN B C 1
ATOM 2710 O O . GLN B 1 35 ? -8.992 -17.703 -2.439 1 94 35 GLN B O 1
ATOM 2715 N N . ASP B 1 36 ? -7.055 -17.281 -3.381 1 96.94 36 ASP B N 1
ATOM 2716 C CA . ASP B 1 36 ? -6.609 -18.641 -3.672 1 96.94 36 ASP B CA 1
ATOM 2717 C C . ASP B 1 36 ? -5.562 -19.109 -2.66 1 96.94 36 ASP B C 1
ATOM 2719 O O . ASP B 1 36 ? -5.613 -18.719 -1.489 1 96.94 36 ASP B O 1
ATOM 2723 N N . ASN B 1 37 ? -4.766 -20.109 -3.035 1 98.44 37 ASN B N 1
ATOM 2724 C CA . ASN B 1 37 ? -3.645 -20.547 -2.213 1 98.44 37 ASN B CA 1
ATOM 2725 C C . ASN B 1 37 ? -2.768 -21.547 -2.953 1 98.44 37 ASN B C 1
ATOM 2727 O O . ASN B 1 37 ? -2.92 -21.75 -4.16 1 98.44 37 ASN B O 1
ATOM 2731 N N . ALA B 1 38 ? -1.836 -22.094 -2.25 1 98.62 38 ALA B N 1
ATOM 2732 C CA . ALA B 1 38 ? -0.799 -22.953 -2.832 1 98.62 38 ALA B CA 1
ATOM 2733 C C . ALA B 1 38 ? -1.409 -24.172 -3.51 1 98.62 38 ALA B C 1
ATOM 2735 O O . ALA B 1 38 ? -0.8 -24.766 -4.406 1 98.62 38 ALA B O 1
ATOM 2736 N N . GLY B 1 39 ? -2.605 -24.531 -3.137 1 98.38 39 GLY B N 1
ATOM 2737 C CA . GLY B 1 39 ? -3.26 -25.703 -3.697 1 98.38 39 GLY B CA 1
ATOM 2738 C C . GLY B 1 39 ? -3.635 -25.547 -5.156 1 98.38 39 GLY B C 1
ATOM 2739 O O . GLY B 1 39 ? -3.939 -26.516 -5.844 1 98.38 39 GLY B O 1
ATOM 2740 N N . THR B 1 40 ? -3.572 -24.312 -5.648 1 98.62 40 THR B N 1
ATOM 2741 C CA . THR B 1 40 ? -4 -24 -7.008 1 98.62 40 THR B CA 1
ATOM 2742 C C . THR B 1 40 ? -3.148 -24.75 -8.031 1 98.62 40 THR B C 1
ATOM 2744 O O . THR B 1 40 ? -3.588 -24.984 -9.156 1 98.62 40 THR B O 1
ATOM 2747 N N . PHE B 1 41 ? -1.938 -25.188 -7.656 1 98.62 41 PHE B N 1
ATOM 2748 C CA . PHE B 1 41 ? -1.029 -25.812 -8.602 1 98.62 41 PHE B CA 1
ATOM 2749 C C . PHE B 1 41 ? -0.949 -27.328 -8.359 1 98.62 41 PHE B C 1
ATOM 2751 O O . PHE B 1 41 ? -0.118 -28.016 -8.953 1 98.62 41 PHE B O 1
ATOM 2758 N N . ASP B 1 42 ? -1.795 -27.844 -7.48 1 98.06 42 ASP B N 1
ATOM 2759 C CA . ASP B 1 42 ? -1.7 -29.234 -7.055 1 98.06 42 ASP B CA 1
ATOM 2760 C C . ASP B 1 42 ? -1.885 -30.188 -8.234 1 98.06 42 ASP B C 1
ATOM 2762 O O . ASP B 1 42 ? -1.258 -31.25 -8.289 1 98.06 42 ASP B O 1
ATOM 2766 N N . THR B 1 43 ? -2.764 -29.844 -9.164 1 98.19 43 THR B N 1
ATOM 2767 C CA . THR B 1 43 ? -3.02 -30.734 -10.297 1 98.19 43 THR B CA 1
ATOM 2768 C C . THR B 1 43 ? -1.983 -30.516 -11.398 1 98.19 43 THR B C 1
ATOM 2770 O O . THR B 1 43 ? -1.732 -31.422 -12.203 1 98.19 43 THR B O 1
ATOM 2773 N N . LEU B 1 44 ? -1.362 -29.359 -11.438 1 98.5 44 LEU B N 1
ATOM 2774 C CA . LEU B 1 44 ? -0.367 -29.031 -12.453 1 98.5 44 LEU B CA 1
ATOM 2775 C C . LEU B 1 44 ? 1.012 -29.547 -12.047 1 98.5 44 LEU B C 1
ATOM 2777 O O . LEU B 1 44 ? 1.781 -30 -12.898 1 98.5 44 LEU B O 1
ATOM 2781 N N . ALA B 1 45 ? 1.326 -29.5 -10.773 1 97.75 45 ALA B N 1
ATOM 2782 C CA . ALA B 1 45 ? 2.658 -29.781 -10.234 1 97.75 45 ALA B CA 1
ATOM 2783 C C . ALA B 1 45 ? 3.164 -31.141 -10.695 1 97.75 45 ALA B C 1
ATOM 2785 O O . ALA B 1 45 ? 4.297 -31.266 -11.164 1 97.75 45 ALA B O 1
ATOM 2786 N N . PRO B 1 46 ? 2.314 -32.188 -10.703 1 96.25 46 PRO B N 1
ATOM 2787 C CA . PRO B 1 46 ? 2.789 -33.531 -11.109 1 96.25 46 PRO B CA 1
ATOM 2788 C C . PRO B 1 46 ? 3.139 -33.594 -12.594 1 96.25 46 PRO B C 1
ATOM 2790 O O . PRO B 1 46 ? 3.799 -34.562 -13.023 1 96.25 46 PRO B O 1
ATOM 2793 N N . LEU B 1 47 ? 2.68 -32.656 -13.328 1 97.44 47 LEU B N 1
ATOM 2794 C CA . LEU B 1 47 ? 2.879 -32.688 -14.766 1 97.44 47 LEU B CA 1
ATOM 2795 C C . LEU B 1 47 ? 4.105 -31.875 -15.172 1 97.44 47 LEU B C 1
ATOM 2797 O O . LEU B 1 47 ? 4.512 -31.906 -16.328 1 97.44 47 LEU B O 1
ATOM 2801 N N . LEU B 1 48 ? 4.707 -31.125 -14.227 1 96.69 48 LEU B N 1
ATOM 2802 C CA . LEU B 1 48 ? 5.891 -30.328 -14.516 1 96.69 48 LEU B CA 1
ATOM 2803 C C . LEU B 1 48 ? 7.141 -31.188 -14.578 1 96.69 48 LEU B C 1
ATOM 2805 O O . LEU B 1 48 ? 7.133 -32.344 -14.102 1 96.69 48 LEU B O 1
ATOM 2809 N N . PRO B 1 49 ? 8.164 -30.672 -15.164 1 94.06 49 PRO B N 1
ATOM 2810 C CA . PRO B 1 49 ? 9.383 -31.469 -15.289 1 94.06 49 PRO B CA 1
ATOM 2811 C C . PRO B 1 49 ? 9.93 -31.938 -13.938 1 94.06 49 PRO B C 1
ATOM 2813 O O . PRO B 1 49 ? 9.93 -31.156 -12.977 1 94.06 49 PRO B O 1
ATOM 2816 N N . ASN B 1 50 ? 10.508 -33.062 -13.922 1 89.5 50 ASN B N 1
ATOM 2817 C CA . ASN B 1 50 ? 10.938 -33.656 -12.672 1 89.5 50 ASN B CA 1
ATOM 2818 C C . ASN B 1 50 ? 12.312 -33.156 -12.242 1 89.5 50 ASN B C 1
ATOM 2820 O O . ASN B 1 50 ? 12.727 -33.375 -11.102 1 89.5 50 ASN B O 1
ATOM 2824 N N . HIS B 1 51 ? 12.961 -32.594 -13.156 1 88.81 51 HIS B N 1
ATOM 2825 C CA . HIS B 1 51 ? 14.297 -32.125 -12.805 1 88.81 51 HIS B CA 1
ATOM 2826 C C . HIS B 1 51 ? 14.242 -30.797 -12.062 1 88.81 51 HIS B C 1
ATOM 2828 O O . HIS B 1 51 ? 15.25 -30.328 -11.523 1 88.81 51 HIS B O 1
ATOM 2834 N N . LEU B 1 52 ? 13.086 -30.172 -12.109 1 89.06 52 LEU B N 1
ATOM 2835 C CA . LEU B 1 52 ? 12.914 -28.938 -11.344 1 89.06 52 LEU B CA 1
ATOM 2836 C C . LEU B 1 52 ? 11.93 -29.141 -10.203 1 89.06 52 LEU B C 1
ATOM 2838 O O . LEU B 1 52 ? 11.203 -30.141 -10.164 1 89.06 52 LEU B O 1
ATOM 2842 N N . SER B 1 53 ? 12.047 -28.172 -9.242 1 95.12 53 SER B N 1
ATOM 2843 C CA . SER B 1 53 ? 11.125 -28.141 -8.109 1 95.12 53 SER B CA 1
ATOM 2844 C C . SER B 1 53 ? 10.156 -26.969 -8.219 1 95.12 53 SER B C 1
ATOM 2846 O O . SER B 1 53 ? 10.438 -25.984 -8.922 1 95.12 53 SER B O 1
ATOM 2848 N N . LEU B 1 54 ? 9.031 -27.203 -7.656 1 98.06 54 LEU B N 1
ATOM 2849 C CA . LEU B 1 54 ? 8.039 -26.141 -7.52 1 98.06 54 LEU B CA 1
ATOM 2850 C C . LEU B 1 54 ? 7.781 -25.812 -6.047 1 98.06 54 LEU B C 1
ATOM 2852 O O . LEU B 1 54 ? 7.43 -26.703 -5.27 1 98.06 54 LEU B O 1
ATOM 2856 N N . LEU B 1 55 ? 8.078 -24.641 -5.641 1 98.62 55 LEU B N 1
ATOM 2857 C CA . LEU B 1 55 ? 7.668 -24.141 -4.328 1 98.62 55 LEU B CA 1
ATOM 2858 C C . LEU B 1 55 ? 6.41 -23.281 -4.438 1 98.62 55 LEU B C 1
ATOM 2860 O O . LEU B 1 55 ? 6.492 -22.094 -4.746 1 98.62 55 LEU B O 1
ATOM 2864 N N . SER B 1 56 ? 5.266 -23.906 -4.246 1 98.75 56 SER B N 1
ATOM 2865 C CA . SER B 1 56 ? 3.99 -23.188 -4.254 1 98.75 56 SER B CA 1
ATOM 2866 C C . SER B 1 56 ? 3.668 -22.609 -2.883 1 98.75 56 SER B C 1
ATOM 2868 O O . SER B 1 56 ? 3.48 -23.359 -1.918 1 98.75 56 SER B O 1
ATOM 2870 N N . ILE B 1 57 ? 3.533 -21.297 -2.791 1 98.88 57 ILE B N 1
ATOM 2871 C CA . ILE B 1 57 ? 3.391 -20.719 -1.46 1 98.88 57 ILE B CA 1
ATOM 2872 C C . ILE B 1 57 ? 1.965 -20.203 -1.273 1 98.88 57 ILE B C 1
ATOM 2874 O O . ILE B 1 57 ? 1.26 -19.953 -2.25 1 98.88 57 ILE B O 1
ATOM 2878 N N . ASP B 1 58 ? 1.528 -20.141 0.009 1 98.81 58 ASP B N 1
ATOM 2879 C CA . ASP B 1 58 ? 0.378 -19.344 0.427 1 98.81 58 ASP B CA 1
ATOM 2880 C C . ASP B 1 58 ? 0.781 -17.891 0.694 1 98.81 58 ASP B C 1
ATOM 2882 O O . ASP B 1 58 ? 1.561 -17.625 1.608 1 98.81 58 ASP B O 1
ATOM 2886 N N . ALA B 1 59 ? 0.278 -17 -0.13 1 98.31 59 ALA B N 1
ATOM 2887 C CA . ALA B 1 59 ? 0.548 -15.594 0.165 1 98.31 59 ALA B CA 1
ATOM 2888 C C . ALA B 1 59 ? 0.027 -15.211 1.548 1 98.31 59 ALA B C 1
ATOM 2890 O O . ALA B 1 59 ? -0.842 -15.898 2.1 1 98.31 59 ALA B O 1
ATOM 2891 N N . PRO B 1 60 ? 0.557 -14.164 2.113 1 98.12 60 PRO B N 1
ATOM 2892 C CA . PRO B 1 60 ? 0.063 -13.75 3.428 1 98.12 60 PRO B CA 1
ATOM 2893 C C . PRO B 1 60 ? -1.458 -13.617 3.471 1 98.12 60 PRO B C 1
ATOM 2895 O O . PRO B 1 60 ? -2.059 -13.047 2.555 1 98.12 60 PRO B O 1
ATOM 2898 N N . GLY B 1 61 ? -2.043 -14.148 4.531 1 97.5 61 GLY B N 1
ATOM 2899 C CA . GLY B 1 61 ? -3.486 -14.086 4.691 1 97.5 61 GLY B CA 1
ATOM 2900 C C . GLY B 1 61 ? -4.223 -15.18 3.941 1 97.5 61 GLY B C 1
ATOM 2901 O O . GLY B 1 61 ? -5.445 -15.297 4.051 1 97.5 61 GLY B O 1
ATOM 2902 N N . HIS B 1 62 ? -3.484 -15.969 3.191 1 98 62 HIS B N 1
ATOM 2903 C CA . HIS B 1 62 ? -4.055 -17.078 2.42 1 98 62 HIS B CA 1
ATOM 2904 C C . HIS B 1 62 ? -3.59 -18.422 2.959 1 98 62 HIS B C 1
ATOM 2906 O O . HIS B 1 62 ? -2.521 -18.516 3.564 1 98 62 HIS B O 1
ATOM 2912 N N . GLY B 1 63 ? -4.406 -19.422 2.723 1 98.12 63 GLY B N 1
ATOM 2913 C CA . GLY B 1 63 ? -4.02 -20.781 3.066 1 98.12 63 GLY B CA 1
ATOM 2914 C C . GLY B 1 63 ? -3.607 -20.938 4.52 1 98.12 63 GLY B C 1
ATOM 2915 O O . GLY B 1 63 ? -4.348 -20.547 5.426 1 98.12 63 GLY B O 1
ATOM 2916 N N . LEU B 1 64 ? -2.383 -21.422 4.676 1 98.44 64 LEU B N 1
ATOM 2917 C CA . LEU B 1 64 ? -1.889 -21.719 6.016 1 98.44 64 LEU B CA 1
ATOM 2918 C C . LEU B 1 64 ? -0.853 -20.688 6.457 1 98.44 64 LEU B C 1
ATOM 2920 O O . LEU B 1 64 ? -0.182 -20.875 7.477 1 98.44 64 LEU B O 1
ATOM 2924 N N . SER B 1 65 ? -0.707 -19.625 5.664 1 98.75 65 SER B N 1
ATOM 2925 C CA . SER B 1 65 ? 0.21 -18.547 6.02 1 98.75 65 SER B CA 1
ATOM 2926 C C . SER B 1 65 ? -0.385 -17.656 7.098 1 98.75 65 SER B C 1
ATOM 2928 O O . SER B 1 65 ? -1.606 -17.578 7.242 1 98.75 65 SER B O 1
ATOM 2930 N N . SER B 1 66 ? 0.466 -17.016 7.824 1 98.56 66 SER B N 1
ATOM 2931 C CA . SER B 1 66 ? 0.035 -16.031 8.82 1 98.56 66 SER B CA 1
ATOM 2932 C C . SER B 1 66 ? -0.728 -14.883 8.164 1 98.56 66 SER B C 1
ATOM 2934 O O . SER B 1 66 ? -0.372 -14.438 7.074 1 98.56 66 SER B O 1
ATOM 2936 N N . TRP B 1 67 ? -1.778 -14.469 8.875 1 97 67 TRP B N 1
ATOM 2937 C CA . TRP B 1 67 ? -2.387 -13.195 8.523 1 97 67 TRP B CA 1
ATOM 2938 C C . TRP B 1 67 ? -1.439 -12.039 8.828 1 97 67 TRP B C 1
ATOM 2940 O O . TRP B 1 67 ? -0.508 -12.18 9.617 1 97 67 TRP B O 1
ATOM 2950 N N . LEU B 1 68 ? -1.607 -10.93 8.117 1 97.12 68 LEU B N 1
ATOM 2951 C CA . LEU B 1 68 ? -0.936 -9.711 8.547 1 97.12 68 LEU B CA 1
ATOM 2952 C C . LEU B 1 68 ? -1.449 -9.266 9.914 1 97.12 68 LEU B C 1
ATOM 2954 O O . LEU B 1 68 ? -2.545 -9.656 10.328 1 97.12 68 LEU B O 1
ATOM 2958 N N . PRO B 1 69 ? -0.606 -8.477 10.648 1 97.12 69 PRO B N 1
ATOM 2959 C CA . PRO B 1 69 ? -1.053 -8.008 11.961 1 97.12 69 PRO B CA 1
ATOM 2960 C C . PRO B 1 69 ? -2.352 -7.207 11.891 1 97.12 69 PRO B C 1
ATOM 2962 O O . PRO B 1 69 ? -2.691 -6.668 10.836 1 97.12 69 PRO B O 1
ATOM 2965 N N . LYS B 1 70 ? -3.07 -7.172 13 1 95.12 70 LYS B N 1
ATOM 2966 C CA . LYS B 1 70 ? -4.324 -6.43 13.07 1 95.12 70 LYS B CA 1
ATOM 2967 C C . LYS B 1 70 ? -4.129 -4.98 12.633 1 95.12 70 LYS B C 1
ATOM 2969 O O . LYS B 1 70 ? -3.131 -4.348 12.984 1 95.12 70 LYS B O 1
ATOM 2974 N N . GLY B 1 71 ? -5.051 -4.469 11.797 1 94.81 71 GLY B N 1
ATOM 2975 C CA . GLY B 1 71 ? -5.051 -3.074 11.383 1 94.81 71 GLY B CA 1
ATOM 2976 C C . GLY B 1 71 ? -4.23 -2.822 10.125 1 94.81 71 GLY B C 1
ATOM 2977 O O . GLY B 1 71 ? -4.254 -1.721 9.578 1 94.81 71 GLY B O 1
ATOM 2978 N N . VAL B 1 72 ? -3.467 -3.846 9.688 1 95.69 72 VAL B N 1
ATOM 2979 C CA . VAL B 1 72 ? -2.623 -3.707 8.508 1 95.69 72 VAL B CA 1
ATOM 2980 C C . VAL B 1 72 ? -3.393 -4.156 7.266 1 95.69 72 VAL B C 1
ATOM 2982 O O . VAL B 1 72 ? -3.986 -5.238 7.254 1 95.69 72 VAL B O 1
ATOM 2985 N N . MET B 1 73 ? -3.418 -3.328 6.277 1 94.62 73 MET B N 1
ATOM 2986 C CA . MET B 1 73 ? -4.109 -3.66 5.035 1 94.62 73 MET B CA 1
ATOM 2987 C C . MET B 1 73 ? -3.176 -4.391 4.074 1 94.62 73 MET B C 1
ATOM 2989 O O . MET B 1 73 ? -1.956 -4.223 4.137 1 94.62 73 MET B O 1
ATOM 2993 N N . TYR B 1 74 ? -3.738 -5.207 3.164 1 95.56 74 TYR B N 1
ATOM 2994 C CA . TYR B 1 74 ? -2.979 -5.902 2.131 1 95.56 74 TYR B CA 1
ATOM 2995 C C . TYR B 1 74 ? -2.799 -5.023 0.9 1 95.56 74 TYR B C 1
ATOM 2997 O O . TYR B 1 74 ? -3.775 -4.52 0.34 1 95.56 74 TYR B O 1
ATOM 3005 N N . HIS B 1 75 ? -1.567 -4.84 0.492 1 95.06 75 HIS B N 1
ATOM 3006 C CA . HIS B 1 75 ? -1.234 -4.062 -0.694 1 95.06 75 HIS B CA 1
ATOM 3007 C C . HIS B 1 75 ? -0.551 -4.926 -1.748 1 95.06 75 HIS B C 1
ATOM 3009 O O . HIS B 1 75 ? 0.296 -5.758 -1.419 1 95.06 75 HIS B O 1
ATOM 3015 N N . SER B 1 76 ? -0.868 -4.711 -2.986 1 94.81 76 SER B N 1
ATOM 3016 C CA . SER B 1 76 ? -0.361 -5.527 -4.086 1 94.81 76 SER B CA 1
ATOM 3017 C C . SER B 1 76 ? 1.163 -5.504 -4.133 1 94.81 76 SER B C 1
ATOM 3019 O O . SER B 1 76 ? 1.801 -6.551 -4.285 1 94.81 76 SER B O 1
ATOM 3021 N N . ILE B 1 77 ? 1.72 -4.328 -3.939 1 95.5 77 ILE B N 1
ATOM 3022 C CA . ILE B 1 77 ? 3.16 -4.152 -4.094 1 95.5 77 ILE B CA 1
ATOM 3023 C C . ILE B 1 77 ? 3.898 -4.965 -3.035 1 95.5 77 ILE B C 1
ATOM 3025 O O . ILE B 1 77 ? 5.059 -5.34 -3.227 1 95.5 77 ILE B O 1
ATOM 3029 N N . ASP B 1 78 ? 3.227 -5.277 -1.961 1 95.94 78 ASP B N 1
ATOM 3030 C CA . ASP B 1 78 ? 3.852 -6.035 -0.881 1 95.94 78 ASP B CA 1
ATOM 3031 C C . ASP B 1 78 ? 4.098 -7.484 -1.296 1 95.94 78 ASP B C 1
ATOM 3033 O O . ASP B 1 78 ? 4.949 -8.164 -0.717 1 95.94 78 ASP B O 1
ATOM 3037 N N . TYR B 1 79 ? 3.334 -8 -2.301 1 97.06 79 TYR B N 1
ATOM 3038 C CA . TYR B 1 79 ? 3.588 -9.352 -2.805 1 97.06 79 TYR B CA 1
ATOM 3039 C C . TYR B 1 79 ? 4.898 -9.406 -3.578 1 97.06 79 TYR B C 1
ATOM 3041 O O . TYR B 1 79 ? 5.586 -10.43 -3.582 1 97.06 79 TYR B O 1
ATOM 3049 N N . VAL B 1 80 ? 5.223 -8.305 -4.23 1 97.88 80 VAL B N 1
ATOM 3050 C CA . VAL B 1 80 ? 6.516 -8.211 -4.902 1 97.88 80 VAL B CA 1
ATOM 3051 C C . VAL B 1 80 ? 7.637 -8.188 -3.869 1 97.88 80 VAL B C 1
ATOM 3053 O O . VAL B 1 80 ? 8.664 -8.852 -4.047 1 97.88 80 VAL B O 1
ATOM 3056 N N . HIS B 1 81 ? 7.391 -7.48 -2.789 1 97.19 81 HIS B N 1
ATOM 3057 C CA . HIS B 1 81 ? 8.352 -7.453 -1.692 1 97.19 81 HIS B CA 1
ATOM 3058 C C . HIS B 1 81 ? 8.523 -8.836 -1.07 1 97.19 81 HIS B C 1
ATOM 3060 O O . HIS B 1 81 ? 9.617 -9.203 -0.647 1 97.19 81 HIS B O 1
ATOM 3066 N N . LEU B 1 82 ? 7.449 -9.594 -0.992 1 98.31 82 LEU B N 1
ATOM 3067 C CA . LEU B 1 82 ? 7.48 -10.953 -0.466 1 98.31 82 LEU B CA 1
A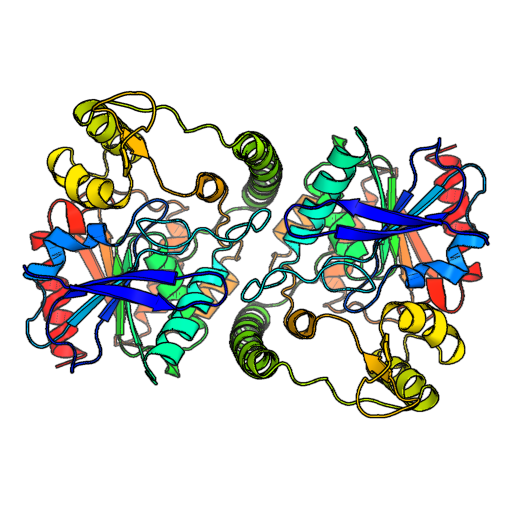TOM 3068 C C . LEU B 1 82 ? 8.453 -11.82 -1.256 1 98.31 82 LEU B C 1
ATOM 3070 O O . LEU B 1 82 ? 9.188 -12.625 -0.675 1 98.31 82 LEU B O 1
ATOM 3074 N N . VAL B 1 83 ? 8.469 -11.664 -2.576 1 98.81 83 VAL B N 1
ATOM 3075 C CA . VAL B 1 83 ? 9.375 -12.438 -3.42 1 98.81 83 VAL B CA 1
ATOM 3076 C C . VAL B 1 83 ? 10.82 -12.164 -3.008 1 98.81 83 VAL B C 1
ATOM 3078 O O . VAL B 1 83 ? 11.617 -13.094 -2.852 1 98.81 83 VAL B O 1
ATOM 3081 N N . LEU B 1 84 ? 11.141 -10.898 -2.764 1 98.38 84 LEU B N 1
ATOM 3082 C CA . LEU B 1 84 ? 12.484 -10.531 -2.324 1 98.38 84 LEU B CA 1
ATOM 3083 C C . LEU B 1 84 ? 12.812 -11.18 -0.982 1 98.38 84 LEU B C 1
ATOM 3085 O O . LEU B 1 84 ? 13.93 -11.656 -0.772 1 98.38 84 LEU B O 1
ATOM 3089 N N . ARG B 1 85 ? 11.852 -11.219 -0.085 1 97.56 85 ARG B N 1
ATOM 3090 C CA . ARG B 1 85 ? 12.055 -11.836 1.225 1 97.56 85 ARG B CA 1
ATOM 3091 C C . ARG B 1 85 ? 12.359 -13.32 1.091 1 97.56 85 ARG B C 1
ATOM 3093 O O . ARG B 1 85 ? 13.242 -13.836 1.778 1 97.56 85 ARG B O 1
ATOM 3100 N N . ILE B 1 86 ? 11.594 -13.938 0.235 1 98.38 86 ILE B N 1
ATOM 3101 C CA . ILE B 1 86 ? 11.773 -15.375 0.045 1 98.38 86 ILE B CA 1
ATOM 3102 C C . ILE B 1 86 ? 13.148 -15.641 -0.571 1 98.38 86 ILE B C 1
ATOM 3104 O O . ILE B 1 86 ? 13.852 -16.562 -0.158 1 98.38 86 ILE B O 1
ATOM 3108 N N . MET B 1 87 ? 13.531 -14.844 -1.551 1 98.31 87 MET B N 1
ATOM 3109 C CA . MET B 1 87 ? 14.859 -14.953 -2.15 1 98.31 87 MET B CA 1
ATOM 3110 C C . MET B 1 87 ? 15.945 -14.836 -1.088 1 98.31 87 MET B C 1
ATOM 3112 O O . MET B 1 87 ? 16.906 -15.617 -1.087 1 98.31 87 MET B O 1
ATOM 3116 N N . GLU B 1 88 ? 15.773 -13.875 -0.192 1 96.62 88 GLU B N 1
ATOM 3117 C CA . GLU B 1 88 ? 16.75 -13.68 0.874 1 96.62 88 GLU B CA 1
ATOM 3118 C C . GLU B 1 88 ? 16.797 -14.883 1.814 1 96.62 88 GLU B C 1
ATOM 3120 O O . GLU B 1 88 ? 17.875 -15.352 2.182 1 96.62 88 GLU B O 1
ATOM 3125 N N . GLU B 1 89 ? 15.656 -15.391 2.186 1 96.56 89 GLU B N 1
ATOM 3126 C CA . GLU B 1 89 ? 15.562 -16.516 3.109 1 96.56 89 GLU B CA 1
ATOM 3127 C C . GLU B 1 89 ? 16.281 -17.75 2.555 1 96.56 89 GLU B C 1
ATOM 3129 O O . GLU B 1 89 ? 16.969 -18.453 3.291 1 96.56 89 GLU B O 1
ATOM 3134 N N . TYR B 1 90 ? 16.172 -17.969 1.266 1 97.25 90 TYR B N 1
ATOM 3135 C CA . TYR B 1 90 ? 16.734 -19.172 0.655 1 97.25 90 TYR B CA 1
ATOM 3136 C C . TYR B 1 90 ? 18.047 -18.875 -0.044 1 97.25 90 TYR B C 1
ATOM 3138 O O . TYR B 1 90 ? 18.625 -19.734 -0.718 1 97.25 90 TYR B O 1
ATOM 3146 N N . ASN B 1 91 ? 18.5 -17.609 0.028 1 97.06 91 ASN B N 1
ATOM 3147 C CA . ASN B 1 91 ? 19.75 -17.156 -0.578 1 97.06 91 ASN B CA 1
ATOM 3148 C C . ASN B 1 91 ? 19.75 -17.375 -2.088 1 97.06 91 ASN B C 1
ATOM 3150 O O . ASN B 1 91 ? 20.688 -17.953 -2.637 1 97.06 91 ASN B O 1
ATOM 3154 N N . TRP B 1 92 ? 18.641 -17 -2.742 1 97.88 92 TRP B N 1
ATOM 3155 C CA . TRP B 1 92 ? 18.531 -17.047 -4.199 1 97.88 92 TRP B CA 1
ATOM 3156 C C . TRP B 1 92 ? 18.984 -15.734 -4.82 1 97.88 92 TRP B C 1
ATOM 3158 O O . TRP B 1 92 ? 18.453 -14.672 -4.5 1 97.88 92 TRP B O 1
ATOM 3168 N N . ASP B 1 93 ? 19.922 -15.75 -5.719 1 97.19 93 ASP B N 1
ATOM 3169 C CA . ASP B 1 93 ? 20.312 -14.562 -6.469 1 97.19 93 ASP B CA 1
ATOM 3170 C C . ASP B 1 93 ? 19.281 -14.203 -7.531 1 97.19 93 ASP B C 1
ATOM 3172 O O . ASP B 1 93 ? 19.094 -13.031 -7.863 1 97.19 93 ASP B O 1
ATOM 3176 N N . LYS B 1 94 ? 18.672 -15.258 -8.07 1 97.88 94 LYS B N 1
ATOM 3177 C CA . LYS B 1 94 ? 17.594 -15.125 -9.055 1 97.88 94 LYS B CA 1
ATOM 3178 C C . LYS B 1 94 ? 16.391 -15.984 -8.672 1 97.88 94 LYS B C 1
ATOM 3180 O O . LYS B 1 94 ? 16.5 -16.859 -7.816 1 97.88 94 LYS B O 1
ATOM 3185 N N . VAL B 1 95 ? 15.32 -15.672 -9.32 1 98.56 95 VAL B N 1
ATOM 3186 C CA . VAL B 1 95 ? 14.102 -16.438 -9.039 1 98.56 95 VAL B CA 1
ATOM 3187 C C . VAL B 1 95 ? 13.367 -16.719 -10.352 1 98.56 95 VAL B C 1
ATOM 3189 O O . VAL B 1 95 ? 13.461 -15.945 -11.305 1 98.56 95 VAL B O 1
ATOM 3192 N N . SER B 1 96 ? 12.773 -17.906 -10.484 1 98.69 96 SER B N 1
ATOM 3193 C CA . SER B 1 96 ? 11.773 -18.25 -11.484 1 98.69 96 SER B CA 1
ATOM 3194 C C . SER B 1 96 ? 10.367 -18.203 -10.891 1 98.69 96 SER B C 1
ATOM 3196 O O . SER B 1 96 ? 10.133 -18.703 -9.789 1 98.69 96 SER B O 1
ATOM 3198 N N . ILE B 1 97 ? 9.43 -17.594 -11.625 1 98.88 97 ILE B N 1
ATOM 3199 C CA . ILE B 1 97 ? 8.102 -17.406 -11.062 1 98.88 97 ILE B CA 1
ATOM 3200 C C . ILE B 1 97 ? 7.059 -18.062 -11.969 1 98.88 97 ILE B C 1
ATOM 3202 O O . ILE B 1 97 ? 7.129 -17.938 -13.195 1 98.88 97 ILE B O 1
ATOM 3206 N N . LEU B 1 98 ? 6.223 -18.844 -11.438 1 98.94 98 LEU B N 1
ATOM 3207 C CA . LEU B 1 98 ? 4.953 -19.297 -12.008 1 98.94 98 LEU B CA 1
ATOM 3208 C C . LEU B 1 98 ? 3.777 -18.641 -11.281 1 98.94 98 LEU B C 1
ATOM 3210 O O . LEU B 1 98 ? 3.475 -19 -10.141 1 98.94 98 LEU B O 1
ATOM 3214 N N . GLY B 1 99 ? 3.131 -17.656 -11.93 1 98.88 99 GLY B N 1
ATOM 3215 C CA . GLY B 1 99 ? 2.092 -16.859 -11.281 1 98.88 99 GLY B CA 1
ATOM 3216 C C . GLY B 1 99 ? 0.74 -17 -11.953 1 98.88 99 GLY B C 1
ATOM 3217 O O . GLY B 1 99 ? 0.651 -16.984 -13.188 1 98.88 99 GLY B O 1
ATOM 3218 N N . HIS B 1 100 ? -0.291 -17.125 -11.188 1 98.81 100 HIS B N 1
ATOM 3219 C CA . HIS B 1 100 ? -1.661 -17.141 -11.688 1 98.81 100 HIS B CA 1
ATOM 3220 C C . HIS B 1 100 ? -2.414 -15.875 -11.273 1 98.81 100 HIS B C 1
ATOM 3222 O O . HIS B 1 100 ? -2.371 -15.477 -10.109 1 98.81 100 HIS B O 1
ATOM 3228 N N . SER B 1 101 ? -3.154 -15.203 -12.203 1 97.81 101 SER B N 1
ATOM 3229 C CA . SER B 1 101 ? -4.09 -14.117 -11.914 1 97.81 101 SER B CA 1
ATOM 3230 C C . SER B 1 101 ? -3.404 -12.992 -11.156 1 97.81 101 SER B C 1
ATOM 3232 O O . SER B 1 101 ? -2.461 -12.375 -11.656 1 97.81 101 SER B O 1
ATOM 3234 N N . MET B 1 102 ? -3.645 -12.844 -9.898 1 96.94 102 MET B N 1
ATOM 3235 C CA . MET B 1 102 ? -3.027 -11.82 -9.062 1 96.94 102 MET B CA 1
ATOM 3236 C C . MET B 1 102 ? -1.507 -11.93 -9.102 1 96.94 102 MET B C 1
ATOM 3238 O O . MET B 1 102 ? -0.811 -10.914 -9.211 1 96.94 102 MET B O 1
ATOM 3242 N N . SER B 1 103 ? -1.051 -13.109 -9.055 1 98.31 103 SER B N 1
ATOM 3243 C CA . SER B 1 103 ? 0.396 -13.273 -8.961 1 98.31 103 SER B CA 1
ATOM 3244 C C . SER B 1 103 ? 1.045 -13.297 -10.336 1 98.31 103 SER B C 1
ATOM 3246 O O . SER B 1 103 ? 2.262 -13.133 -10.461 1 98.31 103 SER B O 1
ATOM 3248 N N . SER B 1 104 ? 0.224 -13.555 -11.383 1 98.69 104 SER B N 1
ATOM 3249 C CA . SER B 1 104 ? 0.738 -13.242 -12.711 1 98.69 104 SER B CA 1
ATOM 3250 C C . SER B 1 104 ? 1.026 -11.75 -12.859 1 98.69 104 SER B C 1
ATOM 3252 O O . SER B 1 104 ? 2.066 -11.367 -13.398 1 98.69 104 SER B O 1
ATOM 3254 N N . ILE B 1 105 ? 0.15 -10.953 -12.297 1 98.44 105 ILE B N 1
ATOM 3255 C CA . ILE B 1 105 ? 0.344 -9.508 -12.258 1 98.44 105 ILE B CA 1
ATOM 3256 C C . ILE B 1 105 ? 1.602 -9.172 -11.453 1 98.44 105 ILE B C 1
ATOM 3258 O O . ILE B 1 105 ? 2.455 -8.414 -11.914 1 98.44 105 ILE B O 1
ATOM 3262 N N . ASN B 1 106 ? 1.738 -9.773 -10.328 1 98.25 106 ASN B N 1
ATOM 3263 C CA . ASN B 1 106 ? 2.863 -9.469 -9.453 1 98.25 106 ASN B CA 1
ATOM 3264 C C . ASN B 1 106 ? 4.188 -9.938 -10.055 1 98.25 106 ASN B C 1
ATOM 3266 O O . ASN B 1 106 ? 5.223 -9.305 -9.852 1 98.25 106 ASN B O 1
ATOM 3270 N N . GLY B 1 107 ? 4.152 -11.07 -10.773 1 98.81 107 GLY B N 1
ATOM 3271 C CA . GLY B 1 107 ? 5.336 -11.5 -11.5 1 98.81 107 GLY B CA 1
ATOM 3272 C C . GLY B 1 107 ? 5.754 -10.523 -12.578 1 98.81 107 GLY B C 1
ATOM 3273 O O . GLY B 1 107 ? 6.949 -10.266 -12.766 1 98.81 107 GLY B O 1
ATOM 3274 N N . PHE B 1 108 ? 4.777 -10.016 -13.305 1 98.88 108 PHE B N 1
ATOM 3275 C CA . PHE B 1 108 ? 5.004 -8.969 -14.297 1 98.88 108 PHE B CA 1
ATOM 3276 C C . PHE B 1 108 ? 5.672 -7.754 -13.656 1 98.88 108 PHE B C 1
ATOM 3278 O O . PHE B 1 108 ? 6.691 -7.27 -14.156 1 98.88 108 PHE B O 1
ATOM 3285 N N . VAL B 1 109 ? 5.18 -7.352 -12.555 1 98.75 109 VAL B N 1
ATOM 3286 C CA . VAL B 1 109 ? 5.711 -6.188 -11.859 1 98.75 109 VAL B CA 1
ATOM 3287 C C . VAL B 1 109 ? 7.105 -6.5 -11.32 1 98.75 109 VAL B C 1
ATOM 3289 O O . VAL B 1 109 ? 8.023 -5.68 -11.43 1 98.75 109 VAL B O 1
ATOM 3292 N N . PHE B 1 110 ? 7.281 -7.668 -10.75 1 98.88 110 PHE B N 1
ATOM 3293 C CA . PHE B 1 110 ? 8.586 -8.062 -10.234 1 98.88 110 PHE B CA 1
ATOM 3294 C C . PHE B 1 110 ? 9.641 -8.031 -11.336 1 98.88 110 PHE B C 1
ATOM 3296 O O . PHE B 1 110 ? 10.719 -7.465 -11.156 1 98.88 110 PHE B O 1
ATOM 3303 N N . GLY B 1 111 ? 9.312 -8.633 -12.461 1 98.81 111 GLY B N 1
ATOM 3304 C CA . GLY B 1 111 ? 10.234 -8.664 -13.586 1 98.81 111 GLY B CA 1
ATOM 3305 C C . GLY B 1 111 ? 10.617 -7.285 -14.078 1 98.81 111 GLY B C 1
ATOM 3306 O O . GLY B 1 111 ? 11.734 -7.074 -14.555 1 98.81 111 GLY B O 1
ATOM 3307 N N . ALA B 1 112 ? 9.672 -6.379 -14.008 1 98.81 112 ALA B N 1
ATOM 3308 C CA . ALA B 1 112 ? 9.914 -5.004 -14.43 1 98.81 112 ALA B CA 1
ATOM 3309 C C . ALA B 1 112 ? 10.797 -4.266 -13.43 1 98.81 112 ALA B C 1
ATOM 3311 O O . ALA B 1 112 ? 11.695 -3.518 -13.812 1 98.81 112 ALA B O 1
ATOM 3312 N N . LEU B 1 113 ? 10.555 -4.504 -12.148 1 98.56 113 LEU B N 1
ATOM 3313 C CA . LEU B 1 113 ? 11.258 -3.771 -11.102 1 98.56 113 LEU B CA 1
ATOM 3314 C C . LEU B 1 113 ? 12.656 -4.34 -10.883 1 98.56 113 LEU B C 1
ATOM 3316 O O . LEU B 1 113 ? 13.578 -3.611 -10.508 1 98.56 113 LEU B O 1
ATOM 3320 N N . PHE B 1 114 ? 12.797 -5.621 -11.109 1 98.69 114 PHE B N 1
ATOM 3321 C CA . PHE B 1 114 ? 14.055 -6.309 -10.852 1 98.69 114 PHE B CA 1
ATOM 3322 C C . PHE B 1 114 ? 14.406 -7.238 -12 1 98.69 114 PHE B C 1
ATOM 3324 O O . PHE B 1 114 ? 14.523 -8.453 -11.812 1 98.69 114 PHE B O 1
ATOM 3331 N N . PRO B 1 115 ? 14.68 -6.652 -13.133 1 98.44 115 PRO B N 1
ATOM 3332 C CA . PRO B 1 115 ? 14.906 -7.48 -14.312 1 98.44 115 PRO B CA 1
ATOM 3333 C C . PRO B 1 115 ? 16.094 -8.422 -14.156 1 98.44 115 PRO B C 1
ATOM 3335 O O . PRO B 1 115 ? 16.125 -9.508 -14.742 1 98.44 115 PRO B O 1
ATOM 3338 N N . ASP B 1 116 ? 17.047 -8.086 -13.336 1 98.19 116 ASP B N 1
ATOM 3339 C CA . ASP B 1 116 ? 18.266 -8.883 -13.188 1 98.19 116 ASP B CA 1
ATOM 3340 C C . ASP B 1 116 ? 18.047 -10.016 -12.18 1 98.19 116 ASP B C 1
ATOM 3342 O O . ASP B 1 116 ? 18.891 -10.906 -12.062 1 98.19 116 ASP B O 1
ATOM 3346 N N . LYS B 1 117 ? 16.906 -10.023 -11.523 1 98.56 117 LYS B N 1
ATOM 3347 C CA . LYS B 1 117 ? 16.672 -11.023 -10.484 1 98.56 117 LYS B CA 1
ATOM 3348 C C . LYS B 1 117 ? 15.688 -12.086 -10.969 1 98.56 117 LYS B C 1
ATOM 3350 O O . LYS B 1 117 ? 15.461 -13.086 -10.289 1 98.56 117 LYS B O 1
ATOM 3355 N N . LEU B 1 118 ? 15.125 -11.906 -12.102 1 98.62 118 LEU B N 1
ATOM 3356 C CA . LEU B 1 118 ? 14.172 -12.852 -12.68 1 98.62 118 LEU B CA 1
ATOM 3357 C C . LEU B 1 118 ? 14.797 -13.617 -13.844 1 98.62 118 LEU B C 1
ATOM 3359 O O . LEU B 1 118 ? 15.234 -13.008 -14.82 1 98.62 118 LEU B O 1
ATOM 3363 N N . ASP B 1 119 ? 14.812 -14.945 -13.742 1 97.75 119 ASP B N 1
ATOM 3364 C CA . ASP B 1 119 ? 15.453 -15.672 -14.828 1 97.75 119 ASP B CA 1
ATOM 3365 C C . ASP B 1 119 ? 14.43 -16.391 -15.695 1 97.75 119 ASP B C 1
ATOM 3367 O O . ASP B 1 119 ? 14.734 -16.812 -16.812 1 97.75 119 ASP B O 1
ATOM 3371 N N . MET B 1 120 ? 13.219 -16.547 -15.172 1 98.5 120 MET B N 1
ATOM 3372 C CA . MET B 1 120 ? 12.109 -17.125 -15.93 1 98.5 120 MET B CA 1
ATOM 3373 C C . MET B 1 120 ? 10.773 -16.719 -15.328 1 98.5 120 MET B C 1
ATOM 3375 O O . MET B 1 120 ? 10.609 -16.719 -14.102 1 98.5 120 MET B O 1
ATOM 3379 N N . PHE B 1 121 ? 9.836 -16.375 -16.172 1 98.81 121 PHE B N 1
ATOM 3380 C CA . PHE B 1 121 ? 8.516 -15.969 -15.703 1 98.81 121 PHE B CA 1
ATOM 3381 C C . PHE B 1 121 ? 7.426 -16.625 -16.531 1 98.81 121 PHE B C 1
ATOM 3383 O O . PHE B 1 121 ? 7.418 -16.516 -17.766 1 98.81 121 PHE B O 1
ATOM 3390 N N . VAL B 1 122 ? 6.531 -17.375 -15.875 1 98.94 122 VAL B N 1
ATOM 3391 C CA . VAL B 1 122 ? 5.324 -17.922 -16.484 1 98.94 122 VAL B CA 1
ATOM 3392 C C . VAL B 1 122 ? 4.09 -17.281 -15.844 1 98.94 122 VAL B C 1
ATOM 3394 O O . VAL B 1 122 ? 3.834 -17.484 -14.656 1 98.94 122 VAL B O 1
ATOM 3397 N N . GLY B 1 123 ? 3.379 -16.547 -16.609 1 98.88 123 GLY B N 1
ATOM 3398 C CA . GLY B 1 123 ? 2.127 -15.953 -16.172 1 98.88 123 GLY B CA 1
ATOM 3399 C C . GLY B 1 123 ? 0.903 -16.641 -16.734 1 98.88 123 GLY B C 1
ATOM 3400 O O . GLY B 1 123 ? 0.858 -16.969 -17.922 1 98.88 123 GLY B O 1
ATOM 3401 N N . LEU B 1 124 ? -0.051 -16.859 -15.852 1 98.88 124 LEU B N 1
ATOM 3402 C CA . LEU B 1 124 ? -1.274 -17.531 -16.281 1 98.88 124 LEU B CA 1
ATOM 3403 C C . LEU B 1 124 ? -2.475 -16.609 -16.172 1 98.88 124 LEU B C 1
ATOM 3405 O O . LEU B 1 124 ? -2.795 -16.125 -15.086 1 98.88 124 LEU B O 1
ATOM 3409 N N . ASP B 1 125 ? -3.082 -16.188 -17.25 1 98.69 125 ASP B N 1
ATOM 3410 C CA . ASP B 1 125 ? -4.418 -15.664 -17.516 1 98.69 125 ASP B CA 1
ATOM 3411 C C . ASP B 1 125 ? -4.449 -14.141 -17.391 1 98.69 125 ASP B C 1
ATOM 3413 O O . ASP B 1 125 ? -5.133 -13.461 -18.156 1 98.69 125 ASP B O 1
ATOM 3417 N N . VAL B 1 126 ? -3.887 -13.516 -16.375 1 98.31 126 VAL B N 1
ATOM 3418 C CA . VAL B 1 126 ? -3.902 -12.062 -16.25 1 98.31 126 VAL B CA 1
ATOM 3419 C C . VAL B 1 126 ? -2.508 -11.508 -16.531 1 98.31 126 VAL B C 1
ATOM 3421 O O . VAL B 1 126 ? -1.583 -11.711 -15.734 1 98.31 126 VAL B O 1
ATOM 3424 N N . LEU B 1 127 ? -2.398 -10.75 -17.516 1 98.56 127 LEU B N 1
ATOM 3425 C CA . LEU B 1 127 ? -1.122 -10.445 -18.156 1 98.56 127 LEU B CA 1
ATOM 3426 C C . LEU B 1 127 ? -0.338 -9.422 -17.344 1 98.56 127 LEU B C 1
ATOM 3428 O O . LEU B 1 127 ? 0.884 -9.531 -17.203 1 98.56 127 LEU B O 1
ATOM 3432 N N . LYS B 1 128 ? -1.03 -8.398 -16.844 1 98.44 128 LYS B N 1
ATOM 3433 C CA . LYS B 1 128 ? -0.432 -7.203 -16.266 1 98.44 128 LYS B CA 1
ATOM 3434 C C . LYS B 1 128 ? -1.423 -6.48 -15.352 1 98.44 128 LYS B C 1
ATOM 3436 O O . LYS B 1 128 ? -2.594 -6.855 -15.281 1 98.44 128 LYS B O 1
ATOM 3441 N N . PRO B 1 129 ? -0.961 -5.496 -14.594 1 97.94 129 PRO B N 1
ATOM 3442 C CA . PRO B 1 129 ? -1.941 -4.688 -13.859 1 97.94 129 PRO B CA 1
ATOM 3443 C C . PRO B 1 129 ? -3.016 -4.098 -14.773 1 97.94 129 PRO B C 1
ATOM 3445 O O . PRO B 1 129 ? -2.697 -3.436 -15.766 1 97.94 129 PRO B O 1
ATOM 3448 N N . PRO B 1 130 ? -4.293 -4.316 -14.422 1 96.81 130 PRO B N 1
ATOM 3449 C CA . PRO B 1 130 ? -5.359 -3.795 -15.273 1 96.81 130 PRO B CA 1
ATOM 3450 C C . PRO B 1 130 ? -5.438 -2.27 -15.258 1 96.81 130 PRO B C 1
ATOM 3452 O O . PRO B 1 130 ? -5.211 -1.65 -14.211 1 96.81 130 PRO B O 1
ATOM 3455 N N . ILE B 1 131 ? -5.781 -1.695 -16.375 1 97.5 131 ILE B N 1
ATOM 3456 C CA . ILE B 1 131 ? -5.945 -0.25 -16.484 1 97.5 131 ILE B CA 1
ATOM 3457 C C . ILE B 1 131 ? -7.398 0.127 -16.203 1 97.5 131 ILE B C 1
ATOM 3459 O O . ILE B 1 131 ? -8.328 -0.5 -16.719 1 97.5 131 ILE B O 1
ATOM 3463 N N . ARG B 1 132 ? -7.523 1.041 -15.336 1 96.31 132 ARG B N 1
ATOM 3464 C CA . ARG B 1 132 ? -8.828 1.59 -14.984 1 96.31 132 ARG B CA 1
ATOM 3465 C C . ARG B 1 132 ? -8.875 3.094 -15.234 1 96.31 132 ARG B C 1
ATOM 3467 O O . ARG B 1 132 ? -7.84 3.762 -15.227 1 96.31 132 ARG B O 1
ATOM 3474 N N . ASN B 1 133 ? -10.023 3.588 -15.516 1 96.62 133 ASN B N 1
ATOM 3475 C CA . ASN B 1 133 ? -10.117 5.039 -15.656 1 96.62 133 ASN B CA 1
ATOM 3476 C C . ASN B 1 133 ? -10.141 5.734 -14.297 1 96.62 133 ASN B C 1
ATOM 3478 O O . ASN B 1 133 ? -10.25 5.074 -13.258 1 96.62 133 ASN B O 1
ATOM 3482 N N . ALA B 1 134 ? -10.039 7.004 -14.328 1 97.88 134 ALA B N 1
ATOM 3483 C CA . ALA B 1 134 ? -9.859 7.816 -13.125 1 97.88 134 ALA B CA 1
ATOM 3484 C C . ALA B 1 134 ? -11.031 7.633 -12.164 1 97.88 134 ALA B C 1
ATOM 3486 O O . ALA B 1 134 ? -10.828 7.43 -10.961 1 97.88 134 ALA B O 1
ATOM 3487 N N . LYS B 1 135 ? -12.258 7.703 -12.648 1 97.88 135 LYS B N 1
ATOM 3488 C CA . LYS B 1 135 ? -13.445 7.562 -11.812 1 97.88 135 LYS B CA 1
ATOM 3489 C C . LYS B 1 135 ? -13.484 6.203 -11.125 1 97.88 135 LYS B C 1
ATOM 3491 O O . LYS B 1 135 ? -13.797 6.109 -9.938 1 97.88 135 LYS B O 1
ATOM 3496 N N . GLN B 1 136 ? -13.156 5.172 -11.898 1 96.5 136 GLN B N 1
ATOM 3497 C CA . GLN B 1 136 ? -13.125 3.82 -11.352 1 96.5 136 GLN B CA 1
ATOM 3498 C C . GLN B 1 136 ? -12.102 3.709 -10.219 1 96.5 136 GLN B C 1
ATOM 3500 O O . GLN B 1 136 ? -12.367 3.076 -9.195 1 96.5 136 GLN B O 1
ATOM 3505 N N . ILE B 1 137 ? -10.938 4.312 -10.422 1 97 137 ILE B N 1
ATOM 3506 C CA . ILE B 1 137 ? -9.859 4.25 -9.445 1 97 137 ILE B CA 1
ATOM 3507 C C . ILE B 1 137 ? -10.289 4.941 -8.156 1 97 137 ILE B C 1
ATOM 3509 O O . ILE B 1 137 ? -10.148 4.383 -7.062 1 97 137 ILE B O 1
ATOM 3513 N N . VAL B 1 138 ? -10.812 6.141 -8.227 1 97.81 138 VAL B N 1
ATOM 3514 C CA . VAL B 1 138 ? -11.195 6.918 -7.051 1 97.81 138 VAL B CA 1
ATOM 3515 C C . VAL B 1 138 ? -12.32 6.207 -6.305 1 97.81 138 VAL B C 1
ATOM 3517 O O . VAL B 1 138 ? -12.273 6.078 -5.082 1 97.81 138 VAL B O 1
ATOM 3520 N N . ASN B 1 139 ? -13.328 5.648 -7.047 1 97.12 139 ASN B N 1
ATOM 3521 C CA . ASN B 1 139 ? -14.414 4.902 -6.426 1 97.12 139 ASN B CA 1
ATOM 3522 C C . ASN B 1 139 ? -13.906 3.66 -5.703 1 97.12 139 ASN B C 1
ATOM 3524 O O . ASN B 1 139 ? -14.328 3.377 -4.578 1 97.12 139 ASN B O 1
ATOM 3528 N N . ALA B 1 140 ? -13.062 2.963 -6.371 1 96 140 ALA B N 1
ATOM 3529 C CA . ALA B 1 140 ? -12.531 1.728 -5.797 1 96 140 ALA B CA 1
ATOM 3530 C C . ALA B 1 140 ? -11.758 2.008 -4.512 1 96 140 ALA B C 1
ATOM 3532 O O . ALA B 1 140 ? -11.836 1.237 -3.555 1 96 140 ALA B O 1
ATOM 3533 N N . LEU B 1 141 ? -10.984 3.094 -4.496 1 96.62 141 LEU B N 1
ATOM 3534 C CA . LEU B 1 141 ? -10.211 3.457 -3.309 1 96.62 141 LEU B CA 1
ATOM 3535 C C . LEU B 1 141 ? -11.141 3.781 -2.141 1 96.62 141 LEU B C 1
ATOM 3537 O O . LEU B 1 141 ? -10.898 3.342 -1.014 1 96.62 141 LEU B O 1
ATOM 3541 N N . SER B 1 142 ? -12.18 4.566 -2.404 1 96.88 142 SER B N 1
ATOM 3542 C CA . SER B 1 142 ? -13.156 4.895 -1.369 1 96.88 142 SER B CA 1
ATOM 3543 C C . SER B 1 142 ? -13.789 3.633 -0.788 1 96.88 142 SER B C 1
ATOM 3545 O O . SER B 1 142 ? -13.852 3.471 0.432 1 96.88 142 SER B O 1
ATOM 3547 N N . GLU B 1 143 ? -14.195 2.779 -1.646 1 95.81 143 GLU B N 1
ATOM 3548 C CA . GLU B 1 143 ? -14.836 1.534 -1.23 1 95.81 143 GLU B CA 1
ATOM 3549 C C . GLU B 1 143 ? -13.875 0.66 -0.43 1 95.81 143 GLU B C 1
ATOM 3551 O O . GLU B 1 143 ? -14.266 0.055 0.571 1 95.81 143 GLU B O 1
ATOM 3556 N N . ARG B 1 144 ? -12.68 0.631 -0.912 1 96 144 ARG B N 1
ATOM 3557 C CA . ARG B 1 144 ? -11.664 -0.175 -0.242 1 96 144 ARG B CA 1
ATOM 3558 C C . ARG B 1 144 ? -11.461 0.285 1.198 1 96 144 ARG B C 1
ATOM 3560 O O . ARG B 1 144 ? -11.453 -0.531 2.121 1 96 144 ARG B O 1
ATOM 3567 N N . LEU B 1 145 ? -11.289 1.552 1.392 1 96.62 145 LEU B N 1
ATOM 3568 C CA . LEU B 1 145 ? -10.984 2.076 2.719 1 96.62 145 LEU B CA 1
ATOM 3569 C C . LEU B 1 145 ? -12.188 1.929 3.648 1 96.62 145 LEU B C 1
ATOM 3571 O O . LEU B 1 145 ? -12.039 1.494 4.793 1 96.62 145 LEU B O 1
ATOM 3575 N N . GLU B 1 146 ? -13.359 2.188 3.174 1 95.5 146 GLU B N 1
ATOM 3576 C CA . GLU B 1 146 ? -14.562 2.002 3.98 1 95.5 146 GLU B CA 1
ATOM 3577 C C . GLU B 1 146 ? -14.789 0.528 4.301 1 95.5 146 GLU B C 1
ATOM 3579 O O . GLU B 1 146 ? -15.133 0.179 5.434 1 95.5 146 GLU B O 1
ATOM 3584 N N . GLY B 1 147 ? -14.641 -0.245 3.252 1 94.44 147 GLY B N 1
ATOM 3585 C CA . GLY B 1 147 ? -14.812 -1.678 3.434 1 94.44 147 GLY B CA 1
ATOM 3586 C C . GLY B 1 147 ? -13.844 -2.27 4.441 1 94.44 147 GLY B C 1
ATOM 3587 O O . GLY B 1 147 ? -14.219 -3.141 5.23 1 94.44 147 GLY B O 1
ATOM 3588 N N . SER B 1 148 ? -12.625 -1.782 4.406 1 93.88 148 SER B N 1
ATOM 3589 C CA . SER B 1 148 ? -11.609 -2.271 5.328 1 93.88 148 SER B CA 1
ATOM 3590 C C . SER B 1 148 ? -11.984 -1.972 6.777 1 93.88 148 SER B C 1
ATOM 3592 O O . SER B 1 148 ? -11.82 -2.822 7.656 1 93.88 148 SER B O 1
ATOM 3594 N N . LEU B 1 149 ? -12.453 -0.807 7.035 1 93.5 149 LEU B N 1
ATOM 3595 C CA . LEU B 1 149 ? -12.828 -0.426 8.391 1 93.5 149 LEU B CA 1
ATOM 3596 C C . LEU B 1 149 ? -14.023 -1.244 8.875 1 93.5 149 LEU B C 1
ATOM 3598 O O . LEU B 1 149 ? -14.062 -1.661 10.031 1 93.5 149 LEU B O 1
ATOM 3602 N N . LYS B 1 150 ? -14.977 -1.454 7.984 1 92.19 150 LYS B N 1
ATOM 3603 C CA . LYS B 1 150 ? -16.141 -2.275 8.312 1 92.19 150 LYS B CA 1
ATOM 3604 C C . LYS B 1 150 ? -15.719 -3.699 8.672 1 92.19 150 LYS B C 1
ATOM 3606 O O . LYS B 1 150 ? -16.203 -4.262 9.656 1 92.19 150 LYS B O 1
ATOM 3611 N N . LEU B 1 151 ? -14.891 -4.203 7.91 1 91.5 151 LEU B N 1
ATOM 3612 C CA . LEU B 1 151 ? -14.414 -5.562 8.133 1 91.5 151 LEU B CA 1
ATOM 3613 C C . LEU B 1 151 ? -13.648 -5.66 9.453 1 91.5 151 LEU B C 1
ATOM 3615 O O . LEU B 1 151 ? -13.789 -6.641 10.18 1 91.5 151 LEU B O 1
ATOM 3619 N N . GLU B 1 152 ? -12.828 -4.695 9.758 1 89.94 152 GLU B N 1
ATOM 3620 C CA . GLU B 1 152 ? -12.078 -4.676 11.016 1 89.94 152 GLU B CA 1
ATOM 3621 C C . GLU B 1 152 ? -13.016 -4.699 12.219 1 89.94 152 GLU B C 1
ATOM 3623 O O . GLU B 1 152 ? -12.719 -5.348 13.227 1 89.94 152 GLU B O 1
ATOM 3628 N N . ARG B 1 153 ? -14.117 -3.973 12.102 1 89.12 153 ARG B N 1
ATOM 3629 C CA . ARG B 1 153 ? -15.102 -3.975 13.18 1 89.12 153 ARG B CA 1
ATOM 3630 C C . ARG B 1 153 ? -15.648 -5.379 13.422 1 89.12 153 ARG B C 1
ATOM 3632 O O . ARG B 1 153 ? -15.812 -5.797 14.57 1 89.12 153 ARG B O 1
ATOM 3639 N N . ARG B 1 154 ? -15.781 -6.047 12.375 1 85.88 154 ARG B N 1
ATOM 3640 C CA . ARG B 1 154 ? -16.312 -7.406 12.469 1 85.88 154 ARG B CA 1
ATOM 3641 C C . ARG B 1 154 ? -15.273 -8.352 13.086 1 85.88 154 ARG B C 1
ATOM 3643 O O . ARG B 1 154 ? -15.625 -9.219 13.883 1 85.88 154 ARG B O 1
ATOM 3650 N N . LEU B 1 155 ? -14.078 -8.172 12.758 1 85.81 155 LEU B N 1
ATOM 3651 C CA . LEU B 1 155 ? -13 -9.047 13.211 1 85.81 155 LEU B CA 1
ATOM 3652 C C . LEU B 1 155 ? -12.711 -8.828 14.695 1 85.81 155 LEU B C 1
ATOM 3654 O O . LEU B 1 155 ? -12.156 -9.703 15.359 1 85.81 155 LEU B O 1
ATOM 3658 N N . ARG B 1 156 ? -13.062 -7.66 15.219 1 83.62 156 ARG B N 1
ATOM 3659 C CA . ARG B 1 156 ? -12.805 -7.34 16.625 1 83.62 156 ARG B CA 1
ATOM 3660 C C . ARG B 1 156 ? -13.633 -8.227 17.547 1 83.62 156 ARG B C 1
ATOM 3662 O O . ARG B 1 156 ? -13.242 -8.477 18.688 1 83.62 156 ARG B O 1
ATOM 3669 N N . SER B 1 157 ? -14.727 -8.703 17.078 1 81.88 157 SER B N 1
ATOM 3670 C CA . SER B 1 157 ? -15.586 -9.555 17.906 1 81.88 157 SER B CA 1
ATOM 3671 C C . SER B 1 157 ? -14.93 -10.906 18.172 1 81.88 157 SER B C 1
ATOM 3673 O O . SER B 1 157 ? -15.25 -11.562 19.172 1 81.88 157 SER B O 1
ATOM 3675 N N . GLY B 1 158 ? -14.008 -11.273 17.266 1 79.69 158 GLY B N 1
ATOM 3676 C CA . GLY B 1 158 ? -13.367 -12.57 17.406 1 79.69 158 GLY B CA 1
ATOM 3677 C C . GLY B 1 158 ? -14.281 -13.727 17.078 1 79.69 158 GLY B C 1
ATOM 3678 O O . GLY B 1 158 ? -13.93 -14.891 17.297 1 79.69 158 GLY B O 1
ATOM 3679 N N . SER B 1 159 ? -15.43 -13.375 16.578 1 84.12 159 SER B N 1
ATOM 3680 C CA . SER B 1 159 ? -16.391 -14.422 16.266 1 84.12 159 SER B CA 1
ATOM 3681 C C . SER B 1 159 ? -15.992 -15.203 15.023 1 84.12 159 SER B C 1
ATOM 3683 O O . SER B 1 159 ? -15.406 -14.641 14.094 1 84.12 159 SER B O 1
ATOM 3685 N N . GLU B 1 160 ? -16.203 -16.5 15.086 1 88 160 GLU B N 1
ATOM 3686 C CA . GLU B 1 160 ? -15.977 -17.359 13.93 1 88 160 GLU B CA 1
ATOM 3687 C C . GLU B 1 160 ? -16.906 -16.984 12.773 1 88 160 GLU B C 1
ATOM 3689 O O . GLU B 1 160 ? -18.078 -16.688 12.992 1 88 160 GLU B O 1
ATOM 3694 N N . PRO B 1 161 ? -16.391 -17 11.594 1 89.81 161 PRO B N 1
ATOM 3695 C CA . PRO B 1 161 ? -17.266 -16.812 10.438 1 89.81 161 PRO B CA 1
ATOM 3696 C C . PRO B 1 161 ? -18.312 -17.922 10.312 1 89.81 161 PRO B C 1
ATOM 3698 O O . PRO B 1 161 ? -18.234 -18.938 11.016 1 89.81 161 PRO B O 1
ATOM 3701 N N . PRO B 1 162 ? -19.297 -17.656 9.5 1 91.94 162 PRO B N 1
ATOM 3702 C CA . PRO B 1 162 ? -20.297 -18.703 9.281 1 91.94 162 PRO B CA 1
ATOM 3703 C C . PRO B 1 162 ? -19.672 -20.031 8.82 1 91.94 162 PRO B C 1
ATOM 3705 O O . PRO B 1 162 ? -18.766 -20.031 7.98 1 91.94 162 PRO B O 1
ATOM 3708 N N . ALA B 1 163 ? -20.078 -21.109 9.367 1 96.12 163 ALA B N 1
ATOM 3709 C CA . ALA B 1 163 ? -19.578 -22.438 9.062 1 96.12 163 ALA B CA 1
ATOM 3710 C C . ALA B 1 163 ? -20.547 -23.203 8.172 1 96.12 163 ALA B C 1
ATOM 3712 O O . ALA B 1 163 ? -21.766 -22.984 8.227 1 96.12 163 ALA B O 1
ATOM 3713 N N . TYR B 1 164 ? -20.062 -24.078 7.414 1 97.25 164 TYR B N 1
ATOM 3714 C CA . TYR B 1 164 ? -20.812 -24.828 6.414 1 97.25 164 TYR B CA 1
ATOM 3715 C C . TYR B 1 164 ? -20.359 -26.281 6.367 1 97.25 164 TYR B C 1
ATOM 3717 O O . TYR B 1 164 ? -19.234 -26.609 6.789 1 97.25 164 TYR B O 1
ATOM 3725 N N . GLU B 1 165 ? -21.312 -27.094 5.879 1 97 165 GLU B N 1
ATOM 3726 C CA . GLU B 1 165 ? -20.875 -28.453 5.527 1 97 165 GLU B CA 1
ATOM 3727 C C . GLU B 1 165 ? -19.922 -28.438 4.348 1 97 165 GLU B C 1
ATOM 3729 O O . GLU B 1 165 ? -19.922 -27.5 3.545 1 97 165 GLU B O 1
ATOM 3734 N N . TRP B 1 166 ? -19.203 -29.453 4.32 1 95.75 166 TRP B N 1
ATOM 3735 C CA . TRP B 1 166 ? -18.156 -29.531 3.303 1 95.75 166 TRP B CA 1
ATOM 3736 C C . TRP B 1 166 ? -18.719 -29.266 1.916 1 95.75 166 TRP B C 1
ATOM 3738 O O . TRP B 1 166 ? -18.203 -28.422 1.173 1 95.75 166 TRP B O 1
ATOM 3748 N N . ASP B 1 167 ? -19.812 -29.938 1.584 1 96.88 167 ASP B N 1
ATOM 3749 C CA . ASP B 1 167 ? -20.391 -29.797 0.252 1 96.88 167 ASP B CA 1
ATOM 3750 C C . ASP B 1 167 ? -20.844 -28.359 0 1 96.88 167 ASP B C 1
ATOM 3752 O O . ASP B 1 167 ? -20.766 -27.859 -1.126 1 96.88 167 ASP B O 1
ATOM 3756 N N . GLN B 1 168 ? -21.281 -27.734 1.027 1 97.19 168 GLN B N 1
ATOM 3757 C CA . GLN B 1 168 ? -21.688 -26.344 0.92 1 97.19 168 GLN B CA 1
ATOM 3758 C C . GLN B 1 168 ? -20.484 -25.438 0.682 1 97.19 168 GLN B C 1
ATOM 3760 O O . GLN B 1 168 ? -20.578 -24.453 -0.068 1 97.19 168 GLN B O 1
ATOM 3765 N N . LEU B 1 169 ? -19.406 -25.734 1.355 1 97 169 LEU B N 1
ATOM 3766 C CA . LEU B 1 169 ? -18.172 -24.969 1.134 1 97 169 LEU B CA 1
ATOM 3767 C C . LEU B 1 169 ? -17.719 -25.094 -0.318 1 97 169 LEU B C 1
ATOM 3769 O O . LEU B 1 169 ? -17.328 -24.094 -0.929 1 97 169 LEU B O 1
ATOM 3773 N N . VAL B 1 170 ? -17.766 -26.297 -0.799 1 97.94 170 VAL B N 1
ATOM 3774 C CA . VAL B 1 170 ? -17.375 -26.562 -2.18 1 97.94 170 VAL B CA 1
ATOM 3775 C C . VAL B 1 170 ? -18.234 -25.734 -3.127 1 97.94 170 VAL B C 1
ATOM 3777 O O . VAL B 1 170 ? -17.719 -25.047 -4.016 1 97.94 170 VAL B O 1
ATOM 3780 N N . GLU B 1 171 ? -19.516 -25.75 -2.902 1 98.19 171 GLU B N 1
ATOM 3781 C CA . GLU B 1 171 ? -20.453 -25 -3.734 1 98.19 171 GLU B CA 1
ATOM 3782 C C . GLU B 1 171 ? -20.203 -23.5 -3.643 1 98.19 171 GLU B C 1
ATOM 3784 O O . GLU B 1 171 ? -20.234 -22.797 -4.652 1 98.19 171 GLU B O 1
ATOM 3789 N N . ARG B 1 172 ? -20 -23.047 -2.451 1 97.19 172 ARG B N 1
ATOM 3790 C CA . ARG B 1 172 ? -19.766 -21.625 -2.232 1 97.19 172 ARG B CA 1
ATOM 3791 C C . ARG B 1 172 ? -18.484 -21.156 -2.926 1 97.19 172 ARG B C 1
ATOM 3793 O O . ARG B 1 172 ? -18.453 -20.078 -3.514 1 97.19 172 ARG B O 1
ATOM 3800 N N . LEU B 1 173 ? -17.453 -21.969 -2.832 1 97.62 173 LEU B N 1
ATOM 3801 C CA . LEU B 1 173 ? -16.219 -21.625 -3.523 1 97.62 173 LEU B CA 1
ATOM 3802 C C . LEU B 1 173 ? -16.422 -21.625 -5.035 1 97.62 173 LEU B C 1
ATOM 3804 O O . LEU B 1 173 ? -15.984 -20.703 -5.727 1 97.62 173 LEU B O 1
ATOM 3808 N N . HIS B 1 174 ? -17.078 -22.656 -5.562 1 98.31 174 HIS B N 1
ATOM 3809 C CA . HIS B 1 174 ? -17.359 -22.766 -6.988 1 98.31 174 HIS B CA 1
ATOM 3810 C C . HIS B 1 174 ? -18.141 -21.547 -7.488 1 98.31 174 HIS B C 1
ATOM 3812 O O . HIS B 1 174 ? -17.734 -20.906 -8.461 1 98.31 174 HIS B O 1
ATOM 3818 N N . GLN B 1 175 ? -19.203 -21.141 -6.766 1 97.44 175 GLN B N 1
ATOM 3819 C CA . GLN B 1 175 ? -20.031 -20.016 -7.145 1 97.44 175 GLN B CA 1
ATOM 3820 C C . GLN B 1 175 ? -19.297 -18.688 -6.945 1 97.44 175 GLN B C 1
ATOM 3822 O O . GLN B 1 175 ? -19.422 -17.781 -7.766 1 97.44 175 GLN B O 1
ATOM 3827 N N . GLY B 1 176 ? -18.578 -18.656 -5.867 1 94.81 176 GLY B N 1
ATOM 3828 C CA . GLY B 1 176 ? -17.859 -17.438 -5.531 1 94.81 176 GLY B CA 1
ATOM 3829 C C . GLY B 1 176 ? -16.75 -17.109 -6.508 1 94.81 176 GLY B C 1
ATOM 3830 O O . GLY B 1 176 ? -16.344 -15.945 -6.629 1 94.81 176 GLY B O 1
ATOM 3831 N N . SER B 1 177 ? -16.203 -18.125 -7.199 1 95.44 177 SER B N 1
ATOM 3832 C CA . SER B 1 177 ? -15.188 -17.922 -8.227 1 95.44 177 SER B CA 1
ATOM 3833 C C . SER B 1 177 ? -15.82 -17.656 -9.586 1 95.44 177 SER B C 1
ATOM 3835 O O . SER B 1 177 ? -15.148 -17.719 -10.617 1 95.44 177 SER B O 1
ATOM 3837 N N . ASN B 1 178 ? -17.094 -17.375 -9.633 1 95.56 178 ASN B N 1
ATOM 3838 C CA . ASN B 1 178 ? -17.859 -17.281 -10.867 1 95.56 178 ASN B CA 1
ATOM 3839 C C . ASN B 1 178 ? -17.703 -18.531 -11.727 1 95.56 178 ASN B C 1
ATOM 3841 O O . ASN B 1 178 ? -17.469 -18.438 -12.93 1 95.56 178 ASN B O 1
ATOM 3845 N N . LYS B 1 179 ? -17.609 -19.656 -11.062 1 96.69 179 LYS B N 1
ATOM 3846 C CA . LYS B 1 179 ? -17.547 -21 -11.648 1 96.69 179 LYS B CA 1
ATOM 3847 C C . LYS B 1 179 ? -16.234 -21.203 -12.406 1 96.69 179 LYS B C 1
ATOM 3849 O O . LYS B 1 179 ? -16.156 -22.016 -13.328 1 96.69 179 LYS B O 1
ATOM 3854 N N . SER B 1 180 ? -15.32 -20.422 -12.031 1 97.62 180 SER B N 1
ATOM 3855 C CA . SER B 1 180 ? -14.008 -20.578 -12.656 1 97.62 180 SER B CA 1
ATOM 3856 C C . SER B 1 180 ? -13.289 -21.812 -12.109 1 97.62 180 SER B C 1
ATOM 3858 O O . SER B 1 180 ? -12.445 -22.391 -12.797 1 97.62 180 SER B O 1
ATOM 3860 N N . VAL B 1 181 ? -13.516 -22.172 -10.891 1 98.44 181 VAL B N 1
ATOM 3861 C CA . VAL B 1 181 ? -12.992 -23.391 -10.297 1 98.44 181 VAL B CA 1
ATOM 3862 C C . VAL B 1 181 ? -14.047 -24.5 -10.391 1 98.44 181 VAL B C 1
ATOM 3864 O O . VAL B 1 181 ? -15.148 -24.359 -9.859 1 98.44 181 VAL B O 1
ATOM 3867 N N . ASP B 1 182 ? -13.688 -25.562 -11.008 1 98.31 182 ASP B N 1
ATOM 3868 C CA . ASP B 1 182 ? -14.617 -26.688 -11.109 1 98.31 182 ASP B CA 1
ATOM 3869 C C . ASP B 1 182 ? -14.93 -27.266 -9.727 1 98.31 182 ASP B C 1
ATOM 3871 O O . ASP B 1 182 ? -14.078 -27.25 -8.836 1 98.31 182 ASP B O 1
ATOM 3875 N N . MET B 1 183 ? -16.125 -27.859 -9.609 1 97.94 183 MET B N 1
ATOM 3876 C CA . MET B 1 183 ? -16.562 -28.438 -8.344 1 97.94 183 MET B CA 1
ATOM 3877 C C . MET B 1 183 ? -15.539 -29.453 -7.844 1 97.94 183 MET B C 1
ATOM 3879 O O . MET B 1 183 ? -15.18 -29.453 -6.664 1 97.94 183 MET B O 1
ATOM 3883 N N . GLU B 1 184 ? -15.062 -30.266 -8.703 1 97.12 184 GLU B N 1
ATOM 3884 C CA . GLU B 1 184 ? -14.133 -31.328 -8.336 1 97.12 184 GLU B CA 1
ATOM 3885 C C . GLU B 1 184 ? -12.781 -30.75 -7.914 1 97.12 184 GLU B C 1
ATOM 3887 O O . GLU B 1 184 ? -12.055 -31.375 -7.125 1 97.12 184 GLU B O 1
ATOM 3892 N N . ALA B 1 185 ? -12.422 -29.578 -8.398 1 98 185 ALA B N 1
ATOM 3893 C CA . ALA B 1 185 ? -11.109 -28.984 -8.133 1 98 185 ALA B CA 1
ATOM 3894 C C . ALA B 1 185 ? -11.141 -28.141 -6.863 1 98 185 ALA B C 1
ATOM 3896 O O . ALA B 1 185 ? -10.086 -27.781 -6.328 1 98 185 ALA B O 1
ATOM 3897 N N . CYS B 1 186 ? -12.328 -27.812 -6.355 1 98.25 186 CYS B N 1
ATOM 3898 C CA . CYS B 1 186 ? -12.469 -26.953 -5.184 1 98.25 186 CYS B CA 1
ATOM 3899 C C . CYS B 1 186 ? -11.734 -27.547 -3.984 1 98.25 186 CYS B C 1
ATOM 3901 O O . CYS B 1 186 ? -11.234 -26.812 -3.135 1 98.25 186 CYS B O 1
ATOM 3903 N N . LYS B 1 187 ? -11.633 -28.875 -3.947 1 97.12 187 LYS B N 1
ATOM 3904 C CA . LYS B 1 187 ? -11.031 -29.547 -2.803 1 97.12 187 LYS B CA 1
ATOM 3905 C C . LYS B 1 187 ? -9.562 -29.156 -2.641 1 97.12 187 LYS B C 1
ATOM 3907 O O . LYS B 1 187 ? -9.062 -29.062 -1.52 1 97.12 187 LYS B O 1
ATOM 3912 N N . TYR B 1 188 ? -8.844 -28.891 -3.729 1 97.56 188 TYR B N 1
ATOM 3913 C CA . TYR B 1 188 ? -7.43 -28.531 -3.684 1 97.56 188 TYR B CA 1
ATOM 3914 C C . TYR B 1 188 ? -7.223 -27.203 -2.979 1 97.56 188 TYR B C 1
ATOM 3916 O O . TYR B 1 188 ? -6.23 -27.016 -2.268 1 97.56 188 TYR B O 1
ATOM 3924 N N . LEU B 1 189 ? -8.141 -26.281 -3.164 1 98.25 189 LEU B N 1
ATOM 3925 C CA . LEU B 1 189 ? -8.055 -24.969 -2.514 1 98.25 189 LEU B CA 1
ATOM 3926 C C . LEU B 1 189 ? -8.594 -25.047 -1.09 1 98.25 189 LEU B C 1
ATOM 3928 O O . LEU B 1 189 ? -8.008 -24.469 -0.168 1 98.25 189 LEU B O 1
ATOM 3932 N N . LEU B 1 190 ? -9.672 -25.781 -0.893 1 97.81 190 LEU B N 1
ATOM 3933 C CA . LEU B 1 190 ? -10.359 -25.812 0.392 1 97.81 190 LEU B CA 1
ATOM 3934 C C . LEU B 1 190 ? -9.508 -26.516 1.444 1 97.81 190 LEU B C 1
ATOM 3936 O O . LEU B 1 190 ? -9.617 -26.219 2.637 1 97.81 190 LEU B O 1
ATOM 3940 N N . GLN B 1 191 ? -8.641 -27.375 1.007 1 95.5 191 GLN B N 1
ATOM 3941 C CA . GLN B 1 191 ? -7.77 -28.078 1.937 1 95.5 191 GLN B CA 1
ATOM 3942 C C . GLN B 1 191 ? -6.922 -27.109 2.748 1 95.5 191 GLN B C 1
ATOM 3944 O O . GLN B 1 191 ? -6.547 -27.406 3.885 1 95.5 191 GLN B O 1
ATOM 3949 N N . ARG B 1 192 ? -6.699 -26 2.15 1 97.31 192 ARG B N 1
ATOM 3950 C CA . ARG B 1 192 ? -5.848 -25.031 2.818 1 97.31 192 ARG B CA 1
ATOM 3951 C C . ARG B 1 192 ? -6.641 -23.781 3.215 1 97.31 192 ARG B C 1
ATOM 3953 O O . ARG B 1 192 ? -6.105 -22.875 3.857 1 97.31 192 ARG B O 1
ATOM 3960 N N . ASN B 1 193 ? -7.891 -23.703 2.805 1 96.38 193 ASN B N 1
ATOM 3961 C CA . ASN B 1 193 ? -8.672 -22.484 2.984 1 96.38 193 ASN B CA 1
ATOM 3962 C C . ASN B 1 193 ? -9.844 -22.703 3.936 1 96.38 193 ASN B C 1
ATOM 3964 O O . ASN B 1 193 ? -10.852 -21.984 3.861 1 96.38 193 ASN B O 1
ATOM 3968 N N . CYS B 1 194 ? -9.805 -23.734 4.742 1 96.25 194 CYS B N 1
ATOM 3969 C CA . CYS B 1 194 ? -10.914 -23.938 5.668 1 96.25 194 CYS B CA 1
ATOM 3970 C C . CYS B 1 194 ? -10.422 -24.547 6.98 1 96.25 194 CYS B C 1
ATOM 3972 O O . CYS B 1 194 ? -9.328 -25.094 7.043 1 96.25 194 CYS B O 1
ATOM 3974 N N . LYS B 1 195 ? -11.141 -24.312 7.973 1 95.56 195 LYS B N 1
ATOM 3975 C CA . LYS B 1 195 ? -10.914 -24.859 9.305 1 95.56 195 LYS B CA 1
ATOM 3976 C C . LYS B 1 195 ? -12.211 -25.391 9.906 1 95.56 195 LYS B C 1
ATOM 3978 O O . LYS B 1 195 ? -13.297 -24.906 9.594 1 95.56 195 LYS B O 1
ATOM 3983 N N . PRO B 1 196 ? -12.055 -26.422 10.719 1 95.94 196 PRO B N 1
ATOM 3984 C CA . PRO B 1 196 ? -13.258 -26.906 11.391 1 95.94 196 PRO B CA 1
ATOM 3985 C C . PRO B 1 196 ? -13.828 -25.906 12.398 1 95.94 196 PRO B C 1
ATOM 3987 O O . PRO B 1 196 ? -13.062 -25.219 13.078 1 95.94 196 PRO B O 1
ATOM 3990 N N . SER B 1 197 ? -15.109 -25.844 12.391 1 96.06 197 SER B N 1
ATOM 3991 C CA . SER B 1 197 ? -15.773 -24.984 13.375 1 96.06 197 SER B CA 1
ATOM 3992 C C . SER B 1 197 ? -15.555 -25.516 14.789 1 96.06 197 SER B C 1
ATOM 3994 O O . SER B 1 197 ? -15.602 -26.719 15.031 1 96.06 197 SER B O 1
ATOM 3996 N N . SER B 1 198 ? -15.32 -24.625 15.617 1 92.06 198 SER B N 1
ATOM 3997 C CA . SER B 1 198 ? -15.164 -25 17.016 1 92.06 198 SER B CA 1
ATOM 3998 C C . SER B 1 198 ? -16.516 -25.203 17.688 1 92.06 198 SER B C 1
ATOM 4000 O O . SER B 1 198 ? -16.609 -25.891 18.719 1 92.06 198 SER B O 1
ATOM 4002 N N . HIS B 1 199 ? -17.578 -24.672 17.156 1 92.38 199 HIS B N 1
ATOM 4003 C CA . HIS B 1 199 ? -18.859 -24.703 17.844 1 92.38 199 HIS B CA 1
ATOM 4004 C C . HIS B 1 199 ? -19.891 -25.516 17.078 1 92.38 199 HIS B C 1
ATOM 4006 O O . HIS B 1 199 ? -20.938 -25.891 17.625 1 92.38 199 HIS B O 1
ATOM 4012 N N . GLU B 1 200 ? -19.688 -25.703 15.805 1 93.75 200 GLU B N 1
ATOM 4013 C CA . GLU B 1 200 ? -20.547 -26.547 14.992 1 93.75 200 GLU B CA 1
ATOM 4014 C C . GLU B 1 200 ? -19.797 -27.781 14.484 1 93.75 200 GLU B C 1
ATOM 4016 O O . GLU B 1 200 ? -19.172 -27.734 13.43 1 93.75 200 GLU B O 1
ATOM 4021 N N . PRO B 1 201 ? -20.094 -28.812 15.195 1 91.12 201 PRO B N 1
ATOM 4022 C CA . PRO B 1 201 ? -19.359 -30.031 14.812 1 91.12 201 PRO B CA 1
ATOM 4023 C C . PRO B 1 201 ? -19.578 -30.406 13.352 1 91.12 201 PRO B C 1
ATOM 4025 O O . PRO B 1 201 ? -20.688 -30.25 12.828 1 91.12 201 PRO B O 1
ATOM 4028 N N . HIS B 1 202 ? -18.562 -30.797 12.617 1 92.5 202 HIS B N 1
ATOM 4029 C CA . HIS B 1 202 ? -18.547 -31.344 11.266 1 92.5 202 HIS B CA 1
ATOM 4030 C C . HIS B 1 202 ? -18.688 -30.234 10.227 1 92.5 202 HIS B C 1
ATOM 4032 O O . HIS B 1 202 ? -18.922 -30.516 9.047 1 92.5 202 HIS B O 1
ATOM 4038 N N . LYS B 1 203 ? -18.719 -29.047 10.68 1 96.81 203 LYS B N 1
ATOM 4039 C CA . LYS B 1 203 ? -18.781 -27.922 9.734 1 96.81 203 LYS B CA 1
ATOM 4040 C C . LYS B 1 203 ? -17.438 -27.203 9.656 1 96.81 203 LYS B C 1
ATOM 4042 O O . LYS B 1 203 ? -16.578 -27.406 10.508 1 96.81 203 LYS B O 1
ATOM 4047 N N . PHE B 1 204 ? -17.312 -26.516 8.578 1 97.38 204 PHE B N 1
ATOM 4048 C CA . PHE B 1 204 ? -16.078 -25.797 8.297 1 97.38 204 PHE B CA 1
ATOM 4049 C C . PHE B 1 204 ? -16.359 -24.344 7.902 1 97.38 204 PHE B C 1
ATOM 4051 O O . PHE B 1 204 ? -17.453 -24.031 7.414 1 97.38 204 PHE B O 1
ATOM 4058 N N . TYR B 1 205 ? -15.469 -23.484 8.164 1 95.94 205 TYR B N 1
ATOM 4059 C CA . TYR B 1 205 ? -15.555 -22.109 7.68 1 95.94 205 TYR B CA 1
ATOM 4060 C C . TYR B 1 205 ? -14.305 -21.734 6.891 1 95.94 205 TYR B C 1
ATOM 4062 O O . TYR B 1 205 ? -13.258 -22.359 7.035 1 95.94 205 TYR B O 1
ATOM 4070 N N . PHE B 1 206 ? -14.453 -20.781 5.988 1 95.44 206 PHE B N 1
ATOM 4071 C CA . PHE B 1 206 ? -13.312 -20.281 5.23 1 95.44 206 PHE B CA 1
ATOM 4072 C C . PHE B 1 206 ? -12.297 -19.609 6.152 1 95.44 206 PHE B C 1
ATOM 4074 O O . PHE B 1 206 ? -12.664 -18.797 7 1 95.44 206 PHE B O 1
ATOM 4081 N N . SER B 1 207 ? -11.07 -19.953 6.004 1 94.06 207 SER B N 1
ATOM 4082 C CA . SER B 1 207 ? -10.07 -19.531 6.98 1 94.06 207 SER B CA 1
ATOM 4083 C C . SER B 1 207 ? -9.18 -18.438 6.422 1 94.06 207 SER B C 1
ATOM 4085 O O . SER B 1 207 ? -8.297 -17.938 7.121 1 94.06 207 SER B O 1
ATOM 4087 N N . ARG B 1 208 ? -9.336 -18.031 5.168 1 94 208 ARG B N 1
ATOM 4088 C CA . ARG B 1 208 ? -8.555 -16.922 4.641 1 94 208 ARG B CA 1
ATOM 4089 C C . ARG B 1 208 ? -8.898 -15.617 5.355 1 94 208 ARG B C 1
ATOM 4091 O O . ARG B 1 208 ? -10.008 -15.477 5.891 1 94 208 ARG B O 1
ATOM 4098 N N . ASP B 1 209 ? -7.965 -14.695 5.406 1 94.94 209 ASP B N 1
ATOM 4099 C CA . ASP B 1 209 ? -8.18 -13.383 6.008 1 94.94 209 ASP B CA 1
ATOM 4100 C C . ASP B 1 209 ? -9.234 -12.594 5.23 1 94.94 209 ASP B C 1
ATOM 4102 O O . ASP B 1 209 ? -9.039 -12.266 4.059 1 94.94 209 ASP B O 1
ATOM 4106 N N . ASN B 1 210 ? -10.352 -12.281 5.859 1 92.69 210 ASN B N 1
ATOM 4107 C CA . ASN B 1 210 ? -11.445 -11.578 5.199 1 92.69 210 ASN B CA 1
ATOM 4108 C C . ASN B 1 210 ? -11.016 -10.203 4.699 1 92.69 210 ASN B C 1
ATOM 4110 O O . ASN B 1 210 ? -11.641 -9.633 3.803 1 92.69 210 ASN B O 1
ATOM 4114 N N . ARG B 1 211 ? -9.945 -9.641 5.215 1 94.62 211 ARG B N 1
ATOM 4115 C CA . ARG B 1 211 ? -9.445 -8.336 4.785 1 94.62 211 ARG B CA 1
ATOM 4116 C C . ARG B 1 211 ? -8.992 -8.375 3.328 1 94.62 211 ARG B C 1
ATOM 4118 O O . ARG B 1 211 ? -8.875 -7.332 2.684 1 94.62 211 ARG B O 1
ATOM 4125 N N . LEU B 1 212 ? -8.703 -9.57 2.789 1 94.94 212 LEU B N 1
ATOM 4126 C CA . LEU B 1 212 ? -8.266 -9.742 1.409 1 94.94 212 LEU B CA 1
ATOM 4127 C C . LEU B 1 212 ? -9.352 -9.297 0.433 1 94.94 212 LEU B C 1
ATOM 4129 O O . LEU B 1 212 ? -9.055 -8.945 -0.713 1 94.94 212 LEU B O 1
ATOM 4133 N N . LYS B 1 213 ? -10.555 -9.234 0.915 1 90.94 213 LYS B N 1
ATOM 4134 C CA . LYS B 1 213 ? -11.672 -8.867 0.054 1 90.94 213 LYS B CA 1
ATOM 4135 C C . LYS B 1 213 ? -11.578 -7.406 -0.385 1 90.94 213 LYS B C 1
ATOM 4137 O O . LYS B 1 213 ? -12.148 -7.02 -1.405 1 90.94 213 LYS B O 1
ATOM 4142 N N . THR B 1 214 ? -10.812 -6.621 0.404 1 89.31 214 THR B N 1
ATOM 4143 C CA . THR B 1 214 ? -10.695 -5.199 0.105 1 89.31 214 THR B CA 1
ATOM 4144 C C . THR B 1 214 ? -9.312 -4.871 -0.452 1 89.31 214 THR B C 1
ATOM 4146 O O . THR B 1 214 ? -8.914 -3.707 -0.493 1 89.31 214 THR B O 1
ATOM 4149 N N . SER B 1 215 ? -8.703 -5.887 -0.861 1 81.56 215 SER B N 1
ATOM 4150 C CA . SER B 1 215 ? -7.336 -5.676 -1.324 1 81.56 215 SER B CA 1
ATOM 4151 C C . SER B 1 215 ? -7.309 -4.836 -2.598 1 81.56 215 SER B C 1
ATOM 4153 O O . SER B 1 215 ? -8.258 -4.855 -3.383 1 81.56 215 SER B O 1
ATOM 4155 N N . GLN B 1 216 ? -6.242 -3.996 -2.52 1 69.81 216 GLN B N 1
ATOM 4156 C CA . GLN B 1 216 ? -6.062 -3.033 -3.602 1 69.81 216 GLN B CA 1
ATOM 4157 C C . GLN B 1 216 ? -5.191 -3.611 -4.715 1 69.81 216 GLN B C 1
ATOM 4159 O O . GLN B 1 216 ? -4.164 -4.238 -4.441 1 69.81 216 GLN B O 1
ATOM 4164 N N . PHE B 1 217 ? -5.738 -3.299 -5.891 1 76.38 217 PHE B N 1
ATOM 4165 C CA . PHE B 1 217 ? -4.91 -3.602 -7.055 1 76.38 217 PHE B CA 1
ATOM 4166 C C . PHE B 1 217 ? -4.184 -2.354 -7.539 1 76.38 217 PHE B C 1
ATOM 4168 O O . PHE B 1 217 ? -4.477 -1.243 -7.09 1 76.38 217 PHE B O 1
ATOM 4175 N N . TYR B 1 218 ? -3.154 -2.418 -8.25 1 92.69 218 TYR B N 1
ATOM 4176 C CA . TYR B 1 218 ? -2.338 -1.343 -8.805 1 92.69 218 TYR B CA 1
ATOM 4177 C C . TYR B 1 218 ? -3.209 -0.286 -9.469 1 92.69 218 TYR B C 1
ATOM 4179 O O . TYR B 1 218 ? -4.25 -0.607 -10.055 1 92.69 218 TYR B O 1
ATOM 4187 N N . THR B 1 219 ? -2.879 0.972 -9.266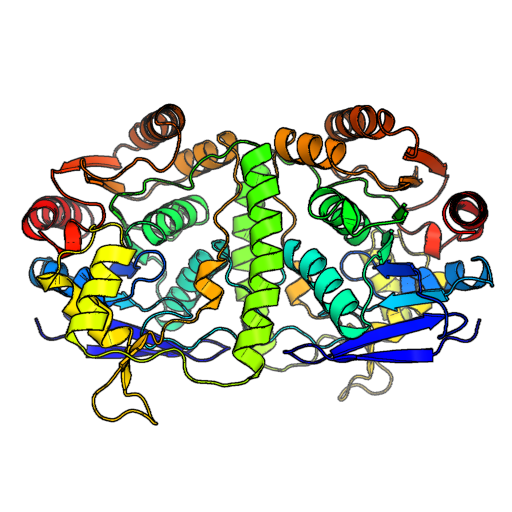 1 94.31 219 THR B N 1
ATOM 4188 C CA . THR B 1 219 ? -3.578 2.082 -9.898 1 94.31 219 THR B CA 1
ATOM 4189 C C . THR B 1 219 ? -2.723 2.699 -11 1 94.31 219 THR B C 1
ATOM 4191 O O . THR B 1 219 ? -2.754 3.912 -11.211 1 94.31 219 THR B O 1
ATOM 4194 N N . PHE B 1 220 ? -1.969 1.906 -11.648 1 96.88 220 PHE B N 1
ATOM 4195 C CA . PHE B 1 220 ? -1.019 2.389 -12.641 1 96.88 220 PHE B CA 1
ATOM 4196 C C . PHE B 1 220 ? -1.744 2.887 -13.883 1 96.88 220 PHE B C 1
ATOM 4198 O O . PHE B 1 220 ? -2.775 2.334 -14.273 1 96.88 220 PHE B O 1
ATOM 4205 N N . SER B 1 221 ? -1.168 3.877 -14.461 1 97.62 221 SER B N 1
ATOM 4206 C CA . SER B 1 221 ? -1.578 4.27 -15.805 1 97.62 221 SER B CA 1
ATOM 4207 C C . SER B 1 221 ? -0.967 3.354 -16.859 1 97.62 221 SER B C 1
ATOM 4209 O O . SER B 1 221 ? -0.036 2.598 -16.562 1 97.62 221 SER B O 1
ATOM 4211 N N . LEU B 1 222 ? -1.535 3.438 -18.062 1 98.25 222 LEU B N 1
ATOM 4212 C CA . LEU B 1 222 ? -1.038 2.609 -19.141 1 98.25 222 LEU B CA 1
ATOM 4213 C C . LEU B 1 222 ? 0.443 2.871 -19.406 1 98.25 222 LEU B C 1
ATOM 4215 O O . LEU B 1 222 ? 1.211 1.938 -19.641 1 98.25 222 LEU B O 1
ATOM 4219 N N . ASP B 1 223 ? 0.864 4.141 -19.281 1 98.44 223 ASP B N 1
ATOM 4220 C CA . ASP B 1 223 ? 2.258 4.48 -19.562 1 98.44 223 ASP B CA 1
ATOM 4221 C C . ASP B 1 223 ? 3.195 3.754 -18.594 1 98.44 223 ASP B C 1
ATOM 4223 O O . ASP B 1 223 ? 4.277 3.316 -18.984 1 98.44 223 ASP B O 1
ATOM 4227 N N . VAL B 1 224 ? 2.805 3.658 -17.391 1 98.44 224 VAL B N 1
ATOM 4228 C CA . VAL B 1 224 ? 3.623 2.984 -16.375 1 98.44 224 VAL B CA 1
ATOM 4229 C C . VAL B 1 224 ? 3.715 1.494 -16.703 1 98.44 224 VAL B C 1
ATOM 4231 O O . VAL B 1 224 ? 4.797 0.907 -16.656 1 98.44 224 VAL B O 1
ATOM 4234 N N . VAL B 1 225 ? 2.596 0.887 -17.062 1 98.69 225 VAL B N 1
ATOM 4235 C CA . VAL B 1 225 ? 2.539 -0.537 -17.375 1 98.69 225 VAL B CA 1
ATOM 4236 C C . VAL B 1 225 ? 3.383 -0.826 -18.625 1 98.69 225 VAL B C 1
ATOM 4238 O O . VAL B 1 225 ? 4.109 -1.82 -18.656 1 98.69 225 VAL B O 1
ATOM 4241 N N . LEU B 1 226 ? 3.289 0.042 -19.609 1 98.88 226 LEU B N 1
ATOM 4242 C CA . LEU B 1 226 ? 4.086 -0.143 -20.812 1 98.88 226 LEU B CA 1
ATOM 4243 C C . LEU B 1 226 ? 5.57 0.006 -20.516 1 98.88 226 LEU B C 1
ATOM 4245 O O . LEU B 1 226 ? 6.395 -0.752 -21.031 1 98.88 226 LEU B O 1
ATOM 4249 N N . GLU B 1 227 ? 5.898 1.006 -19.672 1 98.81 227 GLU B N 1
ATOM 4250 C CA . GLU B 1 227 ? 7.285 1.138 -19.234 1 98.81 227 GLU B CA 1
ATOM 4251 C C . GLU B 1 227 ? 7.77 -0.134 -18.547 1 98.81 227 GLU B C 1
ATOM 4253 O O . GLU B 1 227 ? 8.883 -0.594 -18.797 1 98.81 227 GLU B O 1
ATOM 4258 N N . MET B 1 228 ? 6.938 -0.711 -17.734 1 98.81 228 MET B N 1
ATOM 4259 C CA . MET B 1 228 ? 7.277 -1.955 -17.047 1 98.81 228 MET B CA 1
ATOM 4260 C C . MET B 1 228 ? 7.516 -3.08 -18.047 1 98.81 228 MET B C 1
ATOM 4262 O O . MET B 1 228 ? 8.492 -3.824 -17.922 1 98.81 228 MET B O 1
ATOM 4266 N N . ALA B 1 229 ? 6.66 -3.18 -18.984 1 98.88 229 ALA B N 1
ATOM 4267 C CA . ALA B 1 229 ? 6.777 -4.23 -20 1 98.88 229 ALA B CA 1
ATOM 4268 C C . ALA B 1 229 ? 8.125 -4.16 -20.703 1 98.88 229 ALA B C 1
ATOM 4270 O O . ALA B 1 229 ? 8.742 -5.191 -20.984 1 98.88 229 ALA B O 1
ATOM 4271 N N . THR B 1 230 ? 8.609 -2.969 -20.969 1 98.69 230 THR B N 1
ATOM 4272 C CA . THR B 1 230 ? 9.859 -2.791 -21.703 1 98.69 230 THR B CA 1
ATOM 4273 C C . THR B 1 230 ? 11.047 -3.273 -20.859 1 98.69 230 THR B C 1
ATOM 4275 O O . THR B 1 230 ? 12.109 -3.568 -21.406 1 98.69 230 THR B O 1
ATOM 4278 N N . ARG B 1 231 ? 10.836 -3.383 -19.578 1 98.56 231 ARG B N 1
ATOM 4279 C CA . ARG B 1 231 ? 11.953 -3.645 -18.672 1 98.56 231 ARG B CA 1
ATOM 4280 C C . ARG B 1 231 ? 12.117 -5.141 -18.422 1 98.56 231 ARG B C 1
ATOM 4282 O O . ARG B 1 231 ? 13.133 -5.578 -17.891 1 98.56 231 ARG B O 1
ATOM 4289 N N . ILE B 1 232 ? 11.086 -5.945 -18.719 1 98.62 232 ILE B N 1
ATOM 4290 C CA . ILE B 1 232 ? 11.156 -7.387 -18.5 1 98.62 232 ILE B CA 1
ATOM 4291 C C . ILE B 1 232 ? 12.094 -8.023 -19.516 1 98.62 232 ILE B C 1
ATOM 4293 O O . ILE B 1 232 ? 11.828 -7.98 -20.734 1 98.62 232 ILE B O 1
ATOM 4297 N N . LYS B 1 233 ? 13.125 -8.641 -19.016 1 96.62 233 LYS B N 1
ATOM 4298 C CA . LYS B 1 233 ? 14.164 -9.18 -19.891 1 96.62 233 LYS B CA 1
ATOM 4299 C C . LYS B 1 233 ? 14.164 -10.703 -19.859 1 96.62 233 LYS B C 1
ATOM 4301 O O . LYS B 1 233 ? 14.672 -11.352 -20.781 1 96.62 233 LYS B O 1
ATOM 4306 N N . ALA B 1 234 ? 13.664 -11.227 -18.844 1 97.94 234 ALA B N 1
ATOM 4307 C CA . ALA B 1 234 ? 13.703 -12.672 -18.641 1 97.94 234 ALA B CA 1
ATOM 4308 C C . ALA B 1 234 ? 12.836 -13.391 -19.672 1 97.94 234 ALA B C 1
ATOM 4310 O O . ALA B 1 234 ? 11.906 -12.797 -20.219 1 97.94 234 ALA B O 1
ATOM 4311 N N . PRO B 1 235 ? 13.219 -14.68 -19.984 1 98.62 235 PRO B N 1
ATOM 4312 C CA . PRO B 1 235 ? 12.211 -15.5 -20.672 1 98.62 235 PRO B CA 1
ATOM 4313 C C . PRO B 1 235 ? 10.844 -15.422 -20 1 98.62 235 PRO B C 1
ATOM 4315 O O . PRO B 1 235 ? 10.734 -15.609 -18.781 1 98.62 235 PRO B O 1
ATOM 4318 N N . HIS B 1 236 ? 9.844 -15.078 -20.766 1 98.81 236 HIS B N 1
ATOM 4319 C CA . HIS B 1 236 ? 8.508 -14.797 -20.266 1 98.81 236 HIS B CA 1
ATOM 4320 C C . HIS B 1 236 ? 7.441 -15.508 -21.094 1 98.81 236 HIS B C 1
ATOM 4322 O O . HIS B 1 236 ? 7.254 -15.203 -22.266 1 98.81 236 HIS B O 1
ATOM 4328 N N . LEU B 1 237 ? 6.828 -16.516 -20.516 1 98.94 237 LEU B N 1
ATOM 4329 C CA . LEU B 1 237 ? 5.695 -17.203 -21.125 1 98.94 237 LEU B CA 1
ATOM 4330 C C . LEU B 1 237 ? 4.379 -16.719 -20.516 1 98.94 237 LEU B C 1
ATOM 4332 O O . LEU B 1 237 ? 4.219 -16.703 -19.297 1 98.94 237 LEU B O 1
ATOM 4336 N N . PHE B 1 238 ? 3.471 -16.297 -21.359 1 98.94 238 PHE B N 1
ATOM 4337 C CA . PHE B 1 238 ? 2.129 -15.945 -20.906 1 98.94 238 PHE B CA 1
ATOM 4338 C C . PHE B 1 238 ? 1.082 -16.812 -21.594 1 98.94 238 PHE B C 1
ATOM 4340 O O . PHE B 1 238 ? 1.092 -16.953 -22.828 1 98.94 238 PHE B O 1
ATOM 4347 N N . ILE B 1 239 ? 0.227 -17.391 -20.797 1 98.94 239 ILE B N 1
ATOM 4348 C CA . ILE B 1 239 ? -0.86 -18.203 -21.312 1 98.94 239 ILE B CA 1
ATOM 4349 C C . ILE B 1 239 ? -2.203 -17.578 -20.938 1 98.94 239 ILE B C 1
ATOM 4351 O O . ILE B 1 239 ? -2.496 -17.391 -19.75 1 98.94 239 ILE B O 1
ATOM 4355 N N . LYS B 1 240 ? -3.012 -17.266 -21.906 1 98.88 240 LYS B N 1
ATOM 4356 C CA . LYS B 1 240 ? -4.352 -16.703 -21.734 1 98.88 240 LYS B CA 1
ATOM 4357 C C . LYS B 1 240 ? -5.418 -17.797 -21.828 1 98.88 240 LYS B C 1
ATOM 4359 O O . LYS B 1 240 ? -5.402 -18.609 -22.75 1 98.88 240 LYS B O 1
ATOM 4364 N N . ALA B 1 241 ? -6.258 -17.875 -20.781 1 98.75 241 ALA B N 1
ATOM 4365 C CA . ALA B 1 241 ? -7.445 -18.719 -20.844 1 98.75 241 ALA B CA 1
ATOM 4366 C C . ALA B 1 241 ? -8.578 -18.016 -21.594 1 98.75 241 ALA B C 1
ATOM 4368 O O . ALA B 1 241 ? -9.039 -16.953 -21.156 1 98.75 241 ALA B O 1
ATOM 4369 N N . LEU B 1 242 ? -9.133 -18.609 -22.562 1 98.06 242 LEU B N 1
ATOM 4370 C CA . LEU B 1 242 ? -9.992 -17.922 -23.531 1 98.06 242 LEU B CA 1
ATOM 4371 C C . LEU B 1 242 ? -11.383 -17.688 -22.953 1 98.06 242 LEU B C 1
ATOM 4373 O O . LEU B 1 242 ? -12.109 -16.797 -23.406 1 98.06 242 LEU B O 1
ATOM 4377 N N . GLN B 1 243 ? -11.828 -18.422 -21.953 1 97.12 243 GLN B N 1
ATOM 4378 C CA . GLN B 1 243 ? -13.156 -18.25 -21.375 1 97.12 243 GLN B CA 1
ATOM 4379 C C . GLN B 1 243 ? -13.141 -17.25 -20.219 1 97.12 243 GLN B C 1
ATOM 4381 O O . GLN B 1 243 ? -14.188 -16.922 -19.656 1 97.12 243 GLN B O 1
ATOM 4386 N N . ALA B 1 244 ? -11.984 -16.75 -19.859 1 97.19 244 ALA B N 1
ATOM 4387 C CA . ALA B 1 244 ? -11.844 -15.766 -18.797 1 97.19 244 ALA B CA 1
ATOM 4388 C C . ALA B 1 244 ? -11.883 -14.344 -19.359 1 97.19 244 ALA B C 1
ATOM 4390 O O . ALA B 1 244 ? -11.461 -14.109 -20.5 1 97.19 244 ALA B O 1
ATOM 4391 N N . PRO B 1 245 ? -12.398 -13.406 -18.625 1 95.31 245 PRO B N 1
ATOM 4392 C CA . PRO B 1 245 ? -12.383 -12.023 -19.094 1 95.31 245 PRO B CA 1
ATOM 4393 C C . PRO B 1 245 ? -10.984 -11.414 -19.109 1 95.31 245 PRO B C 1
ATOM 4395 O O . PRO B 1 245 ? -10.047 -12 -18.547 1 95.31 245 PRO B O 1
ATOM 4398 N N . TYR B 1 246 ? -10.828 -10.312 -19.781 1 95.69 246 TYR B N 1
ATOM 4399 C CA . TYR B 1 246 ? -9.562 -9.578 -19.766 1 95.69 246 TYR B CA 1
ATOM 4400 C C . TYR B 1 246 ? -9.461 -8.695 -18.531 1 95.69 246 TYR B C 1
ATOM 4402 O O . TYR B 1 246 ? -8.367 -8.227 -18.188 1 95.69 246 TYR B O 1
ATOM 4410 N N . TYR B 1 247 ? -10.539 -8.398 -17.844 1 92.44 247 TYR B N 1
ATOM 4411 C CA . TYR B 1 247 ? -10.648 -7.613 -16.609 1 92.44 247 TYR B CA 1
ATOM 4412 C C . TYR B 1 247 ? -10.305 -6.152 -16.859 1 92.44 247 TYR B C 1
ATOM 4414 O O . TYR B 1 247 ? -10.031 -5.398 -15.93 1 92.44 247 TYR B O 1
ATOM 4422 N N . GLU B 1 248 ? -10.125 -5.715 -18.094 1 96.06 248 GLU B N 1
ATOM 4423 C CA . GLU B 1 248 ? -9.883 -4.371 -18.594 1 96.06 248 GLU B CA 1
ATOM 4424 C C . GLU B 1 248 ? -10.297 -4.258 -20.062 1 96.06 248 GLU B C 1
ATOM 4426 O O . GLU B 1 248 ? -10.703 -5.246 -20.688 1 96.06 248 GLU B O 1
ATOM 4431 N N . ASP B 1 249 ? -10.281 -3.02 -20.562 1 97.19 249 ASP B N 1
ATOM 4432 C CA . ASP B 1 249 ? -10.445 -2.883 -22 1 97.19 249 ASP B CA 1
ATOM 4433 C C . ASP B 1 249 ? -9.328 -3.605 -22.75 1 97.19 249 ASP B C 1
ATOM 4435 O O . ASP B 1 249 ? -8.148 -3.412 -22.453 1 97.19 249 ASP B O 1
ATOM 4439 N N . LYS B 1 250 ? -9.664 -4.422 -23.688 1 97.69 250 LYS B N 1
ATOM 4440 C CA . LYS B 1 250 ? -8.727 -5.273 -24.406 1 97.69 250 LYS B CA 1
ATOM 4441 C C . LYS B 1 250 ? -7.629 -4.445 -25.062 1 97.69 250 LYS B C 1
ATOM 4443 O O . LYS B 1 250 ? -6.504 -4.918 -25.234 1 97.69 250 LYS B O 1
ATOM 4448 N N . LYS B 1 251 ? -7.957 -3.201 -25.422 1 98.31 251 LYS B N 1
ATOM 4449 C CA . LYS B 1 251 ? -6.969 -2.355 -26.094 1 98.31 251 LYS B CA 1
ATOM 4450 C C . LYS B 1 251 ? -5.727 -2.18 -25.219 1 98.31 251 LYS B C 1
ATOM 4452 O O . LYS B 1 251 ? -4.609 -2.096 -25.734 1 98.31 251 LYS B O 1
ATOM 4457 N N . TYR B 1 252 ? -5.891 -2.078 -23.938 1 98.5 252 TYR B N 1
ATOM 4458 C CA . TYR B 1 252 ? -4.75 -1.938 -23.031 1 98.5 252 TYR B CA 1
ATOM 4459 C C . TYR B 1 252 ? -3.945 -3.23 -22.969 1 98.5 252 TYR B C 1
ATOM 4461 O O . TYR B 1 252 ? -2.715 -3.199 -22.922 1 98.5 252 TYR B O 1
ATOM 4469 N N . TYR B 1 253 ? -4.707 -4.367 -22.938 1 98.31 253 TYR B N 1
ATOM 4470 C CA . TYR B 1 253 ? -4.102 -5.695 -23.031 1 98.31 253 TYR B CA 1
ATOM 4471 C C . TYR B 1 253 ? -3.262 -5.832 -24.281 1 98.31 253 TYR B C 1
ATOM 4473 O O . TYR B 1 253 ? -2.092 -6.211 -24.219 1 98.31 253 TYR B O 1
ATOM 4481 N N . ASP B 1 254 ? -3.787 -5.465 -25.391 1 98.62 254 ASP B N 1
ATOM 4482 C CA . ASP B 1 254 ? -3.127 -5.578 -26.688 1 98.62 254 ASP B CA 1
ATOM 4483 C C . ASP B 1 254 ? -1.908 -4.664 -26.766 1 98.62 254 ASP B C 1
ATOM 4485 O O . ASP B 1 254 ? -0.865 -5.055 -27.297 1 98.62 254 ASP B O 1
ATOM 4489 N N . ALA B 1 255 ? -2.035 -3.475 -26.25 1 98.81 255 ALA B N 1
ATOM 4490 C CA . ALA B 1 255 ? -0.917 -2.535 -26.25 1 98.81 255 ALA B CA 1
ATOM 4491 C C . ALA B 1 255 ? 0.27 -3.1 -25.469 1 98.81 255 ALA B C 1
ATOM 4493 O O . ALA B 1 255 ? 1.421 -2.951 -25.891 1 98.81 255 ALA B O 1
ATOM 4494 N N . THR B 1 256 ? -0.019 -3.721 -24.391 1 98.88 256 THR B N 1
ATOM 4495 C CA . THR B 1 256 ? 1.043 -4.297 -23.562 1 98.88 256 THR B CA 1
ATOM 4496 C C . THR B 1 256 ? 1.666 -5.504 -24.266 1 98.88 256 THR B C 1
ATOM 4498 O O . THR B 1 256 ? 2.887 -5.676 -24.25 1 98.88 256 THR B O 1
ATOM 4501 N N . LEU B 1 257 ? 0.836 -6.332 -24.875 1 98.62 257 LEU B N 1
ATOM 4502 C CA . LEU B 1 257 ? 1.321 -7.488 -25.625 1 98.62 257 LEU B CA 1
ATOM 4503 C C . LEU B 1 257 ? 2.285 -7.059 -26.719 1 98.62 257 LEU B C 1
ATOM 4505 O O . LEU B 1 257 ? 3.307 -7.711 -26.953 1 98.62 257 LEU B O 1
ATOM 4509 N N . ASP B 1 258 ? 1.966 -5.969 -27.359 1 98.62 258 ASP B N 1
ATOM 4510 C CA . ASP B 1 258 ? 2.809 -5.449 -28.438 1 98.62 258 ASP B CA 1
ATOM 4511 C C . ASP B 1 258 ? 4.207 -5.109 -27.922 1 98.62 258 ASP B C 1
ATOM 4513 O O . ASP B 1 258 ? 5.199 -5.336 -28.609 1 98.62 258 ASP B O 1
ATOM 4517 N N . VAL B 1 259 ? 4.273 -4.559 -26.734 1 98.81 259 VAL B N 1
ATOM 4518 C CA . VAL B 1 259 ? 5.559 -4.211 -26.141 1 98.81 259 VAL B CA 1
ATOM 4519 C C . VAL B 1 259 ? 6.305 -5.484 -25.734 1 98.81 259 VAL B C 1
ATOM 4521 O O . VAL B 1 259 ? 7.5 -5.621 -26 1 98.81 259 VAL B O 1
ATOM 4524 N N . LEU B 1 260 ? 5.59 -6.449 -25.125 1 98.81 260 LEU B N 1
ATOM 4525 C CA . LEU B 1 260 ? 6.199 -7.684 -24.641 1 98.81 260 LEU B CA 1
ATOM 4526 C C . LEU B 1 260 ? 6.766 -8.5 -25.797 1 98.81 260 LEU B C 1
ATOM 4528 O O . LEU B 1 260 ? 7.797 -9.164 -25.641 1 98.81 260 LEU B O 1
ATOM 4532 N N . ARG B 1 261 ? 6.16 -8.406 -26.938 1 98.31 261 ARG B N 1
ATOM 4533 C CA . ARG B 1 261 ? 6.555 -9.172 -28.109 1 98.31 261 ARG B CA 1
ATOM 4534 C C . ARG B 1 261 ? 7.883 -8.68 -28.672 1 98.31 261 ARG B C 1
ATOM 4536 O O . ARG B 1 261 ? 8.523 -9.367 -29.469 1 98.31 261 ARG B O 1
ATOM 4543 N N . LYS B 1 262 ? 8.273 -7.508 -28.234 1 97.56 262 LYS B N 1
ATOM 4544 C CA . LYS B 1 262 ? 9.586 -7.008 -28.641 1 97.56 262 LYS B CA 1
ATOM 4545 C C . LYS B 1 262 ? 10.703 -7.773 -27.953 1 97.56 262 LYS B C 1
ATOM 4547 O O . LYS B 1 262 ? 11.859 -7.719 -28.375 1 97.56 262 LYS B O 1
ATOM 4552 N N . ASN B 1 263 ? 10.422 -8.375 -26.781 1 96.25 263 ASN B N 1
ATOM 4553 C CA . ASN B 1 263 ? 11.328 -9.32 -26.141 1 96.25 263 ASN B CA 1
ATOM 4554 C C . ASN B 1 263 ? 11.367 -10.648 -26.891 1 96.25 263 ASN B C 1
ATOM 4556 O O . ASN B 1 263 ? 10.375 -11.375 -26.922 1 96.25 263 ASN B O 1
ATOM 4560 N N . PRO B 1 264 ? 12.539 -11.023 -27.453 1 96.69 264 PRO B N 1
ATOM 4561 C CA . PRO B 1 264 ? 12.609 -12.258 -28.25 1 96.69 264 PRO B CA 1
ATOM 4562 C C . PRO B 1 264 ? 12.375 -13.508 -27.406 1 96.69 264 PRO B C 1
ATOM 4564 O O . PRO B 1 264 ? 12.133 -14.586 -27.953 1 96.69 264 PRO B O 1
ATOM 4567 N N . LEU B 1 265 ? 12.398 -13.312 -26.141 1 96.94 265 LEU B N 1
ATOM 4568 C CA . LEU B 1 265 ? 12.219 -14.461 -25.266 1 96.94 265 LEU B CA 1
ATOM 4569 C C . LEU B 1 265 ? 10.797 -14.523 -24.734 1 96.94 265 LEU B C 1
ATOM 4571 O O . LEU B 1 265 ? 10.5 -15.32 -23.828 1 96.94 265 LEU B O 1
ATOM 4575 N N . PHE B 1 266 ? 9.922 -13.633 -25.219 1 98.56 266 PHE B N 1
ATOM 4576 C CA . PHE B 1 266 ? 8.516 -13.633 -24.812 1 98.56 266 PHE B CA 1
ATOM 4577 C C . PHE B 1 266 ? 7.707 -14.602 -25.672 1 98.56 266 PHE B C 1
ATOM 4579 O O . PHE B 1 266 ? 7.848 -14.625 -26.891 1 98.56 266 PHE B O 1
ATOM 4586 N N . GLU B 1 267 ? 6.898 -15.414 -25.031 1 98.5 267 GLU B N 1
ATOM 4587 C CA . GLU B 1 267 ? 6.02 -16.375 -25.703 1 98.5 267 GLU B CA 1
ATOM 4588 C C . GLU B 1 267 ? 4.574 -16.219 -25.234 1 98.5 267 GLU B C 1
ATOM 4590 O O . GLU B 1 267 ? 4.312 -16.109 -24.031 1 98.5 267 GLU B O 1
ATOM 4595 N N . TYR B 1 268 ? 3.66 -16.141 -26.203 1 98.75 268 TYR B N 1
ATOM 4596 C CA . TYR B 1 268 ? 2.238 -15.961 -25.922 1 98.75 268 TYR B CA 1
ATOM 4597 C C . TYR B 1 268 ? 1.43 -17.141 -26.453 1 98.75 268 TYR B C 1
ATOM 4599 O O . TYR B 1 268 ? 1.587 -17.547 -27.625 1 98.75 268 TYR B O 1
ATOM 4607 N N . HIS B 1 269 ? 0.628 -17.719 -25.609 1 98.81 269 HIS B N 1
ATOM 4608 C CA . HIS B 1 269 ? -0.264 -18.797 -26 1 98.81 269 HIS B CA 1
ATOM 4609 C C . HIS B 1 269 ? -1.679 -18.562 -25.484 1 98.81 269 HIS B C 1
ATOM 4611 O O . HIS B 1 269 ? -1.869 -17.875 -24.469 1 98.81 269 HIS B O 1
ATOM 4617 N N . GLU B 1 270 ? -2.635 -19.062 -26.172 1 98.75 270 GLU B N 1
ATOM 4618 C CA . GLU B 1 270 ? -4.031 -19.109 -25.75 1 98.75 270 GLU B CA 1
ATOM 4619 C C . GLU B 1 270 ? -4.527 -20.547 -25.625 1 98.75 270 GLU B C 1
ATOM 4621 O O . GLU B 1 270 ? -4.172 -21.406 -26.438 1 98.75 270 GLU B O 1
ATOM 4626 N N . VAL B 1 271 ? -5.281 -20.812 -24.641 1 98.81 271 VAL B N 1
ATOM 4627 C CA . VAL B 1 271 ? -5.863 -22.141 -24.469 1 98.81 271 VAL B CA 1
ATOM 4628 C C . VAL B 1 271 ? -7.348 -22.016 -24.141 1 98.81 271 VAL B C 1
ATOM 4630 O O . VAL B 1 271 ? -7.777 -21 -23.547 1 98.81 271 VAL B O 1
ATOM 4633 N N . GLU B 1 272 ? -8.117 -23.047 -24.469 1 98.38 272 GLU B N 1
ATOM 4634 C CA . GLU B 1 272 ? -9.5 -23.125 -24 1 98.38 272 GLU B CA 1
ATOM 4635 C C . GLU B 1 272 ? -9.562 -23.469 -22.516 1 98.38 272 GLU B C 1
ATOM 4637 O O . GLU B 1 272 ? -8.812 -24.312 -22.031 1 98.38 272 GLU B O 1
ATOM 4642 N N . GLY B 1 273 ? -10.391 -22.781 -21.828 1 98.12 273 GLY B N 1
ATOM 4643 C CA . GLY B 1 273 ? -10.57 -23.031 -20.406 1 98.12 273 GLY B CA 1
ATOM 4644 C C . GLY B 1 273 ? -10.961 -21.797 -19.625 1 98.12 273 GLY B C 1
ATOM 4645 O O . GLY B 1 273 ? -10.969 -20.688 -20.156 1 98.12 273 GLY B O 1
ATOM 4646 N N . SER B 1 274 ? -11.273 -22.047 -18.391 1 98.12 274 SER B N 1
ATOM 4647 C CA . SER B 1 274 ? -11.672 -20.969 -17.484 1 98.12 274 SER B CA 1
ATOM 4648 C C . SER B 1 274 ? -10.453 -20.266 -16.906 1 98.12 274 SER B C 1
ATOM 4650 O O . SER B 1 274 ? -9.312 -20.609 -17.234 1 98.12 274 SER B O 1
ATOM 4652 N N . HIS B 1 275 ? -10.688 -19.234 -16.094 1 98.5 275 HIS B N 1
ATOM 4653 C CA . HIS B 1 275 ? -9.664 -18.469 -15.375 1 98.5 275 HIS B CA 1
ATOM 4654 C C . HIS B 1 275 ? -8.727 -19.391 -14.609 1 98.5 275 HIS B C 1
ATOM 4656 O O . HIS B 1 275 ? -7.547 -19.078 -14.43 1 98.5 275 HIS B O 1
ATOM 4662 N N . HIS B 1 276 ? -9.211 -20.578 -14.133 1 98.81 276 HIS B N 1
ATOM 4663 C CA . HIS B 1 276 ? -8.406 -21.531 -13.383 1 98.81 276 HIS B CA 1
ATOM 4664 C C . HIS B 1 276 ? -8.086 -22.766 -14.227 1 98.81 276 HIS B C 1
ATOM 4666 O O . HIS B 1 276 ? -8.102 -23.891 -13.719 1 98.81 276 HIS B O 1
ATOM 4672 N N . VAL B 1 277 ? -7.801 -22.594 -15.453 1 98.75 277 VAL B N 1
ATOM 4673 C CA . VAL B 1 277 ? -7.551 -23.672 -16.391 1 98.75 277 VAL B CA 1
ATOM 4674 C C . VAL B 1 277 ? -6.387 -24.531 -15.891 1 98.75 277 VAL B C 1
ATOM 4676 O O . VAL B 1 277 ? -6.391 -25.75 -16.031 1 98.75 277 VAL B O 1
ATOM 4679 N N . HIS B 1 278 ? -5.34 -23.984 -15.234 1 98.88 278 HIS B N 1
ATOM 4680 C CA . HIS B 1 278 ? -4.176 -24.719 -14.742 1 98.88 278 HIS B CA 1
ATOM 4681 C C . HIS B 1 278 ? -4.562 -25.688 -13.641 1 98.88 278 HIS B C 1
ATOM 4683 O O . HIS B 1 278 ? -3.855 -26.672 -13.398 1 98.88 278 HIS B O 1
ATOM 4689 N N . LEU B 1 279 ? -5.645 -25.391 -12.961 1 98.81 279 LEU B N 1
ATOM 4690 C CA . LEU B 1 279 ? -6.141 -26.25 -11.883 1 98.81 279 LEU B CA 1
ATOM 4691 C C . LEU B 1 279 ? -7.176 -27.234 -12.406 1 98.81 279 LEU B C 1
ATOM 4693 O O . LEU B 1 279 ? -7.117 -28.422 -12.086 1 98.81 279 LEU B O 1
ATOM 4697 N N . ASN B 1 280 ? -8.078 -26.781 -13.289 1 98.69 280 ASN B N 1
ATOM 4698 C CA . ASN B 1 280 ? -9.188 -27.562 -13.805 1 98.69 280 ASN B CA 1
ATOM 4699 C C . ASN B 1 280 ? -8.719 -28.562 -14.859 1 98.69 280 ASN B C 1
ATOM 4701 O O . ASN B 1 280 ? -9.172 -29.719 -14.875 1 98.69 280 ASN B O 1
ATOM 4705 N N . GLU B 1 281 ? -7.918 -28.094 -15.75 1 98.5 281 GLU B N 1
ATOM 4706 C CA . GLU B 1 281 ? -7.441 -28.859 -16.906 1 98.5 281 GLU B CA 1
ATOM 4707 C C . GLU B 1 281 ? -5.949 -28.641 -17.125 1 98.5 281 GLU B C 1
ATOM 4709 O O . GLU B 1 281 ? -5.539 -28.156 -18.188 1 98.5 281 GLU B O 1
ATOM 4714 N N . PRO B 1 282 ? -5.164 -29.156 -16.172 1 98.62 282 PRO B N 1
ATOM 4715 C CA . PRO B 1 282 ? -3.732 -28.844 -16.188 1 98.62 282 PRO B CA 1
ATOM 4716 C C . PRO B 1 282 ? -3.041 -29.328 -17.453 1 98.62 282 PRO B C 1
ATOM 4718 O O . PRO B 1 282 ? -2.025 -28.766 -17.875 1 98.62 282 PRO B O 1
ATOM 4721 N N . GLU B 1 283 ? -3.52 -30.359 -18.125 1 98.31 283 GLU B N 1
ATOM 4722 C CA . GLU B 1 283 ? -2.906 -30.922 -19.328 1 98.31 283 GLU B CA 1
ATOM 4723 C C . GLU B 1 283 ? -2.893 -29.891 -20.469 1 98.31 283 GLU B C 1
ATOM 4725 O O . GLU B 1 283 ? -2.053 -29.969 -21.375 1 98.31 283 GLU B O 1
ATOM 4730 N N . LYS B 1 284 ? -3.777 -28.953 -20.422 1 98.69 284 LYS B N 1
ATOM 4731 C CA . LYS B 1 284 ? -3.889 -27.953 -21.484 1 98.69 284 LYS B CA 1
ATOM 4732 C C . LYS B 1 284 ? -2.756 -26.938 -21.406 1 98.69 284 LYS B C 1
ATOM 4734 O O . LYS B 1 284 ? -2.416 -26.297 -22.406 1 98.69 284 LYS B O 1
ATOM 4739 N N . VAL B 1 285 ? -2.193 -26.766 -20.234 1 98.81 285 VAL B N 1
ATOM 4740 C CA . VAL B 1 285 ? -1.146 -25.766 -20.094 1 98.81 285 VAL B CA 1
ATOM 4741 C C . VAL B 1 285 ? 0.194 -26.438 -19.828 1 98.81 285 VAL B C 1
ATOM 4743 O O . VAL B 1 285 ? 1.252 -25.891 -20.125 1 98.81 285 VAL B O 1
ATOM 4746 N N . ALA B 1 286 ? 0.193 -27.688 -19.312 1 98.56 286 ALA B N 1
ATOM 4747 C CA . ALA B 1 286 ? 1.403 -28.375 -18.859 1 98.56 286 ALA B CA 1
ATOM 4748 C C . ALA B 1 286 ? 2.396 -28.531 -20.016 1 98.56 286 ALA B C 1
ATOM 4750 O O . ALA B 1 286 ? 3.59 -28.266 -19.844 1 98.56 286 ALA B O 1
ATOM 4751 N N . HIS B 1 287 ? 1.917 -29 -21.141 1 98.12 287 HIS B N 1
ATOM 4752 C CA . HIS B 1 287 ? 2.818 -29.25 -22.25 1 98.12 287 HIS B CA 1
ATOM 4753 C C . HIS B 1 287 ? 3.479 -27.969 -22.734 1 98.12 287 HIS B C 1
ATOM 4755 O O . HIS B 1 287 ? 4.652 -27.969 -23.109 1 98.12 287 HIS B O 1
ATOM 4761 N N . ILE B 1 288 ? 2.771 -26.797 -22.75 1 98.75 288 ILE B N 1
ATOM 4762 C CA . ILE B 1 288 ? 3.305 -25.5 -23.141 1 98.75 288 ILE B CA 1
ATOM 4763 C C . ILE B 1 288 ? 4.363 -25.047 -22.141 1 98.75 288 ILE B C 1
ATOM 4765 O O . ILE B 1 288 ? 5.465 -24.656 -22.531 1 98.75 288 ILE B O 1
ATOM 4769 N N . ILE B 1 289 ? 4.055 -25.203 -20.859 1 98.81 289 ILE B N 1
ATOM 4770 C CA . ILE B 1 289 ? 4.941 -24.781 -19.781 1 98.81 289 ILE B CA 1
ATOM 4771 C C . ILE B 1 289 ? 6.211 -25.641 -19.797 1 98.81 289 ILE B C 1
ATOM 4773 O O . ILE B 1 289 ? 7.32 -25.109 -19.672 1 98.81 289 ILE B O 1
ATOM 4777 N N . ASN B 1 290 ? 6.027 -26.938 -19.953 1 98.25 290 ASN B N 1
ATOM 4778 C CA . ASN B 1 290 ? 7.168 -27.859 -19.969 1 98.25 290 ASN B CA 1
ATOM 4779 C C . ASN B 1 290 ? 8.125 -27.547 -21.109 1 98.25 290 ASN B C 1
ATOM 4781 O O . ASN B 1 290 ? 9.344 -27.562 -20.938 1 98.25 290 ASN B O 1
ATOM 4785 N N . SER B 1 291 ? 7.582 -27.312 -22.266 1 97.94 291 SER B N 1
ATOM 4786 C CA . SER B 1 291 ? 8.414 -26.953 -23.406 1 97.94 291 SER B CA 1
ATOM 4787 C C . SER B 1 291 ? 9.203 -25.672 -23.125 1 97.94 291 SER B C 1
ATOM 4789 O O . SER B 1 291 ? 10.398 -25.609 -23.438 1 97.94 291 SER B O 1
ATOM 4791 N N . PHE B 1 292 ? 8.586 -24.703 -22.562 1 98.38 292 PHE B N 1
ATOM 4792 C CA . PHE B 1 292 ? 9.203 -23.438 -22.219 1 98.38 292 PHE B CA 1
ATOM 4793 C C . PHE B 1 292 ? 10.305 -23.625 -21.188 1 98.38 292 PHE B C 1
ATOM 4795 O O . PHE B 1 292 ? 11.414 -23.109 -21.344 1 98.38 292 PHE B O 1
ATOM 4802 N N . ILE B 1 293 ? 9.984 -24.375 -20.094 1 97.31 293 ILE B N 1
ATOM 4803 C CA . ILE B 1 293 ? 10.93 -24.641 -19.016 1 97.31 293 ILE B CA 1
ATOM 4804 C C . ILE B 1 293 ? 12.156 -25.359 -19.578 1 97.31 293 ILE B C 1
ATOM 4806 O O . ILE B 1 293 ? 13.297 -24.984 -19.266 1 97.31 293 ILE B O 1
ATOM 4810 N N . ASN B 1 294 ? 11.953 -26.312 -20.391 1 95.81 294 ASN B N 1
ATOM 4811 C CA . ASN B 1 294 ? 13.055 -27.094 -20.938 1 95.81 294 ASN B CA 1
ATOM 4812 C C . ASN B 1 294 ? 13.977 -26.234 -21.812 1 95.81 294 ASN B C 1
ATOM 4814 O O . ASN B 1 294 ? 15.18 -26.5 -21.891 1 95.81 294 ASN B O 1
ATOM 4818 N N . ARG B 1 295 ? 13.43 -25.266 -22.375 1 95.44 295 ARG B N 1
ATOM 4819 C CA . ARG B 1 295 ? 14.219 -24.359 -23.219 1 95.44 295 ARG B CA 1
ATOM 4820 C C . ARG B 1 295 ? 14.953 -23.328 -22.375 1 95.44 295 ARG B C 1
ATOM 4822 O O . ARG B 1 295 ? 16.109 -23.016 -22.641 1 95.44 295 ARG B O 1
ATOM 4829 N N . CYS B 1 296 ? 14.344 -22.875 -21.344 1 92.88 296 CYS B N 1
ATOM 4830 C CA . CYS B 1 296 ? 14.844 -21.688 -20.656 1 92.88 296 CYS B CA 1
ATOM 4831 C C . CYS B 1 296 ? 15.602 -22.094 -19.391 1 92.88 296 CYS B C 1
ATOM 4833 O O . CYS B 1 296 ? 16.422 -21.328 -18.891 1 92.88 296 CYS B O 1
ATOM 4835 N N . ARG B 1 297 ? 15.234 -23.219 -18.828 1 88.25 297 ARG B N 1
ATOM 4836 C CA . ARG B 1 297 ? 15.875 -23.719 -17.625 1 88.25 297 ARG B CA 1
ATOM 4837 C C . ARG B 1 297 ? 16.109 -25.219 -17.719 1 88.25 297 ARG B C 1
ATOM 4839 O O . ARG B 1 297 ? 15.531 -25.984 -16.938 1 88.25 297 ARG B O 1
ATOM 4846 N N . PRO B 1 298 ? 17.047 -25.547 -18.562 1 81 298 PRO B N 1
ATOM 4847 C CA . PRO B 1 298 ? 17.25 -26.984 -18.781 1 81 298 PRO B CA 1
ATOM 4848 C C . PRO B 1 298 ? 17.875 -27.672 -17.562 1 81 298 PRO B C 1
ATOM 4850 O O . PRO B 1 298 ? 18.594 -27.047 -16.781 1 81 298 PRO B O 1
#

pLDDT: mean 96.25, std 4.28, range [63.69, 98.94]

Sequence (596 aa):
MQYEEVSIPVPWGHVAGKWYGPKHVRPILGMHGWQDNAGTFDTLAPLLPNHLSLLSIDAPGHGLSSWLPKGVMYHSIDYVHLVLRIMEEYNWDKVSILGHSMSSINGFVFGALFPDKLDMFVGLDVLKPPIRNAKQIVNALSERLEGSLKLERRLRSGSEPPAYEWDQLVERLHQGSNKSVDMEACKYLLQRNCKPSSHEPHKFYFSRDNRLKTSQFYTFSLDVVLEMATRIKAPHLFIKALQAPYYEDKKYYDATLDVLRKNPLFEYHEVEGSHHVHLNEPEKVAHIINSFINRCRPMQYEEVSIPVPWGHVAGKWYGPKHVRPILGMHGWQDNAGTFDTLAPLLPNHLSLLSIDAPGHGLSSWLPKGVMYHSIDYVHLVLRIMEEYNWDKVSILGHSMSSINGFVFGALFPDKLDMFVGLDVLKPPIRNAKQIVNALSERLEGSLKLERRLRSGSEPPAYEWDQLVERLHQGSNKSVDMEACKYLLQRNCKPSSHEPHKFYFSRDNRLKTSQFYTFSLDVVLEMATRIKAPHLFIKALQAPYYEDKKYYDATLDVLRKNPLFEYHEVEGSHHVHLNEPEKVAHIINSFINRCRP

Radius of gyration: 25.48 Å; Cα contacts (8 Å, |Δi|>4): 1224; chains: 2; bounding box: 48×72×57 Å

Nearest PDB structures (foldseek):
  7al6-assembly1_D  TM=8.795E-01  e=3.469E-24  Pseudomonas aeruginosa PAO1
  7al5-assembly1_D  TM=8.852E-01  e=2.785E-23  Pseudomonas aeruginosa PAO1
  7al5-assembly1_C  TM=8.688E-01  e=2.464E-23  Pseudomonas aeruginosa PAO1
  6yn2-assembly2_B  TM=6.651E-01  e=5.268E-10  Renilla reniformis
  7omo-assembly1_A  TM=6.294E-01  e=4.383E-10  Renilla reniformis

Secondary structure (DSSP, 8-state):
--EEEEEEEETTEEEEEEEES-TTSPPEEEE--TT--GGGGTTTGGGS-TTS-EEEE--TTSTTSPPPPTTPPPBTHHHHHHHHHHHHHHT-SSEEEEEETHHHHHHHHHHHH-GGGEEEEEEES--SPPP--HHHHHHHHHHHHHHHHHHHHHHHT-PPPPPB-HHHHHHHHHHHTTT-S-GGGHHHHHTTSEEE-SSSTT-EEE-S-GGGGGPBPP---HHHHHHHHHH--S-EEEEEETTS--SS-HHHHHHHHHHHTTSTTEEEEEESS-TTHHHH-THHHHHHHHHHHHHH--/--EEEEEEEETTEEEEEEEES-TTSPPEEEE--TT--GGGGTTTGGGS-TTS-EEEE--TTSTTSPPPPTTPPPBTHHHHHHHHHHHHHHT-SSEEEEEETHHHHHHHHHHHH-GGGEEEEEEES--SPPP--HHHHHHHHHHHHHHHHHHHHHHHT-PPPPPB-HHHHHHHHHHHTTT-S-GGGHHHHHTTSEEE-SSSTT-EEE-S-GGGGGPBPP---HHHHHHHHHH--S-EEEEEETTS--SS-HHHHHHHHHHHTTSTTEEEEEESS-TTHHHH-THHHHHHHHHHHHHH--

InterPro domains:
  IPR000073 Alpha/beta hydrolase fold-1 [PF00561] (27-145)
  IPR029058 Alpha/Beta hydrolase fold [G3DSA:3.40.50.1820] (11-295)
  IPR029058 Alpha/Beta hydrolase fold [SSF53474] (3-295)
  IPR050266 AB hydrolase superfamily [PTHR43798] (5-296)

Solvent-accessible surface area (backbone atoms only — not comparable to full-atom values): 30653 Å² total; per-residue (Å²): 122,77,60,42,82,44,75,43,81,46,76,68,46,33,35,19,32,37,37,31,59,53,84,88,41,85,40,34,38,30,35,38,33,79,95,44,18,35,34,51,43,62,62,30,56,67,62,45,62,75,89,46,13,38,36,20,28,11,52,74,23,15,27,77,13,35,50,68,60,65,85,59,82,61,50,53,71,54,58,42,46,46,52,54,50,51,28,59,76,69,69,42,80,52,44,31,40,39,13,29,38,54,21,6,22,36,46,45,50,38,25,27,50,37,33,86,33,31,61,33,38,37,27,33,47,31,78,50,76,52,56,67,54,38,68,58,49,50,51,50,52,33,50,25,52,53,47,44,56,55,49,52,60,56,57,70,71,67,65,78,68,79,60,30,44,65,72,53,48,35,49,49,50,17,58,71,50,73,59,29,43,42,67,86,46,34,57,47,42,42,71,41,28,44,42,73,38,90,83,42,84,86,19,31,22,74,54,43,45,73,66,61,80,41,48,45,70,70,68,46,42,66,62,36,52,45,52,32,41,68,41,42,69,35,41,31,39,36,39,36,29,67,69,32,76,79,82,39,64,59,66,60,56,52,53,41,48,59,47,35,61,69,35,89,51,44,45,80,49,75,39,88,36,35,68,36,26,51,43,66,46,21,77,76,45,32,62,61,50,42,56,50,40,54,70,72,61,109,122,78,60,42,81,44,75,44,81,47,76,70,45,37,35,21,30,38,38,31,59,54,83,90,42,84,41,33,39,30,34,40,34,79,94,43,18,34,34,51,41,60,62,29,56,68,61,44,61,76,87,44,13,39,37,19,29,11,54,75,23,15,28,76,13,34,51,69,61,63,84,60,80,63,52,53,69,55,57,41,45,46,51,55,50,51,28,60,75,70,68,43,79,53,44,31,40,38,13,29,39,53,22,6,21,37,48,45,49,37,25,28,52,36,33,86,34,31,61,32,37,37,27,35,48,31,78,49,75,51,56,66,54,39,69,58,49,50,52,50,51,33,50,26,52,54,48,45,53,54,49,50,61,56,58,68,70,66,65,77,69,79,60,31,44,64,70,52,48,36,48,49,51,19,57,72,50,74,58,28,42,42,68,84,47,35,56,47,40,44,70,40,29,45,42,72,37,91,84,43,84,85,19,31,21,74,54,43,44,74,66,61,80,40,46,47,73,67,69,44,44,66,63,35,53,45,51,33,40,68,41,42,68,35,42,29,40,38,39,35,28,68,70,33,76,78,81,38,62,58,68,60,56,51,55,40,48,59,48,35,60,70,34,89,51,44,44,81,45,75,40,88,34,34,67,35,25,51,42,66,44,21,76,75,46,33,63,61,50,40,55,49,42,54,70,73,62,108